Protein AF-A0A9W8JN19-F1 (afdb_monomer)

Radius of gyration: 36.43 Å; Cα contacts (8 Å, |Δi|>4): 575; chains: 1; bounding box: 64×86×138 Å

Sequence (437 aa):
MSPPTSQASGEDNAQVLQAIKDCHALEMQIQDMETKLQDLRNTHTAKIGYINKHSTLLSPMSRIPLEIQQYIFEHAVNSSGNSRTRTVLTISSVCGQWRHGALKTSSLWSHISITLPKYPLPHQFYWEREGIEPHQWLDAKINTFDVSEWTAKVQVLLEFAKTFASRSRNYPLTLTFDATKLFAFGGSDEPRVLISSMLDGFSMCVKPLLDVLCGLAPRLRDVDFSLPCATPCTNLLQILGVLNRDRSPQLRNVQVAIDLKDFSVPDYGKIRGAFEAMKRGQNLADSNLYHSYSLSLRSICPEYFSLPIIWSGLTSLTFTSRAADFQLLEEPLDATLIICSLLHNCPNLEHCDFSLPTVSYDDEEPLSLDDNTLDSVISLPRLKTLKIRQISSAPLGFAKILDLPELRELTLTSNPWEPSPRGSNYPLHRPDSESSA

Foldseek 3Di:
DDDPDPPPPVVVVVVVVVVVVVVVVVVVVVVVVVVVVVVVVVVVVVVVVVCVVCVCVVCPVVPDPLVVLLVVLVVQLVVPVPCLVVSLVVQLPPDPSSVVSSLQNLVSLQEQAEEQAAQPDDDPVVCVVVVDDVVNVLVVPCPDPRVVVSLVVLVVSQVSLVVSLVSNPLAAHAYHYHHVNHDPDDDDDDDLVNVPVNQVSVQVSCVSVLVSLLVCLQRYAHYAAADECSDLPRCSLVSVLSLACVRHVNHAYAHYEYEDSRDAPPCVVRRLVSLQVVLVVDQSDDLPRHNAHEYEYAAQDLSPVSRSDQLQNHQYYHYEYDLVRCVRDPDLVVSLVSVLVSLLSHLNHQYYAYERHDDPPVDPDAAADDPPNDVAQRENANHAEYHYEQCVNDGHCSVVSYHYNNYNYYHYYHPPPPPPPPDPPPPPPPPPPDDDD

Organism: NCBI:txid2828524

Mean predicted aligned error: 9.48 Å

Solvent-accessible surface area (backbone atoms only — not comparable to full-atom values): 24610 Å² total; per-residue (Å²): 136,82,82,84,76,91,66,69,72,62,59,56,54,52,52,52,56,49,50,52,52,52,50,54,53,50,52,54,50,52,53,53,51,51,51,52,54,50,51,50,51,51,51,49,51,52,51,51,52,51,49,62,66,46,45,71,70,76,38,68,73,77,73,51,55,69,68,60,50,49,52,51,49,50,50,55,30,67,73,41,63,94,42,28,64,59,45,46,50,52,50,40,63,73,42,74,68,43,26,52,53,49,65,71,38,26,76,69,32,18,58,46,77,46,69,50,69,60,56,81,67,80,62,70,72,57,39,73,74,68,72,46,58,69,70,61,49,47,71,67,44,66,78,33,73,59,49,54,54,50,46,52,53,50,49,51,52,36,55,49,51,53,52,32,52,60,49,10,63,88,50,62,23,34,40,36,41,37,35,62,51,31,74,71,74,94,68,98,81,70,84,54,82,59,50,69,72,57,43,54,64,52,38,62,65,46,42,67,42,49,55,52,56,50,69,44,16,60,36,27,26,33,39,38,38,32,39,54,46,78,53,62,82,41,61,70,63,57,56,56,62,32,68,23,43,97,44,15,79,52,41,32,38,42,36,42,33,42,36,48,86,65,68,61,81,88,51,52,70,59,37,45,52,41,23,52,52,45,44,76,75,48,75,63,62,74,53,88,65,50,81,37,27,34,42,35,32,44,46,84,62,83,62,57,83,38,48,75,63,60,48,55,34,26,28,29,43,36,31,54,47,56,68,72,59,47,71,77,46,95,44,68,63,57,56,52,51,48,49,52,53,52,54,57,45,22,46,48,22,31,34,39,37,36,46,50,48,69,69,69,83,84,57,90,66,80,56,63,59,53,88,77,80,55,92,61,71,35,59,23,65,49,22,31,35,43,33,39,31,32,52,85,44,59,39,47,56,62,72,77,38,53,42,54,85,45,55,76,42,80,46,80,35,60,67,77,79,71,72,71,84,83,68,79,79,63,80,79,74,71,78,78,82,78,86,76,135

pLDDT: mean 83.39, std 14.51, range [37.62, 98.44]

Secondary structure (DSSP, 8-state):
-PPPP--THHHHHHHHHHHHHHHHHHHHHHHHHHHHHHHHHHHHHHHHHHHHHHHHHH-GGGSS-HHHHHHHHHHHHHHTGGGHHHHHHHHHHS-HHHHHHHHH-GGGG-EEEEEPPPP-PPPTHHHHHHT--HHHHHHHHTTSHHHHHHHHHHHHHHHHHHHHHHHTTTSPEEEEEE-TTTT---STT--GGGHHHHHHHHHHHHHHHHHHHHHTGGGEEEEEEEEE-S-TTSGGGGGGGGG-TTT-TT--EEEEEEE-TT--GGGHHHHHHHHHHHHHH-----GGG-SEEEEEESS--GGGGGSS--GGG-SEEEE---GGGGGGSS-HHHHHHHHHHHHHT-TT-SEEEEEPPPPPTT--SPPB--TTT-SS-EE-TT--EEEEE-GGGPPBTTTTTEE-TT--EEEEEPPP-----TT--------------

Structure (mmCIF, N/CA/C/O backbone):
data_AF-A0A9W8JN19-F1
#
_entry.id   AF-A0A9W8JN19-F1
#
loop_
_atom_site.group_PDB
_atom_site.id
_atom_site.type_symbol
_atom_site.label_atom_id
_atom_site.label_alt_id
_atom_site.label_comp_id
_atom_site.label_asym_id
_atom_site.label_entity_id
_atom_site.label_seq_id
_atom_site.pdbx_PDB_ins_code
_atom_site.Cartn_x
_atom_site.Cartn_y
_atom_site.Cartn_z
_atom_site.occupancy
_atom_site.B_iso_or_equiv
_atom_site.auth_seq_id
_atom_site.auth_comp_id
_atom_site.auth_asym_id
_atom_site.auth_atom_id
_atom_site.pdbx_PDB_model_num
ATOM 1 N N . MET A 1 1 ? 1.021 57.834 98.267 1.00 47.34 1 MET A N 1
ATOM 2 C CA . MET A 1 1 ? 1.046 56.581 97.484 1.00 47.34 1 MET A CA 1
ATOM 3 C C . MET A 1 1 ? -0.375 56.341 97.019 1.00 47.34 1 MET A C 1
ATOM 5 O O . MET A 1 1 ? -1.224 56.020 97.839 1.00 47.34 1 MET A O 1
ATOM 9 N N . SER A 1 2 ? -0.658 56.692 95.768 1.00 37.62 2 SER A N 1
ATOM 10 C CA . SER A 1 2 ? -2.015 56.721 95.216 1.00 37.62 2 SER A CA 1
ATOM 11 C C . SER A 1 2 ? -2.522 55.300 94.929 1.00 37.62 2 SER A C 1
ATOM 13 O O . SER A 1 2 ? -1.725 54.468 94.494 1.00 37.62 2 SER A O 1
ATOM 15 N N . PRO A 1 3 ? -3.808 55.006 95.178 1.00 47.56 3 PRO A N 1
ATOM 16 C CA . PRO A 1 3 ? -4.384 53.688 94.934 1.00 47.56 3 PRO A CA 1
ATOM 17 C C . PRO A 1 3 ? -4.500 53.427 93.421 1.00 47.56 3 PRO A C 1
ATOM 19 O O . PRO A 1 3 ? -4.869 54.344 92.684 1.00 47.56 3 PRO A O 1
ATOM 22 N N . PRO A 1 4 ? -4.196 52.208 92.937 1.00 49.91 4 PRO A N 1
ATOM 23 C CA . PRO A 1 4 ? -4.347 51.873 91.533 1.00 49.91 4 PRO A CA 1
ATOM 24 C C . PRO A 1 4 ? -5.834 51.780 91.186 1.00 49.91 4 PRO A C 1
ATOM 26 O O . PRO A 1 4 ? -6.623 51.081 91.821 1.00 49.91 4 PRO A O 1
ATOM 29 N N . THR A 1 5 ? -6.191 52.558 90.178 1.00 50.75 5 THR A N 1
ATOM 30 C CA . THR A 1 5 ? -7.510 52.746 89.595 1.00 50.75 5 THR A CA 1
ATOM 31 C C . THR A 1 5 ? -8.133 51.414 89.165 1.00 50.75 5 THR A C 1
ATOM 33 O O . THR A 1 5 ? -7.649 50.747 88.255 1.00 50.75 5 THR A O 1
ATOM 36 N N . SER A 1 6 ? -9.251 51.052 89.797 1.00 54.66 6 SER A N 1
ATOM 37 C CA . SER A 1 6 ? -10.100 49.896 89.476 1.00 54.66 6 SER A CA 1
ATOM 38 C C . SER A 1 6 ? -10.969 50.168 88.230 1.00 54.66 6 SER A C 1
ATOM 40 O O . SER A 1 6 ? -12.195 50.136 88.290 1.00 54.66 6 SER A O 1
ATOM 42 N N . GLN A 1 7 ? -10.334 50.532 87.107 1.00 50.88 7 GLN A N 1
ATOM 43 C CA . GLN A 1 7 ? -10.997 50.832 85.824 1.00 50.88 7 GLN A CA 1
ATOM 44 C C . GLN A 1 7 ? -10.839 49.725 84.762 1.00 50.88 7 GLN A C 1
ATOM 46 O O . GLN A 1 7 ? -11.508 49.788 83.738 1.00 50.88 7 GLN A O 1
ATOM 51 N N . ALA A 1 8 ? -10.052 48.671 85.013 1.00 53.62 8 ALA A N 1
ATOM 52 C CA . ALA A 1 8 ? -9.788 47.606 84.030 1.00 53.62 8 ALA A CA 1
ATOM 53 C C . ALA A 1 8 ? -10.898 46.532 83.910 1.00 53.62 8 ALA A C 1
ATOM 55 O O . ALA A 1 8 ? -10.918 45.769 82.956 1.00 53.62 8 ALA A O 1
ATOM 56 N N . SER A 1 9 ? -11.855 46.462 84.845 1.00 56.31 9 SER A N 1
ATOM 57 C CA . SER A 1 9 ? -12.858 45.375 84.893 1.00 56.31 9 SER A CA 1
ATOM 58 C C . SER A 1 9 ? -14.053 45.563 83.934 1.00 56.31 9 SER A C 1
ATOM 60 O O . SER A 1 9 ? -14.767 44.606 83.633 1.00 56.31 9 SER A O 1
ATOM 62 N N . GLY A 1 10 ? -14.291 46.789 83.453 1.00 61.00 10 GLY A N 1
ATOM 63 C CA . GLY A 1 10 ? -15.409 47.098 82.551 1.00 61.00 10 GLY A CA 1
ATOM 64 C C . GLY A 1 10 ? -15.114 46.823 81.073 1.00 61.00 10 GLY A C 1
ATOM 65 O O . GLY A 1 10 ? -16.003 46.373 80.352 1.00 61.00 10 GLY A O 1
ATOM 66 N N . GLU A 1 11 ? -13.875 47.056 80.629 1.00 70.62 11 GLU A N 1
ATOM 67 C CA . GLU A 1 11 ? -13.460 46.833 79.235 1.00 70.62 11 GLU A CA 1
ATOM 68 C C . GLU A 1 11 ? -13.387 45.341 78.884 1.00 70.62 11 GLU A C 1
ATOM 70 O O . GLU A 1 11 ? -13.869 44.947 77.821 1.00 70.62 11 GLU A O 1
ATOM 75 N N . ASP A 1 12 ? -12.908 44.499 79.805 1.00 74.62 12 ASP A N 1
ATOM 76 C CA . ASP A 1 12 ? -12.833 43.047 79.599 1.00 74.62 12 ASP A CA 1
ATOM 77 C C . ASP A 1 12 ? -14.227 42.418 79.416 1.00 74.62 12 ASP A C 1
ATOM 79 O O . ASP A 1 12 ? -14.441 41.600 78.522 1.00 74.62 12 ASP A O 1
ATOM 83 N N . ASN A 1 13 ? -15.228 42.850 80.193 1.00 81.06 13 ASN A N 1
ATOM 84 C CA . ASN A 1 13 ? -16.602 42.351 80.050 1.00 81.06 13 ASN A CA 1
ATOM 85 C C . ASN A 1 13 ? -17.260 42.787 78.730 1.00 81.06 13 ASN A C 1
ATOM 87 O O . ASN A 1 13 ? -18.034 42.024 78.148 1.00 81.06 13 ASN A O 1
ATOM 91 N N . ALA A 1 14 ? -16.950 43.989 78.234 1.00 84.75 14 ALA A N 1
ATOM 92 C CA . ALA A 1 14 ? -17.436 44.456 76.937 1.00 84.75 14 ALA A CA 1
ATOM 93 C C . ALA A 1 14 ? -16.804 43.668 75.775 1.00 84.75 14 ALA A C 1
ATOM 95 O O . ALA A 1 14 ? -17.512 43.303 74.834 1.00 84.75 14 ALA A O 1
ATOM 96 N N . GLN A 1 15 ? -15.509 43.340 75.868 1.00 88.56 15 GLN A N 1
ATOM 97 C CA . GLN A 1 15 ? -14.832 42.476 74.895 1.00 88.56 15 GLN A CA 1
ATOM 98 C C . GLN A 1 15 ? -15.406 41.055 74.886 1.00 88.56 15 GLN A C 1
ATOM 100 O O . GLN A 1 15 ? -15.650 40.509 73.812 1.00 88.56 15 GLN A O 1
ATOM 105 N N . VAL A 1 16 ? -15.701 40.473 76.054 1.00 89.69 16 VAL A N 1
ATOM 106 C CA . VAL A 1 16 ? -16.318 39.137 76.147 1.00 89.69 16 VAL A CA 1
ATOM 107 C C . VAL A 1 16 ? -17.719 39.122 75.528 1.00 89.69 16 VAL A C 1
ATOM 109 O O . VAL A 1 16 ? -18.045 38.222 74.754 1.00 89.69 16 VAL A O 1
ATOM 112 N N . LEU A 1 17 ? -18.547 40.133 75.805 1.00 90.50 17 LEU A N 1
ATOM 113 C CA . LEU A 1 17 ? -19.879 40.261 75.201 1.00 90.50 17 LEU A CA 1
ATOM 114 C C . LEU A 1 17 ? -19.823 40.428 73.678 1.00 90.50 17 LEU A C 1
ATOM 116 O O . LEU A 1 17 ? -20.684 39.890 72.979 1.00 90.50 17 LEU A O 1
ATOM 120 N N . GLN A 1 18 ? -18.827 41.151 73.160 1.00 92.94 18 GLN A N 1
ATOM 121 C CA . GLN A 1 18 ? -18.620 41.278 71.720 1.00 92.94 18 GLN A CA 1
ATOM 122 C C . GLN A 1 18 ? -18.161 39.950 71.102 1.00 92.94 18 GLN A C 1
ATOM 124 O O . GLN A 1 18 ? -18.745 39.518 70.112 1.00 92.94 18 GLN A O 1
ATOM 129 N N . ALA A 1 19 ? -17.219 39.247 71.735 1.00 94.94 19 ALA A N 1
ATOM 130 C CA . ALA A 1 19 ? -16.760 37.936 71.280 1.00 94.94 19 ALA A CA 1
ATOM 131 C C . ALA A 1 19 ? -17.896 36.899 71.234 1.00 94.94 19 ALA A C 1
ATOM 133 O O . ALA A 1 19 ? -17.975 36.119 70.291 1.00 94.94 19 ALA A O 1
ATOM 134 N N . ILE A 1 20 ? -18.826 36.917 72.198 1.00 95.69 20 ILE A N 1
ATOM 135 C CA . ILE A 1 20 ? -20.012 36.040 72.183 1.00 95.69 20 ILE A CA 1
ATOM 136 C C . ILE A 1 20 ? -20.920 36.355 70.986 1.00 95.69 20 ILE A C 1
ATOM 138 O O . ILE A 1 20 ? -21.407 35.435 70.327 1.00 95.69 20 ILE A O 1
ATOM 142 N N . LYS A 1 21 ? -21.142 37.640 70.682 1.00 96.00 21 LYS A N 1
ATOM 143 C CA . LYS A 1 21 ? -21.938 38.047 69.512 1.00 96.00 21 LYS A CA 1
ATOM 144 C C . LYS A 1 21 ? -21.274 37.620 68.206 1.00 96.00 21 LYS A C 1
ATOM 146 O O . LYS A 1 21 ? -21.969 37.125 67.321 1.00 96.00 21 LYS A O 1
ATOM 151 N N . ASP A 1 22 ? -19.957 37.772 68.107 1.00 96.25 22 ASP A N 1
ATOM 152 C CA . ASP A 1 22 ? -19.192 37.383 66.923 1.00 96.25 22 ASP A CA 1
ATOM 153 C C . ASP A 1 22 ? -19.179 35.854 66.749 1.00 96.25 22 ASP A C 1
ATOM 155 O O . ASP A 1 22 ? -19.409 35.366 65.642 1.00 96.25 22 ASP A O 1
ATOM 159 N N . CYS A 1 23 ? -19.027 35.085 67.836 1.00 95.81 23 CYS A N 1
ATOM 160 C CA . CYS A 1 23 ? -19.170 33.625 67.819 1.00 95.81 23 CYS A CA 1
ATOM 161 C C . CYS A 1 23 ? -20.559 33.197 67.330 1.00 95.81 23 CYS A C 1
ATOM 163 O O . CYS A 1 23 ? -20.655 32.378 66.420 1.00 95.81 23 CYS A O 1
ATOM 165 N N . HIS A 1 24 ? -21.633 33.791 67.858 1.00 96.38 24 HIS A N 1
ATOM 166 C CA . HIS A 1 24 ? -22.995 33.470 67.424 1.00 96.38 24 HIS A CA 1
ATOM 167 C C . HIS A 1 24 ? -23.240 33.859 65.953 1.00 96.38 24 HIS A C 1
ATOM 169 O O . HIS A 1 24 ? -23.936 33.159 65.216 1.00 96.38 24 HIS A O 1
ATOM 175 N N . ALA A 1 25 ? -22.667 34.974 65.488 1.00 96.94 25 ALA A N 1
ATOM 176 C CA . ALA A 1 25 ? -22.742 35.367 64.082 1.00 96.94 25 ALA A CA 1
ATOM 177 C C . ALA A 1 25 ? -22.017 34.365 63.166 1.00 96.94 25 ALA A C 1
ATOM 179 O O . ALA A 1 25 ? -22.536 34.031 62.098 1.00 96.94 25 ALA A O 1
ATOM 180 N N . LEU A 1 26 ? -20.854 33.856 63.587 1.00 96.88 26 LEU A N 1
ATOM 181 C CA . LEU A 1 26 ? -20.118 32.812 62.870 1.00 96.88 26 LEU A CA 1
ATOM 182 C C . LEU A 1 26 ? -20.871 31.476 62.864 1.00 96.88 26 LEU A C 1
ATOM 184 O O . LEU A 1 26 ? -20.942 30.841 61.816 1.00 96.88 26 LEU A O 1
ATOM 188 N N . GLU A 1 27 ? -21.490 31.075 63.977 1.00 97.50 27 GLU A N 1
ATOM 189 C CA . GLU A 1 27 ? -22.330 29.869 64.046 1.00 97.50 27 GLU A CA 1
ATOM 190 C C . GLU A 1 27 ? -23.502 29.937 63.060 1.00 97.50 27 GLU A C 1
ATOM 192 O O . GLU A 1 27 ? -23.736 28.987 62.311 1.00 97.50 27 GLU A O 1
ATOM 197 N N . MET A 1 28 ? -24.185 31.086 62.965 1.00 97.44 28 MET A N 1
ATOM 198 C CA . MET A 1 28 ? -25.245 31.267 61.966 1.00 97.44 28 MET A CA 1
ATOM 199 C C . MET A 1 28 ? -24.721 31.184 60.528 1.00 97.44 28 MET A C 1
ATOM 201 O O . MET A 1 28 ? -25.393 30.617 59.666 1.00 97.44 28 MET A O 1
ATOM 205 N N . GLN A 1 29 ? -23.530 31.725 60.249 1.00 97.62 29 GLN A N 1
ATOM 206 C CA . GLN A 1 29 ? -22.917 31.603 58.922 1.00 97.62 29 GLN A CA 1
ATOM 207 C C . GLN A 1 29 ? -22.537 30.156 58.596 1.00 97.62 29 GLN A C 1
ATOM 209 O O . GLN A 1 29 ? -22.774 29.715 57.473 1.00 97.62 29 GLN A O 1
ATOM 214 N N . ILE A 1 30 ? -21.991 29.409 59.562 1.00 97.25 30 ILE A N 1
ATOM 215 C CA . ILE A 1 30 ? -21.691 27.979 59.402 1.00 97.25 30 ILE A CA 1
ATOM 216 C C . ILE A 1 30 ? -22.975 27.227 59.050 1.00 97.25 30 ILE A C 1
ATOM 218 O O . ILE A 1 30 ? -23.000 26.493 58.066 1.00 97.25 30 ILE A O 1
ATOM 222 N N . GLN A 1 31 ? -24.062 27.477 59.778 1.00 97.56 31 GLN A N 1
ATOM 223 C CA . GLN A 1 31 ? -25.323 26.776 59.562 1.00 97.56 31 GLN A CA 1
ATOM 224 C C . GLN A 1 31 ? -25.990 27.126 58.216 1.00 97.56 31 GLN A C 1
ATOM 226 O O . GLN A 1 31 ? -26.542 26.247 57.543 1.00 97.56 31 GLN A O 1
ATOM 231 N N . ASP A 1 32 ? -25.897 28.382 57.765 1.00 97.88 32 ASP A N 1
ATOM 232 C CA . ASP A 1 32 ? -26.322 28.787 56.415 1.00 97.88 32 ASP A CA 1
ATOM 233 C C . ASP A 1 32 ? -25.480 28.098 55.326 1.00 97.88 32 ASP A C 1
ATOM 235 O O . ASP A 1 32 ? -26.023 27.554 54.357 1.00 97.88 32 ASP A O 1
ATOM 239 N N . MET A 1 33 ? -24.154 28.051 55.497 1.00 97.94 33 MET A N 1
ATOM 240 C CA . MET A 1 33 ? -23.262 27.368 54.558 1.00 97.94 33 MET A CA 1
ATOM 241 C C . MET A 1 33 ? -23.524 25.860 54.502 1.00 97.94 33 MET A C 1
ATOM 243 O O . MET A 1 33 ? -23.568 25.296 53.408 1.00 97.94 33 MET A O 1
ATOM 247 N N . GLU A 1 34 ? -23.751 25.205 55.641 1.00 98.12 34 GLU A N 1
ATOM 248 C CA . GLU A 1 34 ? -24.104 23.783 55.707 1.00 98.12 34 GLU A CA 1
ATOM 249 C C . GLU A 1 34 ? -25.420 23.492 54.981 1.00 98.12 34 GLU A C 1
ATOM 251 O O . GLU A 1 34 ? -25.502 22.539 54.200 1.00 98.12 34 GLU A O 1
ATOM 256 N N . THR A 1 35 ? -26.423 24.355 55.158 1.00 97.94 35 THR A N 1
ATOM 257 C CA . THR A 1 35 ? -27.719 24.236 54.478 1.00 97.94 35 THR A CA 1
ATOM 258 C C . THR A 1 35 ? -27.559 24.351 52.962 1.00 97.94 35 THR A C 1
ATOM 260 O O . THR A 1 35 ? -28.069 23.513 52.213 1.00 97.94 35 THR A O 1
ATOM 263 N N . LYS A 1 36 ? -26.780 25.333 52.489 1.00 98.19 36 LYS A N 1
ATOM 264 C CA . LYS A 1 36 ? -26.467 25.499 51.059 1.00 98.19 36 LYS A CA 1
ATOM 265 C C . LYS A 1 36 ? -25.698 24.309 50.490 1.00 98.19 36 LYS A C 1
ATOM 267 O O . LYS A 1 36 ? -25.973 23.870 49.374 1.00 98.19 36 LYS A O 1
ATOM 272 N N . LEU A 1 37 ? -24.747 23.761 51.246 1.00 97.94 37 LEU A N 1
ATOM 273 C CA . LEU A 1 37 ? -23.965 22.595 50.831 1.00 97.94 37 LEU A CA 1
ATOM 274 C C . LEU A 1 37 ? -24.868 21.360 50.709 1.00 97.94 37 LEU A C 1
ATOM 276 O O . LEU A 1 37 ? -24.766 20.606 49.737 1.00 97.94 37 LEU A O 1
ATOM 280 N N . GLN A 1 38 ? -25.799 21.186 51.646 1.00 98.31 38 GLN A N 1
ATOM 281 C CA . GLN A 1 38 ? -26.771 20.102 51.593 1.00 98.31 38 GLN A CA 1
ATOM 282 C C . GLN A 1 38 ? -27.727 20.238 50.399 1.00 98.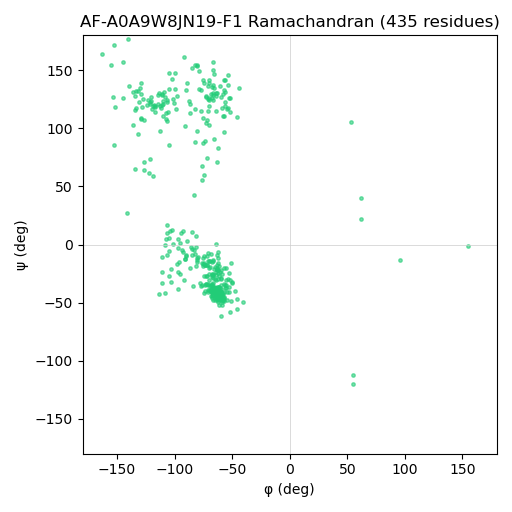31 38 GLN A C 1
ATOM 284 O O . GLN A 1 38 ? -27.975 19.250 49.705 1.00 98.31 38 GLN A O 1
ATOM 289 N N . ASP A 1 39 ? -28.202 21.445 50.094 1.00 98.12 39 ASP A N 1
ATOM 290 C CA . ASP A 1 39 ? -29.065 21.688 48.932 1.00 98.12 39 ASP A CA 1
ATOM 291 C C . ASP A 1 39 ? -28.336 21.450 47.595 1.00 98.12 39 ASP A C 1
ATOM 293 O O . ASP A 1 39 ? -28.856 20.790 46.687 1.00 98.12 39 ASP A O 1
ATOM 297 N N . LEU A 1 40 ? -27.069 21.868 47.495 1.00 98.06 40 LEU A N 1
ATOM 298 C CA . LEU A 1 40 ? -26.220 21.565 46.339 1.00 98.06 40 LEU A CA 1
ATOM 299 C C . LEU A 1 40 ? -25.989 20.057 46.174 1.00 98.06 40 LEU A C 1
ATOM 301 O O . LEU A 1 40 ? -26.045 19.552 45.049 1.00 98.06 40 LEU A O 1
ATOM 305 N N . ARG A 1 41 ? -25.779 19.315 47.269 1.00 98.12 41 ARG A N 1
ATOM 306 C CA . ARG A 1 41 ? -25.660 17.844 47.243 1.00 98.12 41 ARG A CA 1
ATOM 307 C C . ARG A 1 41 ? -26.952 17.174 46.779 1.00 98.12 41 ARG A C 1
ATOM 309 O O . ARG A 1 41 ? -26.896 16.254 45.957 1.00 98.12 41 ARG A O 1
ATOM 316 N N . ASN A 1 42 ? -28.103 17.648 47.251 1.00 97.94 42 ASN A N 1
ATOM 317 C CA . ASN A 1 42 ? -29.411 17.150 46.828 1.00 97.94 42 ASN A CA 1
ATOM 318 C C . ASN A 1 42 ? -29.640 17.421 45.334 1.00 97.94 42 ASN A C 1
ATOM 320 O O . ASN A 1 42 ? -29.988 16.509 44.584 1.00 97.94 42 ASN A O 1
ATOM 324 N N . THR A 1 43 ? -29.346 18.640 44.877 1.00 97.94 43 THR A N 1
ATOM 325 C CA . THR A 1 43 ? -29.450 19.037 43.466 1.00 97.94 43 THR A CA 1
ATOM 326 C C . THR A 1 43 ? -28.515 18.221 42.574 1.00 97.94 43 THR A C 1
ATOM 328 O O . THR A 1 43 ? -28.919 17.757 41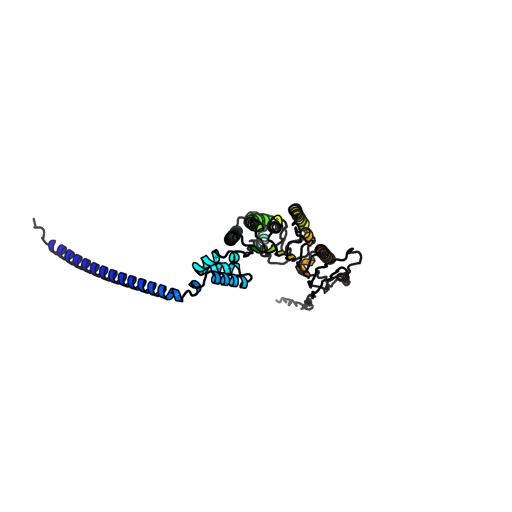.507 1.00 97.94 43 THR A O 1
ATOM 331 N N . HIS A 1 44 ? -27.271 18.003 43.004 1.00 97.50 44 HIS A N 1
ATOM 332 C CA . HIS A 1 44 ? -26.309 17.164 42.292 1.00 97.50 44 HIS A CA 1
ATOM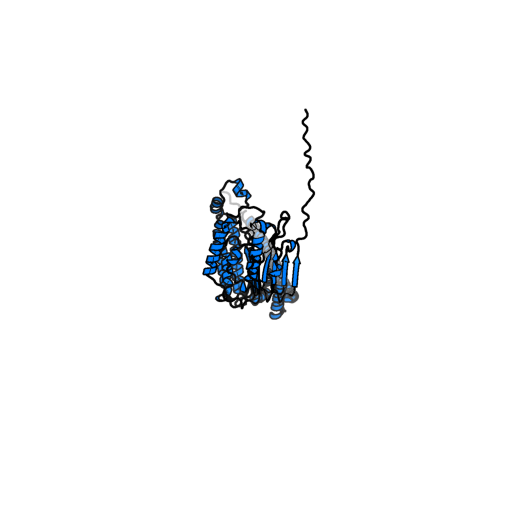 333 C C . HIS A 1 44 ? -26.815 15.720 42.160 1.00 97.50 44 HIS A C 1
ATOM 335 O O . HIS A 1 44 ? -26.817 15.160 41.064 1.00 97.50 44 HIS A O 1
ATOM 341 N N . THR A 1 45 ? -27.326 15.146 43.251 1.00 97.81 45 THR A N 1
ATOM 342 C CA . THR A 1 45 ? -27.884 13.785 43.267 1.00 97.81 45 THR A CA 1
ATOM 343 C C . THR A 1 45 ? -29.116 13.671 42.363 1.00 97.81 45 THR A C 1
ATOM 345 O O . THR A 1 45 ? -29.217 12.727 41.578 1.00 97.81 45 THR A O 1
ATOM 348 N N . ALA A 1 46 ? -30.014 14.661 42.391 1.00 97.38 46 ALA A N 1
ATOM 349 C CA . ALA A 1 46 ? -31.182 14.716 41.515 1.00 97.38 46 ALA A CA 1
ATOM 350 C C . ALA A 1 46 ? -30.788 14.808 40.029 1.00 97.38 46 ALA A C 1
ATOM 352 O O . ALA A 1 46 ? -31.346 14.092 39.195 1.00 97.38 46 ALA A O 1
ATOM 353 N N . LYS A 1 47 ? -29.778 15.625 39.691 1.00 97.06 47 LYS A N 1
ATOM 354 C CA . LYS A 1 47 ? -29.243 15.731 38.323 1.00 97.06 47 LYS A CA 1
ATOM 355 C C . LYS A 1 47 ? -28.589 14.429 37.855 1.00 97.06 47 LYS A C 1
ATOM 357 O O . LYS A 1 47 ? -28.842 14.015 36.727 1.00 97.06 47 LYS A O 1
ATOM 362 N N . ILE A 1 48 ? -27.819 13.746 38.707 1.00 94.06 48 ILE A N 1
ATOM 363 C CA . ILE A 1 48 ? -27.269 12.413 38.397 1.00 94.06 48 ILE A CA 1
ATOM 364 C C . ILE A 1 48 ? -28.395 11.404 38.153 1.00 94.06 48 ILE A C 1
ATOM 366 O O . ILE A 1 48 ? -28.347 10.659 37.175 1.00 94.06 48 ILE A O 1
ATOM 370 N N . GLY A 1 49 ? -29.433 11.399 38.995 1.00 92.62 49 GLY A N 1
ATOM 371 C CA . GLY A 1 49 ? -30.602 10.537 38.819 1.00 92.62 49 GLY A CA 1
ATOM 372 C C . GLY A 1 49 ? -31.311 10.776 37.483 1.00 92.62 49 GLY A C 1
ATOM 373 O O . GLY A 1 49 ? -31.626 9.822 36.771 1.00 92.62 49 GLY A O 1
ATOM 374 N N . TYR A 1 50 ? -31.493 12.043 37.099 1.00 93.88 50 TYR A N 1
ATOM 375 C CA . TYR A 1 50 ? -32.049 12.422 35.800 1.00 93.88 50 TYR A CA 1
ATOM 376 C C . TYR A 1 50 ? -31.165 11.940 34.641 1.00 93.88 50 TYR A C 1
ATOM 378 O O . TYR A 1 50 ? -31.654 11.264 33.736 1.00 93.88 50 TYR A O 1
ATOM 386 N N . ILE A 1 51 ? -29.854 12.204 34.691 1.00 88.31 51 ILE A N 1
ATOM 387 C CA . ILE A 1 51 ? -28.903 11.737 33.671 1.00 88.31 51 ILE A CA 1
ATOM 388 C C . ILE A 1 51 ? -28.958 10.217 33.544 1.00 88.31 51 ILE A C 1
ATOM 390 O O . ILE A 1 51 ? -29.049 9.720 32.431 1.00 88.31 51 ILE A O 1
ATOM 394 N N . ASN A 1 52 ? -28.976 9.469 34.646 1.00 84.00 52 ASN A N 1
ATOM 395 C CA . ASN A 1 52 ? -29.030 8.006 34.612 1.00 84.00 52 ASN A CA 1
ATOM 396 C C . ASN A 1 52 ? -30.355 7.473 34.055 1.00 84.00 52 ASN A C 1
ATOM 398 O O . ASN A 1 52 ? -30.365 6.485 33.324 1.00 84.00 52 ASN A O 1
ATOM 402 N N . LYS A 1 53 ? -31.477 8.139 34.347 1.00 86.88 53 LYS A N 1
ATOM 403 C CA . LYS A 1 53 ? -32.780 7.775 33.777 1.00 86.88 53 LYS A CA 1
ATOM 404 C C . LYS A 1 53 ? -32.799 7.989 32.261 1.00 86.88 53 LYS A C 1
ATOM 406 O O . LYS A 1 53 ? -33.295 7.138 31.522 1.00 86.88 53 LYS A O 1
ATOM 411 N N . HIS A 1 54 ? -32.213 9.091 31.798 1.00 83.12 54 HIS A N 1
ATOM 412 C CA . HIS A 1 54 ? -32.191 9.471 30.385 1.00 83.12 54 HIS A CA 1
ATOM 413 C C . HIS A 1 54 ? -30.976 8.939 29.605 1.00 83.12 54 HIS A C 1
ATOM 415 O O . HIS A 1 54 ? -31.012 8.918 28.377 1.00 83.12 54 HIS A O 1
ATOM 421 N N . SER A 1 55 ? -29.936 8.419 30.263 1.00 76.75 55 SER A N 1
ATOM 422 C CA . SER A 1 55 ? -28.765 7.814 29.607 1.00 76.75 55 SER A CA 1
ATOM 423 C C . SER A 1 55 ? -29.163 6.595 28.775 1.00 76.75 55 SER A C 1
ATOM 425 O O . SER A 1 55 ? -28.595 6.342 27.713 1.00 76.75 55 SER A O 1
ATOM 427 N N . THR A 1 56 ? -30.223 5.903 29.203 1.00 67.81 56 THR A N 1
ATOM 428 C CA . THR A 1 56 ? -30.841 4.791 28.476 1.00 67.81 56 THR A CA 1
ATOM 429 C C . THR A 1 56 ? -31.455 5.203 27.135 1.00 67.81 56 THR A C 1
ATOM 431 O O . THR A 1 56 ? -31.604 4.340 26.270 1.00 67.81 56 THR A O 1
ATOM 434 N N . LEU A 1 57 ? -31.811 6.482 26.952 1.00 75.81 57 LEU A N 1
ATOM 435 C CA . LEU A 1 57 ? -32.304 7.059 25.693 1.00 75.81 57 LEU A CA 1
ATOM 436 C C . LEU A 1 57 ? -31.167 7.651 24.853 1.00 75.81 57 LEU A C 1
ATOM 438 O O . LEU A 1 57 ? -31.235 7.641 23.629 1.00 75.81 57 LEU A O 1
ATOM 442 N N . LEU A 1 58 ? -30.112 8.143 25.507 1.00 69.75 58 LEU A N 1
ATOM 443 C CA . LEU A 1 58 ? -28.977 8.795 24.851 1.00 69.75 58 LEU A CA 1
ATOM 444 C C . LEU A 1 58 ? -27.957 7.815 24.261 1.00 69.75 58 LEU A C 1
ATOM 446 O O . LEU A 1 58 ? -27.099 8.227 23.485 1.00 69.75 58 LEU A O 1
ATOM 450 N N . SER A 1 59 ? -28.044 6.523 24.585 1.00 71.50 59 SER A N 1
ATOM 451 C CA . SER A 1 59 ? -27.158 5.515 24.002 1.00 71.50 59 SER A CA 1
ATOM 452 C C . SER A 1 59 ? -27.934 4.350 23.380 1.00 71.50 59 SER A C 1
ATOM 454 O O . SER A 1 59 ? -27.887 3.237 23.895 1.00 71.50 59 SER A O 1
ATOM 456 N N . PRO A 1 60 ? -28.625 4.552 22.239 1.00 71.19 60 PRO A N 1
ATOM 457 C CA . PRO A 1 60 ? -29.225 3.452 21.472 1.00 71.19 60 PRO A CA 1
ATOM 458 C C . PRO A 1 60 ? -28.225 2.317 21.211 1.00 71.19 60 PRO A C 1
ATOM 460 O O . PRO A 1 60 ? -28.572 1.140 21.241 1.00 71.19 60 PRO A O 1
ATOM 463 N N . MET A 1 61 ? -26.955 2.689 21.045 1.00 73.81 61 MET A N 1
ATOM 464 C CA . MET A 1 61 ? -25.831 1.788 20.819 1.00 73.81 61 MET A CA 1
ATOM 465 C C . MET A 1 61 ? -25.504 0.868 22.002 1.00 73.81 61 MET A C 1
ATOM 467 O O . MET A 1 61 ? -24.890 -0.168 21.776 1.00 73.81 61 MET A O 1
ATOM 471 N N . SER A 1 62 ? -25.908 1.187 23.239 1.00 77.94 62 SER A N 1
ATOM 472 C CA . SER A 1 62 ? -25.671 0.289 24.379 1.00 77.94 62 SER A CA 1
ATOM 473 C C . SER A 1 62 ? -26.611 -0.917 24.404 1.00 77.94 62 SER A C 1
ATOM 475 O O . SER A 1 62 ? -26.298 -1.919 25.043 1.00 77.94 62 SER A O 1
ATOM 477 N N . ARG A 1 63 ? -27.733 -0.841 23.674 1.00 83.62 63 ARG A N 1
ATOM 478 C CA . ARG A 1 63 ? -28.737 -1.911 23.559 1.00 83.62 63 ARG A CA 1
ATOM 479 C C . ARG A 1 63 ? -28.481 -2.861 22.394 1.00 83.62 63 ARG A C 1
ATOM 481 O O . ARG A 1 63 ? -29.142 -3.890 22.299 1.00 83.62 63 ARG A O 1
ATOM 488 N N . ILE A 1 64 ? -27.576 -2.498 21.490 1.00 89.50 64 ILE A N 1
ATOM 489 C CA . ILE A 1 64 ? -27.271 -3.308 20.316 1.00 89.50 64 ILE A CA 1
ATOM 490 C C . ILE A 1 64 ? -26.472 -4.535 20.782 1.00 89.50 64 ILE A C 1
ATOM 492 O O . ILE A 1 64 ? -25.463 -4.357 21.474 1.00 89.50 64 ILE A O 1
ATOM 496 N N . PRO A 1 65 ? -26.895 -5.765 20.429 1.00 92.69 65 PRO A N 1
ATOM 497 C CA . PRO A 1 65 ? -26.112 -6.966 20.696 1.00 92.69 65 PRO A CA 1
ATOM 498 C C . PRO A 1 65 ? -24.694 -6.829 20.143 1.00 92.69 65 PRO A C 1
ATOM 500 O O . PRO A 1 65 ? -24.484 -6.204 19.098 1.00 92.69 65 PRO A O 1
ATOM 503 N N . LEU A 1 66 ? -23.718 -7.413 20.839 1.00 91.94 66 LEU A N 1
ATOM 504 C CA . LEU A 1 66 ? -22.308 -7.258 20.487 1.00 91.94 66 LEU A CA 1
ATOM 505 C C . LEU A 1 66 ? -22.049 -7.693 19.039 1.00 91.94 66 LEU A C 1
ATOM 507 O O . LEU A 1 66 ? -21.301 -7.035 18.333 1.00 91.94 66 LEU A O 1
ATOM 511 N N . GLU A 1 67 ? -22.720 -8.737 18.575 1.00 94.62 67 GLU A N 1
ATOM 512 C CA . GLU A 1 67 ? -22.595 -9.304 17.233 1.00 94.62 67 GLU A CA 1
ATOM 513 C C . GLU A 1 67 ? -23.018 -8.297 16.154 1.00 94.62 67 GLU A C 1
ATOM 515 O O . GLU A 1 67 ? -22.325 -8.102 15.157 1.00 94.62 67 GLU A O 1
ATOM 520 N N . ILE A 1 68 ? -24.129 -7.590 16.380 1.00 95.31 68 ILE A N 1
ATOM 521 C CA . ILE A 1 68 ? -24.613 -6.550 15.463 1.00 95.31 68 ILE A CA 1
ATOM 522 C C . ILE A 1 68 ? -23.660 -5.354 15.477 1.00 95.31 68 ILE A C 1
ATOM 524 O O . ILE A 1 68 ? -23.371 -4.775 14.432 1.00 95.31 68 ILE A O 1
ATOM 528 N N . GLN A 1 69 ? -23.117 -5.009 16.644 1.00 94.31 69 GLN A N 1
ATOM 529 C CA . GLN A 1 69 ? -22.113 -3.958 16.760 1.00 94.31 69 GLN A CA 1
ATOM 530 C C . GLN A 1 69 ? -20.825 -4.315 15.999 1.00 94.31 69 GLN A C 1
ATOM 532 O O . GLN A 1 69 ? -20.289 -3.472 15.282 1.00 94.31 69 GLN A O 1
ATOM 537 N N . GLN A 1 70 ? -20.354 -5.560 16.109 1.00 95.75 70 GLN A N 1
ATOM 538 C CA . GLN A 1 70 ? -19.200 -6.065 15.362 1.00 95.75 70 GLN A CA 1
ATOM 539 C C . GLN A 1 70 ? -19.436 -5.987 13.856 1.00 95.75 70 GLN A C 1
ATOM 541 O O . GLN A 1 70 ? -18.589 -5.461 13.139 1.00 95.75 70 GLN A O 1
ATOM 546 N N . TYR A 1 71 ? -20.613 -6.415 13.394 1.00 96.88 71 TYR A N 1
ATOM 547 C CA . TYR A 1 71 ? -20.995 -6.318 11.989 1.00 96.88 71 TYR A CA 1
ATOM 548 C C . TYR A 1 71 ? -21.000 -4.867 11.486 1.00 96.88 71 TYR A C 1
ATOM 550 O O . TYR A 1 71 ? -20.444 -4.568 10.429 1.00 96.88 71 TYR A O 1
ATOM 558 N N . ILE A 1 72 ? -21.565 -3.936 12.266 1.00 96.19 72 ILE A N 1
ATOM 559 C CA . ILE A 1 72 ? -21.542 -2.501 11.945 1.00 96.19 72 ILE A CA 1
ATOM 560 C C . ILE A 1 72 ? -20.098 -1.992 11.856 1.00 96.19 72 ILE A C 1
ATOM 562 O O . ILE A 1 72 ? -19.772 -1.242 10.936 1.00 96.19 72 ILE A O 1
ATOM 566 N N . PHE A 1 73 ? -19.224 -2.395 12.783 1.00 97.38 73 PHE A N 1
ATOM 567 C CA . PHE A 1 73 ? -17.821 -1.980 12.780 1.00 97.38 73 PHE A CA 1
ATOM 568 C C . PHE A 1 73 ? -17.075 -2.503 11.556 1.00 97.38 73 PHE A C 1
ATOM 570 O O . PHE A 1 73 ? -16.379 -1.734 10.897 1.00 97.38 73 PHE A O 1
ATOM 577 N N . GLU A 1 74 ? -17.239 -3.782 11.225 1.00 97.00 74 GLU A N 1
ATOM 578 C CA . GLU A 1 74 ? -16.617 -4.381 10.046 1.00 97.00 74 GLU A CA 1
ATOM 579 C C . GLU A 1 74 ? -17.103 -3.706 8.768 1.00 97.00 74 GLU A C 1
ATOM 581 O O . GLU A 1 74 ? -16.286 -3.341 7.923 1.00 97.00 74 GLU A O 1
ATOM 586 N N . HIS A 1 75 ? -18.409 -3.462 8.651 1.00 97.25 75 HIS A N 1
ATOM 587 C CA . HIS A 1 75 ? -18.973 -2.748 7.514 1.00 97.25 75 HIS A CA 1
ATOM 588 C C . HIS A 1 75 ? -18.421 -1.319 7.408 1.00 97.25 75 HIS A C 1
ATOM 590 O O . HIS A 1 75 ? -17.954 -0.921 6.343 1.00 97.25 75 HIS A O 1
ATOM 596 N N . ALA A 1 76 ? -18.392 -0.562 8.509 1.00 97.19 76 ALA A N 1
ATOM 597 C CA . ALA A 1 76 ? -17.860 0.801 8.528 1.00 97.19 76 ALA A CA 1
ATOM 598 C C . ALA A 1 76 ? -16.375 0.851 8.131 1.00 97.19 76 ALA A C 1
ATOM 600 O O . ALA A 1 76 ? -15.963 1.712 7.353 1.00 97.19 76 ALA A O 1
ATOM 601 N N . VAL A 1 77 ? -15.569 -0.091 8.630 1.00 96.44 77 VAL A N 1
ATOM 602 C CA . VAL A 1 77 ? -14.149 -0.191 8.277 1.00 96.44 77 VAL A CA 1
ATOM 603 C C . VAL A 1 77 ? -13.995 -0.586 6.806 1.00 96.44 77 VAL A C 1
ATOM 605 O O . VAL A 1 77 ? -13.230 0.057 6.088 1.00 96.44 77 VAL A O 1
ATOM 608 N N . ASN A 1 78 ? -14.763 -1.561 6.316 1.00 94.19 78 ASN A N 1
ATOM 609 C CA . ASN A 1 78 ? -14.732 -2.000 4.918 1.00 94.19 78 ASN A CA 1
ATOM 610 C C . ASN A 1 78 ? -15.126 -0.907 3.923 1.00 94.19 78 ASN A C 1
ATOM 612 O O . ASN A 1 78 ? -14.455 -0.757 2.904 1.00 94.19 78 ASN A O 1
A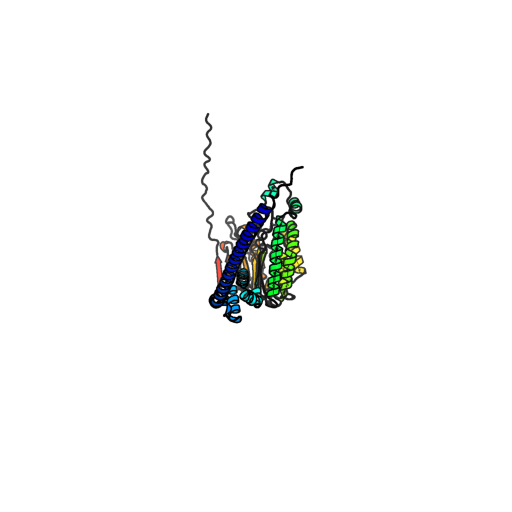TOM 616 N N . SER A 1 79 ? -16.108 -0.078 4.261 1.00 96.06 79 SER A N 1
ATOM 617 C CA . SER A 1 79 ? -16.548 1.035 3.416 1.00 96.06 79 SER A CA 1
ATOM 618 C C . SER A 1 79 ? -15.593 2.238 3.424 1.00 96.06 79 SER A C 1
ATOM 620 O O . SER A 1 79 ? -15.728 3.132 2.596 1.00 96.06 79 SER A O 1
ATOM 622 N N . SER A 1 80 ? -14.614 2.288 4.336 1.00 93.94 80 SER A N 1
ATOM 623 C CA . SER A 1 80 ? -13.734 3.459 4.504 1.00 93.94 80 SER A CA 1
ATOM 624 C C . SER A 1 80 ? -12.500 3.504 3.587 1.00 93.94 80 SER A C 1
ATOM 626 O O . SER A 1 80 ? -11.738 4.473 3.640 1.00 93.94 80 SER A O 1
ATOM 628 N N . GLY A 1 81 ? -12.286 2.486 2.743 1.00 91.75 81 GLY A N 1
ATOM 629 C CA . GLY A 1 81 ? -11.179 2.445 1.777 1.00 91.75 81 GLY A CA 1
ATOM 630 C C . GLY A 1 81 ? -9.809 2.644 2.437 1.00 91.75 81 GLY A C 1
ATOM 631 O O . GLY A 1 81 ? -9.439 1.913 3.350 1.00 91.75 81 GLY A O 1
ATOM 632 N N . ASN A 1 82 ? -9.069 3.680 2.039 1.00 86.56 82 ASN A N 1
ATOM 633 C CA . ASN A 1 82 ? -7.736 3.976 2.592 1.00 86.56 82 ASN A CA 1
ATOM 634 C C . ASN A 1 82 ? -7.770 4.514 4.038 1.00 86.56 82 ASN A C 1
ATOM 636 O O . ASN A 1 82 ? -6.735 4.621 4.690 1.00 86.56 82 ASN A O 1
ATOM 640 N N . SER A 1 83 ? -8.951 4.852 4.571 1.00 91.12 83 SER A N 1
ATOM 641 C CA . SER A 1 83 ? -9.112 5.376 5.936 1.00 91.12 83 SER A CA 1
ATOM 642 C C . SER A 1 83 ? -9.407 4.297 6.985 1.00 91.12 83 SER A C 1
ATOM 644 O O . SER A 1 83 ? -9.728 4.641 8.122 1.00 91.12 83 SER A O 1
ATOM 646 N N . ARG A 1 84 ? -9.262 3.005 6.655 1.00 94.38 84 ARG A N 1
ATOM 647 C CA . ARG A 1 84 ? -9.538 1.863 7.556 1.00 94.38 84 ARG A CA 1
ATOM 648 C C . ARG A 1 84 ? -8.959 2.028 8.950 1.00 94.38 84 ARG A C 1
ATOM 650 O O . ARG A 1 84 ? -9.697 1.982 9.930 1.00 94.38 84 ARG A O 1
ATOM 657 N N . THR A 1 85 ? -7.654 2.267 9.036 1.00 93.69 85 THR A N 1
ATOM 658 C CA . THR A 1 85 ? -6.947 2.463 10.306 1.00 93.69 85 THR A CA 1
ATOM 659 C C . THR A 1 85 ? -7.582 3.572 11.136 1.00 93.69 85 THR A C 1
ATOM 661 O O . THR A 1 85 ? -7.851 3.391 12.323 1.00 93.69 85 THR A O 1
ATOM 664 N N . ARG A 1 86 ? -7.862 4.719 10.506 1.00 95.12 86 ARG A N 1
ATOM 665 C CA . ARG A 1 86 ? -8.486 5.863 11.171 1.00 95.12 86 ARG A CA 1
ATOM 666 C C . ARG A 1 86 ? -9.878 5.496 11.674 1.00 95.12 86 ARG A C 1
ATOM 668 O O . ARG A 1 86 ? -10.179 5.776 12.827 1.00 95.12 86 ARG A O 1
ATOM 675 N N . THR A 1 87 ? -10.680 4.814 10.860 1.00 96.81 87 THR A N 1
ATOM 676 C CA . THR A 1 87 ? -12.021 4.349 11.231 1.00 96.81 87 THR A CA 1
ATOM 677 C C . THR A 1 87 ? -11.983 3.408 12.436 1.00 96.81 87 THR A C 1
ATOM 679 O O . THR A 1 87 ? -12.738 3.612 13.383 1.00 96.81 87 THR A O 1
ATOM 682 N N . VAL A 1 88 ? -11.068 2.431 12.463 1.00 97.25 88 VAL A N 1
ATOM 683 C CA . VAL A 1 88 ? -10.892 1.507 13.602 1.00 97.25 88 VAL A CA 1
ATOM 684 C C . VAL A 1 88 ? -10.545 2.273 14.879 1.00 97.25 88 VAL A C 1
ATOM 686 O O . VAL A 1 88 ? -11.140 2.037 15.934 1.00 97.25 88 VAL A O 1
ATOM 689 N N . LEU A 1 89 ? -9.614 3.229 14.788 1.00 96.56 89 LEU A N 1
ATOM 690 C CA . LEU A 1 89 ? -9.228 4.065 15.922 1.00 96.56 89 LEU A CA 1
ATOM 691 C C . LEU A 1 89 ? -10.400 4.928 16.407 1.00 96.56 89 LEU A C 1
ATOM 693 O O . LEU A 1 89 ? -10.673 4.932 17.607 1.00 96.56 89 LEU A O 1
ATOM 697 N N . THR A 1 90 ? -11.136 5.573 15.495 1.00 97.12 90 THR A N 1
ATOM 698 C CA . THR A 1 90 ? -12.332 6.370 15.809 1.00 97.12 90 THR A CA 1
ATOM 699 C C . THR A 1 90 ? -13.410 5.529 16.487 1.00 97.12 90 THR A C 1
ATOM 701 O O . THR A 1 90 ? -13.929 5.932 17.524 1.00 97.12 90 THR A O 1
ATOM 704 N N . ILE A 1 91 ? -13.703 4.330 15.974 1.00 96.50 91 ILE A N 1
ATOM 705 C CA . ILE A 1 91 ? -14.641 3.388 16.603 1.00 96.50 91 ILE A CA 1
ATOM 706 C C . ILE A 1 91 ? -14.181 3.062 18.031 1.00 96.50 91 ILE A C 1
ATOM 708 O O . ILE A 1 91 ? -14.968 3.124 18.976 1.00 96.50 91 ILE A O 1
ATOM 712 N N . SER A 1 92 ? -12.890 2.779 18.220 1.00 96.62 92 SER A N 1
ATOM 713 C CA . SER A 1 92 ? -12.331 2.441 19.534 1.00 96.62 92 SER A CA 1
ATOM 714 C C . SER A 1 92 ? -12.261 3.621 20.521 1.00 96.62 92 SER A C 1
ATOM 716 O O . SER A 1 92 ? -12.058 3.411 21.725 1.00 96.62 92 SER A O 1
ATOM 718 N N . SER A 1 93 ? -12.427 4.861 20.046 1.00 96.31 93 SER A N 1
ATOM 719 C CA . SER A 1 93 ? -12.380 6.067 20.877 1.00 96.31 93 SER A CA 1
ATOM 720 C C . SER A 1 93 ? -13.751 6.565 21.339 1.00 96.31 93 SER A C 1
ATOM 722 O O . SER A 1 93 ? -13.779 7.359 22.273 1.00 96.31 93 SER A O 1
ATOM 724 N N . VAL A 1 94 ? -14.866 6.102 20.752 1.00 93.88 94 VAL A N 1
ATOM 725 C CA . VAL A 1 94 ? -16.223 6.621 21.040 1.00 93.88 94 VAL A CA 1
ATOM 726 C C . VAL A 1 94 ? -16.621 6.461 22.512 1.00 93.88 94 VAL A C 1
ATOM 728 O O . VAL A 1 94 ? -16.883 7.442 23.201 1.00 93.88 94 VAL A O 1
ATOM 731 N N . CYS A 1 95 ? -16.690 5.226 23.012 1.00 91.44 95 CYS A N 1
ATOM 732 C CA . CYS A 1 95 ? -17.020 4.933 24.409 1.00 91.44 95 CYS A CA 1
ATOM 733 C C . CYS A 1 95 ? -16.393 3.602 24.855 1.00 91.44 95 CYS A C 1
ATOM 735 O O . CYS A 1 95 ? -15.860 2.847 24.039 1.00 91.44 95 CYS A O 1
ATOM 737 N N . GLY A 1 96 ? -16.463 3.288 26.154 1.00 91.88 96 GLY A N 1
ATOM 738 C CA . GLY A 1 96 ? -15.875 2.062 26.712 1.00 91.88 96 GLY A CA 1
ATOM 739 C C . GLY A 1 96 ? -16.418 0.769 26.087 1.00 91.88 96 GLY A C 1
ATOM 740 O O . GLY A 1 96 ? -15.641 -0.132 25.780 1.00 91.88 96 GLY A O 1
ATOM 741 N N . GLN A 1 97 ? -17.728 0.697 25.824 1.00 92.06 97 GLN A N 1
ATOM 742 C CA . GLN A 1 97 ? -18.358 -0.476 25.203 1.00 92.06 97 GLN A CA 1
ATOM 743 C C . GLN A 1 97 ? -17.892 -0.680 23.758 1.00 92.06 97 GLN A C 1
ATOM 745 O O . GLN A 1 97 ? -17.545 -1.795 23.379 1.00 92.06 97 GLN A O 1
ATOM 750 N N . TRP A 1 98 ? -17.814 0.395 22.968 1.00 95.00 98 TRP A N 1
ATOM 751 C CA . TRP A 1 98 ? -17.307 0.334 21.595 1.00 95.00 98 TRP A CA 1
ATOM 752 C C . TRP A 1 98 ? -15.842 -0.065 21.552 1.00 95.00 98 TRP A C 1
ATOM 754 O O . TRP A 1 98 ? -15.456 -0.909 20.750 1.00 95.00 98 TRP A O 1
ATOM 764 N N . ARG A 1 99 ? -15.032 0.488 22.460 1.00 96.50 99 ARG A N 1
ATOM 765 C CA . ARG A 1 99 ? -13.632 0.098 22.615 1.00 96.50 99 ARG A CA 1
ATOM 766 C C . ARG A 1 99 ? -13.502 -1.390 22.911 1.00 96.50 99 ARG A C 1
ATOM 768 O O . ARG A 1 99 ? -12.713 -2.065 22.261 1.00 96.50 99 ARG A O 1
ATOM 775 N N . HIS A 1 100 ? -14.287 -1.905 23.855 1.00 95.69 100 HIS A N 1
ATOM 776 C CA . HIS A 1 100 ? -14.298 -3.327 24.198 1.00 95.69 100 HIS A CA 1
ATOM 777 C C . HIS A 1 100 ? -14.720 -4.205 23.018 1.00 95.69 100 HIS A C 1
ATOM 779 O O . HIS A 1 100 ? -14.046 -5.188 22.716 1.00 95.69 100 HIS A O 1
ATOM 785 N N . GLY A 1 101 ? -15.789 -3.825 22.312 1.00 95.94 101 GLY A N 1
ATOM 786 C CA . GLY A 1 101 ? -16.246 -4.533 21.117 1.00 95.94 101 GLY A CA 1
ATOM 787 C C . GLY A 1 101 ? -15.203 -4.523 20.002 1.00 95.94 101 GLY A C 1
ATOM 788 O O . GLY A 1 101 ? -14.883 -5.573 19.448 1.00 95.94 101 GLY A O 1
ATOM 789 N N . ALA A 1 102 ? -14.580 -3.375 19.738 1.00 97.06 102 ALA A N 1
ATOM 790 C CA . ALA A 1 102 ? -13.518 -3.258 18.749 1.00 97.06 102 ALA A CA 1
ATOM 791 C C . ALA A 1 102 ? -12.299 -4.120 19.115 1.00 97.06 102 ALA A C 1
ATOM 793 O O . ALA A 1 102 ? -11.797 -4.860 18.275 1.00 97.06 102 ALA A O 1
ATOM 794 N N . LEU A 1 103 ? -11.849 -4.095 20.376 1.00 96.94 103 LEU A N 1
ATOM 795 C CA . LEU A 1 103 ? -10.713 -4.901 20.852 1.00 96.94 103 LEU A CA 1
ATOM 796 C C . LEU A 1 103 ? -10.980 -6.413 20.811 1.00 96.94 103 LEU A C 1
ATOM 798 O O . LEU A 1 103 ? -10.045 -7.191 20.632 1.00 96.94 103 LEU A O 1
ATOM 802 N N . LYS A 1 104 ? -12.238 -6.843 20.960 1.00 96.44 104 LYS A N 1
ATOM 803 C CA . LYS A 1 104 ? -12.632 -8.253 20.813 1.00 96.44 104 LYS A CA 1
ATOM 804 C C . LYS A 1 104 ? -12.682 -8.729 19.360 1.00 96.44 104 LYS A C 1
ATOM 806 O O . LYS A 1 104 ? -12.688 -9.935 19.130 1.00 96.44 104 LYS A O 1
ATOM 811 N N . THR A 1 105 ? -12.707 -7.812 18.400 1.00 97.44 105 THR A N 1
ATOM 812 C CA . THR A 1 105 ? -12.959 -8.112 16.987 1.00 97.44 105 THR A CA 1
ATOM 813 C C . THR A 1 105 ? -11.655 -8.044 16.207 1.00 97.44 105 THR A C 1
ATOM 815 O O . THR A 1 105 ? -11.285 -7.005 15.664 1.00 97.44 105 THR A O 1
ATOM 818 N N . SER A 1 106 ? -10.912 -9.154 16.193 1.00 97.69 106 SER A N 1
ATOM 819 C CA . SER A 1 106 ? -9.556 -9.212 15.625 1.00 97.69 106 SER A CA 1
ATOM 820 C C . SER A 1 106 ? -9.476 -8.848 14.136 1.00 97.69 106 SER A C 1
ATOM 822 O O . SER A 1 106 ? -8.460 -8.297 13.716 1.00 97.69 106 SER A O 1
ATOM 824 N N . SER A 1 107 ? -10.539 -9.084 13.361 1.00 97.50 107 SER A N 1
ATOM 825 C CA . SER A 1 107 ? -10.655 -8.696 11.945 1.00 97.50 107 SER A CA 1
ATOM 826 C C . SER A 1 107 ? -10.541 -7.180 11.725 1.00 97.50 107 SER A C 1
ATOM 828 O O . SER A 1 107 ? -10.011 -6.750 10.704 1.00 97.50 107 SER A O 1
ATOM 830 N N . LEU A 1 108 ? -10.952 -6.345 12.688 1.00 97.81 108 LEU A N 1
ATOM 831 C CA . LEU A 1 108 ? -10.818 -4.884 12.579 1.00 97.81 108 LEU A CA 1
ATOM 832 C C . LEU A 1 108 ? -9.354 -4.431 12.600 1.00 97.81 108 LEU A C 1
ATOM 834 O O . LEU A 1 108 ? -9.014 -3.404 12.023 1.00 97.81 108 LEU A O 1
ATOM 838 N N . TRP A 1 109 ? -8.479 -5.202 13.243 1.00 98.00 109 TRP A N 1
ATOM 839 C CA . TRP A 1 109 ? -7.058 -4.884 13.411 1.00 98.00 109 TRP A CA 1
ATOM 840 C C . TRP A 1 109 ? -6.174 -5.573 12.370 1.00 98.00 109 TRP A C 1
ATOM 842 O O . TRP A 1 109 ? -4.951 -5.503 12.466 1.00 98.00 109 TRP A O 1
ATOM 852 N N . SER A 1 110 ? -6.770 -6.279 11.402 1.00 97.38 110 SER A N 1
ATOM 853 C CA . SER A 1 110 ? -6.029 -7.110 10.453 1.00 97.38 110 SER A CA 1
ATOM 854 C C . SER A 1 110 ? -5.380 -6.336 9.312 1.00 97.38 110 SER A C 1
ATOM 856 O O . SER A 1 110 ? -4.611 -6.914 8.553 1.00 97.38 110 SER A O 1
ATOM 858 N N . HIS A 1 111 ? -5.710 -5.056 9.154 1.00 97.69 111 HIS A N 1
ATOM 859 C CA . HIS A 1 111 ? -5.150 -4.205 8.116 1.00 97.69 111 HIS A CA 1
ATOM 860 C C . HIS A 1 111 ? -4.152 -3.229 8.736 1.00 97.69 111 HIS A C 1
ATOM 862 O O . HIS A 1 111 ? -4.533 -2.364 9.526 1.00 97.69 111 HIS A O 1
ATOM 868 N N . ILE A 1 112 ? -2.879 -3.384 8.384 1.00 97.00 112 ILE A N 1
ATOM 869 C CA . ILE A 1 112 ? -1.785 -2.525 8.832 1.00 97.00 112 ILE A CA 1
ATOM 870 C C . ILE A 1 112 ? -1.368 -1.680 7.635 1.00 97.00 112 ILE A C 1
ATOM 872 O O . ILE A 1 112 ? -0.847 -2.210 6.663 1.00 97.00 112 ILE A O 1
ATOM 876 N N . SER A 1 113 ? -1.596 -0.372 7.715 1.00 96.56 113 SER A N 1
ATOM 877 C CA . SER A 1 113 ? -1.155 0.584 6.699 1.00 96.56 113 SER A CA 1
ATOM 878 C C . SER A 1 113 ? -0.089 1.490 7.292 1.00 96.56 113 SER A C 1
ATOM 880 O O . SER A 1 113 ? -0.353 2.204 8.260 1.00 96.56 113 SER A O 1
ATOM 882 N N . ILE A 1 114 ? 1.102 1.465 6.708 1.00 95.62 114 ILE A N 1
ATOM 883 C CA . ILE A 1 114 ? 2.255 2.262 7.115 1.00 95.62 114 ILE A CA 1
ATOM 884 C C . ILE A 1 114 ? 2.660 3.139 5.940 1.00 95.62 114 ILE A C 1
ATOM 886 O O . ILE A 1 114 ? 2.913 2.640 4.849 1.00 95.62 114 ILE A O 1
ATOM 890 N N . THR A 1 115 ? 2.763 4.442 6.180 1.00 95.25 115 THR A N 1
ATOM 891 C CA . THR A 1 115 ? 3.372 5.381 5.237 1.00 95.25 115 THR A CA 1
ATOM 892 C C . THR A 1 115 ? 4.572 6.011 5.918 1.00 95.25 115 THR A C 1
ATOM 894 O O . THR A 1 115 ? 4.412 6.648 6.963 1.00 95.25 115 THR A O 1
ATOM 897 N N . LEU A 1 116 ? 5.768 5.819 5.363 1.00 93.56 116 LEU A N 1
ATOM 898 C CA . LEU A 1 116 ? 6.969 6.409 5.942 1.00 93.56 116 LEU A CA 1
ATOM 899 C C . LEU A 1 116 ? 6.932 7.939 5.800 1.00 93.56 116 LEU A C 1
ATOM 901 O O . LEU A 1 116 ? 6.585 8.452 4.729 1.00 93.56 116 LEU A O 1
ATOM 905 N N . PRO A 1 117 ? 7.287 8.689 6.861 1.00 93.94 117 PRO A N 1
ATOM 906 C CA . PRO A 1 117 ? 7.420 10.132 6.763 1.00 93.94 117 PRO A CA 1
ATOM 907 C C . PRO A 1 117 ? 8.600 10.489 5.855 1.00 93.94 117 PRO A C 1
ATOM 909 O O . PRO A 1 117 ? 9.593 9.758 5.803 1.00 93.94 117 PRO A O 1
ATOM 912 N N . LYS A 1 118 ? 8.501 11.640 5.177 1.00 90.38 118 LYS A N 1
ATOM 913 C CA . LYS A 1 118 ? 9.598 12.200 4.378 1.00 90.38 118 LYS A CA 1
ATOM 914 C C . LYS A 1 118 ? 10.855 12.275 5.242 1.00 90.38 118 LYS A C 1
ATOM 916 O O . LYS A 1 118 ? 10.799 12.836 6.338 1.00 90.38 118 LYS A O 1
ATOM 921 N N . TYR A 1 119 ? 11.948 11.689 4.765 1.00 87.12 119 TYR A N 1
ATOM 922 C CA . TYR A 1 119 ? 13.221 11.774 5.466 1.00 87.12 119 TYR A CA 1
ATOM 923 C C . TYR A 1 119 ? 13.703 13.232 5.432 1.00 87.12 119 TYR A C 1
ATOM 925 O O . TYR A 1 119 ? 13.553 13.876 4.386 1.00 87.12 119 TYR A O 1
ATOM 933 N N . PRO A 1 120 ? 14.226 13.786 6.541 1.00 86.62 120 PRO A N 1
ATOM 934 C CA . PRO A 1 120 ? 14.712 15.159 6.597 1.00 86.62 120 PRO A CA 1
ATOM 935 C C . PRO A 1 120 ? 16.023 15.281 5.813 1.00 86.62 120 PRO A C 1
ATOM 937 O O . PRO A 1 120 ? 17.113 15.354 6.374 1.00 86.62 120 PRO A O 1
ATOM 940 N N . LEU A 1 121 ? 15.913 15.262 4.487 1.00 77.69 121 LEU A N 1
ATOM 941 C CA . LEU A 1 121 ? 17.012 15.606 3.606 1.00 77.69 121 LEU A CA 1
ATOM 942 C C . LEU A 1 121 ? 17.207 17.128 3.629 1.00 77.69 121 LEU A C 1
ATOM 944 O O . LEU A 1 121 ? 16.212 17.865 3.605 1.00 77.69 121 LEU A O 1
ATOM 948 N N . PRO A 1 122 ? 18.460 17.610 3.658 1.00 70.25 122 PRO A N 1
ATOM 949 C CA . PRO A 1 122 ? 18.732 19.024 3.471 1.00 70.25 122 PRO A CA 1
ATOM 950 C C . PRO A 1 122 ? 18.160 19.490 2.144 1.00 70.25 122 PRO A C 1
ATOM 952 O O . PRO A 1 122 ? 18.248 18.797 1.131 1.00 70.25 122 PRO A O 1
ATOM 955 N N . HIS A 1 123 ? 17.613 20.701 2.141 1.00 71.81 123 HIS A N 1
ATOM 956 C CA . HIS A 1 123 ? 17.350 21.369 0.880 1.00 71.81 123 HIS A CA 1
ATOM 957 C C . HIS A 1 123 ? 18.690 21.676 0.196 1.00 71.81 123 HIS A C 1
ATOM 959 O O . HIS A 1 123 ? 19.591 22.212 0.842 1.00 71.81 123 HIS A O 1
ATOM 965 N N . GLN A 1 124 ? 18.797 21.401 -1.106 1.00 64.25 124 GLN A N 1
ATOM 966 C CA . GLN A 1 124 ? 20.011 21.624 -1.902 1.00 64.25 124 GLN A CA 1
ATOM 967 C C . GLN A 1 124 ? 20.662 23.000 -1.712 1.00 64.25 124 GLN A C 1
ATOM 969 O O . GLN A 1 124 ? 21.879 23.094 -1.563 1.00 64.25 124 GLN A O 1
ATOM 974 N N . PHE A 1 125 ? 19.857 24.063 -1.617 1.00 64.25 125 PHE A N 1
ATOM 975 C CA . PHE A 1 125 ? 20.352 25.428 -1.431 1.00 64.25 125 PHE A CA 1
ATOM 976 C C . PHE A 1 125 ? 21.263 25.619 -0.209 1.00 64.25 125 PHE A C 1
ATOM 978 O O . PHE A 1 125 ? 22.008 26.597 -0.167 1.00 64.25 125 PHE A O 1
ATOM 985 N N . TYR A 1 126 ? 21.219 24.734 0.792 1.00 68.62 126 TYR A N 1
ATOM 986 C CA . TYR A 1 126 ? 22.064 24.876 1.976 1.00 68.62 126 TYR A CA 1
ATOM 987 C C . TYR A 1 126 ? 23.531 24.510 1.717 1.00 68.62 126 TYR A C 1
ATOM 989 O O . TYR A 1 126 ? 24.403 25.244 2.173 1.00 68.62 126 TYR A O 1
ATOM 997 N N . TRP A 1 127 ? 23.833 23.437 0.975 1.00 67.38 127 TRP A N 1
ATOM 998 C CA . TRP A 1 127 ? 25.234 23.032 0.774 1.00 67.38 127 TRP A CA 1
ATOM 999 C C . TRP A 1 127 ? 25.957 23.916 -0.250 1.00 67.38 127 TRP A C 1
ATOM 1001 O O . TRP A 1 127 ? 27.115 24.268 -0.038 1.00 67.38 127 TRP A O 1
ATOM 1011 N N . GLU A 1 128 ? 25.263 24.364 -1.304 1.00 71.88 128 GLU A N 1
ATOM 1012 C CA . GLU A 1 128 ? 25.833 25.288 -2.299 1.00 71.88 128 GLU A CA 1
ATOM 1013 C C . GLU A 1 128 ? 26.199 26.637 -1.676 1.00 71.88 128 GLU A C 1
ATOM 1015 O O . GLU A 1 128 ? 27.223 27.230 -2.008 1.00 71.88 128 GLU A O 1
ATOM 1020 N N . ARG A 1 129 ? 25.375 27.116 -0.739 1.00 77.00 129 ARG A N 1
ATOM 1021 C CA . ARG A 1 129 ? 25.590 28.406 -0.085 1.00 77.00 129 ARG A CA 1
ATOM 1022 C C . ARG A 1 129 ? 26.734 28.379 0.925 1.00 77.00 129 ARG A C 1
ATOM 1024 O O . ARG A 1 129 ? 27.410 29.392 1.085 1.00 77.00 129 ARG A O 1
ATOM 1031 N N . GLU A 1 130 ? 26.920 27.265 1.627 1.00 76.81 130 GLU A N 1
ATOM 1032 C CA . GLU A 1 130 ? 27.935 27.153 2.681 1.00 76.81 130 GLU A CA 1
ATOM 1033 C C . GLU A 1 130 ? 29.274 26.596 2.180 1.00 76.81 130 GLU A C 1
ATOM 1035 O O . GLU A 1 130 ? 30.246 26.595 2.932 1.00 76.81 130 GLU A O 1
ATOM 1040 N N . GLY A 1 131 ? 29.356 26.151 0.918 1.00 80.94 131 GLY A N 1
ATOM 1041 C CA . GLY A 1 131 ? 30.574 25.554 0.361 1.00 80.94 131 GLY A CA 1
ATOM 1042 C C . GLY A 1 131 ? 31.000 24.279 1.095 1.00 80.94 131 GLY A C 1
ATOM 1043 O O . GLY A 1 131 ? 32.175 23.920 1.080 1.00 80.94 131 GLY A O 1
ATOM 1044 N N . ILE A 1 132 ? 30.057 23.628 1.783 1.00 76.69 132 ILE A N 1
ATOM 1045 C CA . ILE A 1 132 ? 30.303 22.406 2.542 1.00 76.69 132 ILE A CA 1
ATOM 1046 C C . ILE A 1 132 ? 30.126 21.236 1.591 1.00 76.69 132 ILE A C 1
ATOM 1048 O O . ILE A 1 132 ? 29.059 21.054 1.001 1.00 76.69 132 ILE A O 1
ATOM 1052 N N . GLU A 1 133 ? 31.168 20.418 1.487 1.00 74.81 133 GLU A N 1
ATOM 1053 C CA . GLU A 1 133 ? 31.083 19.166 0.759 1.00 74.81 133 GLU A CA 1
ATOM 1054 C C . GLU A 1 133 ? 29.963 18.302 1.365 1.00 74.81 133 GLU A C 1
ATOM 1056 O O . GLU A 1 133 ? 29.934 18.088 2.582 1.00 74.81 133 GLU A O 1
ATOM 1061 N N . PRO A 1 134 ? 29.031 17.770 0.567 1.00 68.00 134 PRO A N 1
ATOM 1062 C CA . PRO A 1 134 ? 27.811 17.182 1.114 1.00 68.00 134 PRO A CA 1
ATOM 1063 C C . PRO A 1 134 ? 28.007 15.988 2.069 1.00 68.00 134 PRO A C 1
ATOM 1065 O O . PRO A 1 134 ? 27.158 15.728 2.921 1.00 68.00 134 PRO A O 1
ATOM 1068 N N . HIS A 1 135 ? 29.136 15.276 1.974 1.00 70.00 135 HIS A N 1
ATOM 1069 C CA . HIS A 1 135 ? 29.498 14.226 2.933 1.00 70.00 135 HIS A CA 1
ATOM 1070 C C . HIS A 1 135 ? 29.838 14.793 4.324 1.00 70.00 135 HIS A C 1
ATOM 1072 O O . HIS A 1 135 ? 29.477 14.193 5.329 1.00 70.00 135 HIS A O 1
ATOM 1078 N N . GLN A 1 136 ? 30.455 15.976 4.401 1.00 72.94 136 GLN A N 1
ATOM 1079 C CA . GLN A 1 136 ? 30.773 16.647 5.668 1.00 72.94 136 GLN A CA 1
ATOM 1080 C C . GLN A 1 136 ? 29.512 17.169 6.358 1.00 72.94 136 GLN A C 1
ATOM 1082 O O . GLN A 1 136 ? 29.402 17.136 7.584 1.00 72.94 136 GLN A O 1
ATOM 1087 N N . TRP A 1 137 ? 28.529 17.617 5.570 1.00 70.19 137 TRP A N 1
ATOM 1088 C CA . TRP A 1 137 ? 27.219 17.988 6.100 1.00 70.19 137 TRP A CA 1
ATOM 1089 C C . TRP A 1 137 ? 26.535 16.791 6.764 1.00 70.19 137 TRP A C 1
ATOM 1091 O O . TRP A 1 137 ? 25.930 16.939 7.827 1.00 70.19 137 TRP A O 1
ATOM 1101 N N . LEU A 1 138 ? 26.652 15.602 6.161 1.00 65.38 138 LEU A N 1
ATOM 1102 C CA . LEU A 1 138 ? 26.011 14.392 6.658 1.00 65.38 138 LEU A CA 1
ATOM 1103 C C . LEU A 1 138 ? 26.471 14.048 8.080 1.00 65.38 138 LEU A C 1
ATOM 1105 O O . LEU A 1 138 ? 25.635 13.863 8.964 1.00 65.38 138 LEU A O 1
ATOM 1109 N N . ASP A 1 139 ? 27.777 14.067 8.325 1.00 68.12 139 ASP A N 1
ATOM 1110 C CA . ASP A 1 139 ? 28.338 13.790 9.650 1.00 68.12 139 ASP A CA 1
ATOM 1111 C C . ASP A 1 139 ? 27.949 14.864 10.680 1.00 68.12 139 ASP A C 1
ATOM 1113 O O . ASP A 1 139 ? 27.640 14.558 11.835 1.00 68.12 139 ASP A O 1
ATOM 1117 N N . ALA A 1 140 ? 27.896 16.132 10.259 1.00 67.75 140 ALA A N 1
ATOM 1118 C CA . ALA A 1 140 ? 27.524 17.245 11.130 1.00 67.75 140 ALA A CA 1
ATOM 1119 C C . ALA A 1 140 ? 26.028 17.248 11.494 1.00 67.75 140 ALA A C 1
ATOM 1121 O O . ALA A 1 140 ? 25.660 17.647 12.604 1.00 67.75 140 ALA A O 1
ATOM 1122 N N . LYS A 1 141 ? 25.154 16.809 10.575 1.00 65.69 141 LYS A N 1
ATOM 1123 C CA . LYS A 1 141 ? 23.695 16.936 10.708 1.00 65.69 141 LYS A CA 1
ATOM 1124 C C . LYS A 1 141 ? 22.916 15.643 10.927 1.00 65.69 141 LYS A C 1
ATOM 1126 O O . LYS A 1 141 ? 21.775 15.748 11.374 1.00 65.69 141 LYS A O 1
ATOM 1131 N N . ILE A 1 142 ? 23.496 14.449 10.785 1.00 63.06 142 ILE A N 1
ATOM 1132 C CA . ILE A 1 142 ? 22.877 13.219 11.331 1.00 63.06 142 ILE A CA 1
ATOM 1133 C C . ILE A 1 142 ? 22.569 13.385 12.832 1.00 63.06 142 ILE A C 1
ATOM 1135 O O . ILE A 1 142 ? 21.562 12.879 13.320 1.00 63.06 142 ILE A O 1
ATOM 1139 N N . ASN A 1 143 ? 23.363 14.192 13.542 1.00 61.00 143 ASN A N 1
ATOM 1140 C CA . ASN A 1 143 ? 23.149 14.533 14.950 1.00 61.00 143 ASN A CA 1
ATOM 1141 C C . ASN A 1 143 ? 22.182 15.709 15.190 1.00 61.00 143 ASN A C 1
ATOM 1143 O O . ASN A 1 143 ? 22.103 16.217 16.310 1.00 61.00 143 ASN A O 1
ATOM 1147 N N . THR A 1 144 ? 21.456 16.184 14.175 1.00 69.88 144 THR A N 1
ATOM 1148 C CA . THR A 1 144 ? 20.539 17.320 14.345 1.00 69.88 144 THR A CA 1
ATOM 1149 C C . THR A 1 144 ? 19.121 16.919 14.706 1.00 69.88 144 THR A C 1
ATOM 1151 O O . THR A 1 144 ? 18.684 15.782 14.533 1.00 69.88 144 THR A O 1
ATOM 1154 N N . PHE A 1 145 ? 18.401 17.907 15.234 1.00 66.12 145 PHE A N 1
ATOM 1155 C CA . PHE A 1 145 ? 17.027 17.811 15.713 1.00 66.12 145 PHE A CA 1
ATOM 1156 C C . PHE A 1 145 ? 16.050 17.188 14.694 1.00 66.12 145 PHE A C 1
ATOM 1158 O O . PHE A 1 145 ? 15.121 16.490 15.088 1.00 66.12 145 PHE A O 1
ATOM 1165 N N . ASP A 1 146 ? 16.285 17.354 13.391 1.00 81.44 146 ASP A N 1
ATOM 1166 C CA . ASP A 1 146 ? 15.356 16.876 12.361 1.00 81.44 146 ASP A CA 1
ATOM 1167 C C . ASP A 1 146 ? 15.334 15.337 12.253 1.00 81.44 146 ASP A C 1
ATOM 1169 O O . ASP A 1 146 ? 14.267 14.726 12.122 1.00 81.44 146 ASP A O 1
ATOM 1173 N N . VAL A 1 147 ? 16.498 14.680 12.366 1.00 84.44 147 VAL A N 1
ATOM 1174 C CA . VAL A 1 147 ? 16.605 13.207 12.317 1.00 84.44 147 VAL A CA 1
ATOM 1175 C C . VAL A 1 147 ? 15.992 12.576 13.564 1.00 84.44 147 VAL A C 1
ATOM 1177 O O . VAL A 1 147 ? 15.351 11.525 13.469 1.00 84.44 147 VAL A O 1
ATOM 1180 N N . SER A 1 148 ? 16.126 13.211 14.733 1.00 87.94 148 SER A N 1
ATOM 1181 C CA . SER A 1 148 ? 15.523 12.706 15.970 1.00 87.94 148 SER A CA 1
ATOM 1182 C C . SER A 1 148 ? 13.995 12.822 15.949 1.00 87.94 148 SER A C 1
ATOM 1184 O O . SER A 1 148 ? 13.314 11.866 16.327 1.00 87.94 148 SER A O 1
ATOM 1186 N N . GLU A 1 149 ? 13.439 13.918 15.417 1.00 90.62 149 GLU A N 1
ATOM 1187 C CA . GLU A 1 149 ? 11.993 14.059 15.212 1.00 90.62 149 GLU A CA 1
ATOM 1188 C C . GLU A 1 149 ? 11.464 13.004 14.229 1.00 90.62 149 GLU A C 1
ATOM 1190 O O . GLU A 1 149 ? 10.448 12.348 14.485 1.00 90.62 149 GLU A O 1
ATOM 1195 N N . TRP A 1 150 ? 12.161 12.793 13.109 1.00 92.12 150 TRP A N 1
ATOM 1196 C CA . TRP A 1 150 ? 11.795 11.754 12.148 1.00 92.12 150 TRP A CA 1
ATOM 1197 C C . TRP A 1 150 ? 11.883 10.348 12.762 1.00 92.12 150 TRP A C 1
ATOM 1199 O O . TRP A 1 150 ? 10.955 9.552 12.609 1.00 92.12 150 TRP A O 1
ATOM 1209 N N . THR A 1 151 ? 12.930 10.064 13.539 1.00 92.06 151 THR A N 1
ATOM 1210 C CA . THR A 1 151 ? 13.097 8.791 14.258 1.00 92.06 151 THR A CA 1
ATOM 1211 C C . THR A 1 151 ? 11.959 8.565 15.250 1.00 92.06 151 THR A C 1
ATOM 1213 O O . THR A 1 151 ? 11.395 7.473 15.302 1.00 92.06 151 THR A O 1
ATOM 1216 N N . ALA A 1 152 ? 11.545 9.601 15.987 1.00 94.50 152 ALA A N 1
ATOM 1217 C CA . ALA A 1 152 ? 10.391 9.527 16.876 1.00 94.50 152 ALA A CA 1
ATOM 1218 C C . ALA A 1 152 ? 9.098 9.199 16.106 1.00 94.50 152 ALA A C 1
ATOM 1220 O O . ALA A 1 152 ? 8.308 8.367 16.556 1.00 94.50 152 ALA A O 1
ATOM 1221 N N . LYS A 1 153 ? 8.897 9.774 14.911 1.00 95.38 153 LYS A N 1
ATOM 1222 C CA . LYS A 1 153 ? 7.756 9.432 14.040 1.00 95.38 153 LYS A CA 1
ATOM 1223 C C . LYS A 1 153 ? 7.808 7.971 13.577 1.00 95.38 153 LYS A C 1
ATOM 1225 O O . LYS A 1 153 ? 6.787 7.287 13.636 1.00 95.38 153 LYS A O 1
ATOM 1230 N N . VAL A 1 154 ? 8.974 7.468 13.167 1.00 95.12 154 VAL A N 1
ATOM 1231 C CA . VAL A 1 154 ? 9.157 6.048 12.804 1.00 95.12 154 VAL A CA 1
ATOM 1232 C C . VAL A 1 154 ? 8.894 5.133 14.003 1.00 95.12 154 VAL A C 1
ATOM 1234 O O . VAL A 1 154 ? 8.226 4.111 13.859 1.00 95.12 154 VAL A O 1
ATOM 1237 N N . GLN A 1 155 ? 9.321 5.526 15.203 1.00 96.56 155 GLN A N 1
ATOM 1238 C CA . GLN A 1 155 ? 9.049 4.782 16.430 1.00 96.56 155 GLN A CA 1
ATOM 1239 C C . GLN A 1 155 ? 7.545 4.714 16.745 1.00 96.56 155 GLN A C 1
ATOM 1241 O O . GLN A 1 155 ? 7.046 3.665 17.153 1.00 96.56 155 GLN A O 1
ATOM 1246 N N . VAL A 1 156 ? 6.789 5.791 16.506 1.00 96.75 156 VAL A N 1
ATOM 1247 C CA . VAL A 1 156 ? 5.319 5.763 16.622 1.00 96.75 156 VAL A CA 1
ATOM 1248 C C . VAL A 1 156 ? 4.710 4.768 15.627 1.00 96.75 156 VAL A C 1
ATOM 1250 O O . VAL A 1 156 ? 3.815 4.011 16.004 1.00 96.75 156 VAL A O 1
ATOM 1253 N N . LEU A 1 157 ? 5.210 4.711 14.386 1.00 96.62 157 LEU A N 1
ATOM 1254 C CA . LEU A 1 157 ? 4.769 3.724 13.387 1.00 96.62 157 LEU A CA 1
ATOM 1255 C C . LEU A 1 157 ? 5.107 2.282 13.799 1.00 96.62 157 LEU A C 1
ATOM 1257 O O . LEU A 1 157 ? 4.296 1.380 13.585 1.00 96.62 157 LEU A O 1
ATOM 1261 N N . LEU A 1 158 ? 6.263 2.061 14.431 1.00 96.88 158 LEU A N 1
ATOM 1262 C CA . LEU A 1 158 ? 6.657 0.765 14.989 1.00 96.88 158 LEU A CA 1
ATOM 1263 C C . LEU A 1 158 ? 5.688 0.295 16.078 1.00 96.88 158 LEU A C 1
ATOM 1265 O O . LEU A 1 158 ? 5.173 -0.823 16.013 1.00 96.88 158 LEU A O 1
ATOM 1269 N N . GLU A 1 159 ? 5.411 1.142 17.067 1.00 97.88 159 GLU A N 1
ATOM 1270 C CA . GLU A 1 159 ? 4.491 0.801 18.158 1.00 97.88 159 GLU A CA 1
ATOM 1271 C C . GLU A 1 159 ? 3.051 0.639 17.661 1.00 97.88 159 GLU A C 1
ATOM 1273 O O . GLU A 1 159 ? 2.314 -0.240 18.124 1.00 97.88 159 GLU A O 1
ATOM 1278 N N . PHE A 1 160 ? 2.667 1.418 16.649 1.00 97.00 160 PHE A N 1
ATOM 1279 C CA . PHE A 1 160 ? 1.416 1.238 15.926 1.00 97.00 160 PHE A CA 1
ATOM 1280 C C . PHE A 1 160 ? 1.332 -0.159 15.284 1.00 97.00 160 PHE A C 1
ATOM 1282 O O . PHE A 1 160 ? 0.367 -0.888 15.538 1.00 97.00 160 PHE A O 1
ATOM 1289 N N . ALA A 1 161 ? 2.352 -0.572 14.522 1.00 97.38 161 ALA A N 1
ATOM 1290 C CA . ALA A 1 161 ? 2.390 -1.874 13.856 1.00 97.38 161 ALA A CA 1
ATOM 1291 C C . ALA A 1 161 ? 2.319 -3.032 14.864 1.00 97.38 161 ALA A C 1
ATOM 1293 O O . ALA A 1 161 ? 1.501 -3.941 14.704 1.00 97.38 161 ALA A O 1
ATOM 1294 N N . LYS A 1 162 ? 3.096 -2.963 15.955 1.00 97.75 162 LYS A N 1
ATOM 1295 C CA . LYS A 1 162 ? 3.055 -3.947 17.053 1.00 97.75 162 LYS A CA 1
ATOM 1296 C C . LYS A 1 162 ? 1.673 -4.030 17.701 1.00 97.75 162 LYS A C 1
ATOM 1298 O O . LYS A 1 162 ? 1.168 -5.123 17.955 1.00 97.75 162 LYS A O 1
ATOM 1303 N N . THR A 1 163 ? 1.043 -2.883 17.952 1.00 97.56 163 THR A N 1
ATOM 1304 C CA . THR A 1 163 ? -0.286 -2.818 18.573 1.00 97.56 163 THR A CA 1
ATOM 1305 C C . THR A 1 163 ? -1.351 -3.458 17.683 1.00 97.56 163 THR A C 1
ATOM 1307 O O . THR A 1 163 ? -2.177 -4.230 18.169 1.00 97.56 163 THR A O 1
ATOM 1310 N N . PHE A 1 164 ? -1.338 -3.179 16.378 1.00 97.75 164 PHE A N 1
ATOM 1311 C CA . PHE A 1 164 ? -2.276 -3.797 15.436 1.00 97.75 164 PHE A CA 1
ATOM 1312 C C . PHE A 1 164 ? -2.011 -5.298 15.272 1.00 97.75 164 PHE A C 1
ATOM 1314 O O . PHE A 1 164 ? -2.946 -6.104 15.302 1.00 97.75 164 PHE A O 1
ATOM 1321 N N . ALA A 1 165 ? -0.741 -5.698 15.188 1.00 97.38 165 ALA A N 1
ATOM 1322 C CA . ALA A 1 165 ? -0.345 -7.099 15.117 1.00 97.38 165 ALA A CA 1
ATOM 1323 C C . ALA A 1 165 ? -0.793 -7.910 16.345 1.00 97.38 165 ALA A C 1
ATOM 1325 O O . ALA A 1 165 ? -1.270 -9.037 16.186 1.00 97.38 165 ALA A O 1
ATOM 1326 N N . SER A 1 166 ? -0.696 -7.345 17.556 1.00 97.94 166 SER A N 1
ATOM 1327 C CA . SER A 1 166 ? -1.130 -8.030 18.783 1.00 97.94 166 SER A CA 1
ATOM 1328 C C . SER A 1 166 ? -2.656 -8.139 18.874 1.00 97.94 166 SER A C 1
ATOM 1330 O O . SER A 1 166 ? -3.190 -9.197 19.212 1.00 97.94 166 SER A O 1
ATOM 1332 N N . ARG A 1 167 ? -3.386 -7.080 18.498 1.00 97.50 167 ARG A N 1
ATOM 1333 C CA . ARG A 1 167 ? -4.861 -7.046 18.544 1.00 97.50 167 ARG A CA 1
ATOM 1334 C C . ARG A 1 167 ? -5.518 -7.943 17.494 1.00 97.50 167 ARG A C 1
ATOM 1336 O O . ARG A 1 167 ? -6.581 -8.518 17.742 1.00 97.50 167 ARG A O 1
ATOM 1343 N N . SER A 1 168 ? -4.869 -8.121 16.348 1.00 97.62 168 SER A N 1
ATOM 1344 C CA . SER A 1 168 ? -5.317 -9.046 15.300 1.00 97.62 168 SER A CA 1
ATOM 1345 C C . SER A 1 168 ? -5.078 -10.527 15.636 1.00 97.62 168 SER A C 1
ATOM 1347 O O . SER A 1 168 ? -5.628 -11.391 14.957 1.00 97.62 168 SER A O 1
ATOM 1349 N N . ARG A 1 169 ? -4.338 -10.851 16.708 1.00 96.56 169 ARG A N 1
ATOM 1350 C CA . ARG A 1 169 ? -4.113 -12.224 17.208 1.00 96.56 169 ARG A CA 1
ATOM 1351 C C . ARG A 1 169 ? -3.545 -13.172 16.145 1.00 96.56 169 ARG A C 1
ATOM 1353 O O . ARG A 1 169 ? -2.410 -12.990 15.747 1.00 96.56 169 ARG A O 1
ATOM 1360 N N . ASN A 1 170 ? -4.311 -14.168 15.697 1.00 96.75 170 ASN A N 1
ATOM 1361 C CA . ASN A 1 170 ? -3.924 -15.119 14.645 1.00 96.75 170 ASN A CA 1
ATOM 1362 C C . ASN A 1 170 ? -4.661 -14.850 13.326 1.00 96.75 170 ASN A C 1
ATOM 1364 O O . ASN A 1 170 ? -4.633 -15.675 12.418 1.00 96.75 170 ASN A O 1
ATOM 1368 N N . TYR A 1 171 ? -5.362 -13.720 13.224 1.00 97.56 171 TYR A N 1
ATOM 1369 C CA . TYR A 1 171 ? -6.129 -13.391 12.032 1.00 97.56 171 TYR A CA 1
ATOM 1370 C C . TYR A 1 171 ? -5.181 -13.072 10.857 1.00 97.56 171 TYR A C 1
ATOM 1372 O O . TYR A 1 171 ? -4.147 -12.427 11.102 1.00 97.56 171 TYR A O 1
ATOM 1380 N N . PRO A 1 172 ? -5.509 -13.491 9.617 1.00 97.56 172 PRO A N 1
ATOM 1381 C CA . PRO A 1 172 ? -4.714 -13.176 8.433 1.00 97.56 172 PRO A CA 1
ATOM 1382 C C . PRO A 1 172 ? -4.613 -11.668 8.200 1.00 97.56 172 PRO A C 1
ATOM 1384 O O . PRO A 1 172 ? -5.600 -10.943 8.322 1.00 97.56 172 PRO A O 1
ATOM 1387 N N . LEU A 1 173 ? -3.422 -11.192 7.869 1.00 97.38 173 LEU A N 1
ATOM 1388 C CA . LEU A 1 173 ? -3.083 -9.781 7.801 1.00 97.38 173 LEU A CA 1
ATOM 1389 C C . LEU A 1 173 ? -3.052 -9.268 6.363 1.00 97.38 173 LEU A C 1
ATOM 1391 O O . LEU A 1 173 ? -2.567 -9.937 5.453 1.00 97.38 173 LEU A O 1
ATOM 1395 N N . THR A 1 174 ? -3.516 -8.037 6.195 1.00 96.88 174 THR A N 1
ATOM 1396 C CA . THR A 1 174 ? -3.262 -7.221 5.012 1.00 96.88 174 THR A CA 1
ATOM 1397 C C . THR A 1 174 ? -2.263 -6.139 5.400 1.00 96.88 174 THR A C 1
ATOM 1399 O O . THR A 1 174 ? -2.527 -5.379 6.335 1.00 96.88 174 THR A O 1
ATOM 1402 N N . LEU A 1 175 ? -1.130 -6.066 4.707 1.00 96.75 175 LEU A N 1
ATOM 1403 C CA . LEU A 1 175 ? -0.082 -5.081 4.961 1.00 96.75 175 LEU A CA 1
ATOM 1404 C C . LEU A 1 175 ? 0.054 -4.142 3.765 1.00 96.75 175 LEU A C 1
ATOM 1406 O O . LEU A 1 175 ? 0.384 -4.586 2.673 1.00 96.75 175 LEU A O 1
ATOM 1410 N N . THR A 1 176 ? -0.138 -2.849 3.998 1.00 96.19 176 THR A N 1
ATOM 1411 C CA . THR A 1 176 ? 0.200 -1.789 3.049 1.00 96.19 176 THR A CA 1
ATOM 1412 C C . THR A 1 176 ? 1.394 -1.018 3.600 1.00 96.19 176 THR A C 1
ATOM 1414 O O . THR A 1 176 ? 1.346 -0.519 4.725 1.00 96.19 176 THR A O 1
ATOM 1417 N N . PHE A 1 177 ? 2.473 -0.927 2.832 1.00 94.75 177 PHE A N 1
ATOM 1418 C CA . PHE A 1 177 ? 3.685 -0.205 3.206 1.00 94.75 177 PHE A CA 1
ATOM 1419 C C . PHE A 1 177 ? 4.084 0.737 2.072 1.00 94.75 177 PHE A C 1
ATOM 1421 O O . PHE A 1 177 ? 4.539 0.296 1.021 1.00 94.75 177 PHE A O 1
ATOM 1428 N N . ASP A 1 178 ? 3.912 2.037 2.287 1.00 93.94 178 ASP A N 1
ATOM 1429 C CA . ASP A 1 178 ? 4.242 3.085 1.328 1.00 93.94 178 ASP A CA 1
ATOM 1430 C C . ASP A 1 178 ? 5.445 3.895 1.816 1.00 93.94 178 ASP A C 1
ATOM 1432 O O . ASP A 1 178 ? 5.378 4.651 2.785 1.00 93.94 178 ASP A O 1
ATOM 1436 N N . ALA A 1 179 ? 6.561 3.741 1.123 1.00 92.06 179 ALA A N 1
ATOM 1437 C CA . ALA A 1 179 ? 7.777 4.504 1.317 1.00 92.06 179 ALA A CA 1
ATOM 1438 C C . ALA A 1 179 ? 8.030 5.504 0.174 1.00 92.06 179 ALA A C 1
ATOM 1440 O O . ALA A 1 179 ? 9.059 6.166 0.173 1.00 92.06 179 ALA A O 1
ATOM 1441 N N . THR A 1 180 ? 7.131 5.661 -0.803 1.00 87.12 180 THR A N 1
ATOM 1442 C CA . THR A 1 180 ? 7.385 6.501 -1.997 1.00 87.12 180 THR A CA 1
ATOM 1443 C C . THR A 1 180 ? 7.585 7.980 -1.673 1.00 87.12 180 THR A C 1
ATOM 1445 O O . THR A 1 180 ? 8.215 8.704 -2.435 1.00 87.12 180 THR A O 1
ATOM 1448 N N . LYS A 1 181 ? 7.097 8.440 -0.516 1.00 86.62 181 LYS A N 1
ATOM 1449 C CA . LYS A 1 181 ? 7.282 9.818 -0.034 1.00 86.62 181 LYS A CA 1
ATOM 1450 C C . LYS A 1 181 ? 8.593 10.042 0.718 1.00 86.62 181 LYS A C 1
ATOM 1452 O O . LYS A 1 181 ? 8.858 11.168 1.138 1.00 86.62 181 LYS A O 1
ATOM 1457 N N . LEU A 1 182 ? 9.381 8.989 0.926 1.00 85.88 182 LEU A N 1
ATOM 1458 C CA . LEU A 1 182 ? 10.598 9.042 1.727 1.00 85.88 182 LEU A CA 1
ATOM 1459 C C . LEU A 1 182 ? 11.608 10.042 1.146 1.00 85.88 182 LEU A C 1
ATOM 1461 O O . LEU A 1 182 ? 12.162 10.838 1.902 1.00 85.88 182 LEU A O 1
ATOM 1465 N N . PHE A 1 183 ? 11.749 10.056 -0.183 1.00 80.62 183 PHE A N 1
ATOM 1466 C CA . PHE A 1 183 ? 12.666 10.915 -0.934 1.00 80.62 183 PHE A CA 1
ATOM 1467 C C . PHE A 1 183 ? 11.902 11.771 -1.949 1.00 80.62 183 PHE A C 1
ATOM 1469 O O . PHE A 1 183 ? 12.056 11.644 -3.154 1.00 80.62 183 PHE A O 1
ATOM 1476 N N . ALA A 1 184 ? 11.001 12.630 -1.475 1.00 73.38 184 ALA A N 1
ATOM 1477 C CA . ALA A 1 184 ? 10.369 13.603 -2.363 1.00 73.38 184 ALA A CA 1
ATOM 1478 C C . ALA A 1 184 ? 11.362 14.739 -2.681 1.00 73.38 184 ALA A C 1
ATOM 1480 O O . ALA A 1 184 ? 11.386 15.742 -1.953 1.00 73.38 184 ALA A O 1
ATOM 1481 N N . PHE A 1 185 ? 12.182 14.560 -3.723 1.00 70.38 185 PHE A N 1
ATOM 1482 C CA . PHE A 1 185 ? 12.999 15.622 -4.318 1.00 70.38 185 PHE A CA 1
ATOM 1483 C C . PHE A 1 185 ? 12.097 16.610 -5.065 1.00 70.38 185 PHE A C 1
ATOM 1485 O O . PHE A 1 185 ? 11.115 16.229 -5.704 1.00 70.38 185 PHE A O 1
ATOM 1492 N N . GLY A 1 186 ? 12.366 17.901 -4.887 1.00 60.38 186 GLY A N 1
ATOM 1493 C CA . GLY A 1 186 ? 11.479 18.983 -5.314 1.00 60.38 186 GLY A CA 1
ATOM 1494 C C . GLY A 1 186 ? 11.703 19.499 -6.738 1.00 60.38 186 GLY A C 1
ATOM 1495 O O . GLY A 1 186 ? 11.026 20.452 -7.110 1.00 60.38 186 GLY A O 1
ATOM 1496 N N . GLY A 1 187 ? 12.612 18.922 -7.531 1.00 60.22 187 GLY A N 1
ATOM 1497 C CA . GLY A 1 187 ? 13.039 19.491 -8.817 1.00 60.22 187 GLY A CA 1
ATOM 1498 C C . GLY A 1 187 ? 13.749 18.483 -9.726 1.00 60.22 187 GLY A C 1
ATOM 1499 O O . GLY A 1 187 ? 14.122 17.403 -9.276 1.00 60.22 187 GLY A O 1
ATOM 1500 N N . SER A 1 188 ? 13.865 18.813 -11.017 1.00 57.44 188 SER A N 1
ATOM 1501 C CA . SER A 1 188 ? 14.162 17.872 -12.108 1.00 57.44 188 SER A CA 1
ATOM 1502 C C . SER A 1 188 ? 15.613 17.402 -12.243 1.00 57.44 188 SER A C 1
ATOM 1504 O O . SER A 1 188 ? 15.805 16.382 -12.890 1.00 57.44 188 SER A O 1
ATOM 1506 N N . ASP A 1 189 ? 16.620 18.033 -11.630 1.00 57.59 189 ASP A N 1
ATOM 1507 C CA . ASP A 1 189 ? 18.027 17.790 -12.024 1.00 57.59 189 ASP A CA 1
ATOM 1508 C C . ASP A 1 189 ? 19.033 17.749 -10.851 1.00 57.59 189 ASP A C 1
ATOM 1510 O O . ASP A 1 189 ? 20.211 18.066 -11.004 1.00 57.59 189 ASP A O 1
ATOM 1514 N N . GLU A 1 190 ? 18.589 17.378 -9.646 1.00 58.94 190 GLU A N 1
ATOM 1515 C CA . GLU A 1 190 ? 19.405 17.497 -8.423 1.00 58.94 190 GLU A CA 1
ATOM 1516 C C . GLU A 1 190 ? 20.401 16.322 -8.202 1.00 58.94 190 GLU A C 1
ATOM 1518 O O . GLU A 1 190 ? 20.165 15.208 -8.684 1.00 58.94 190 GLU A O 1
ATOM 1523 N N . PRO A 1 191 ? 21.531 16.515 -7.474 1.00 53.78 191 PRO A N 1
ATOM 1524 C CA . PRO A 1 191 ? 22.654 15.569 -7.456 1.00 53.78 191 PRO A CA 1
ATOM 1525 C C . PRO A 1 191 ? 22.358 14.273 -6.675 1.00 53.78 191 PRO A C 1
ATOM 1527 O O . PRO A 1 191 ? 22.409 14.215 -5.446 1.00 53.78 191 PRO A O 1
ATOM 1530 N N . ARG A 1 192 ? 22.125 13.190 -7.426 1.00 61.91 192 ARG A N 1
ATOM 1531 C CA . ARG A 1 192 ? 21.712 11.842 -6.972 1.00 61.91 192 ARG A CA 1
ATOM 1532 C C . ARG A 1 192 ? 22.789 11.044 -6.203 1.00 61.91 192 ARG A C 1
ATOM 1534 O O . ARG A 1 192 ? 22.474 10.074 -5.520 1.00 61.91 192 ARG A O 1
ATOM 1541 N N . VAL A 1 193 ? 24.056 11.468 -6.253 1.00 59.53 193 VAL A N 1
ATOM 1542 C CA . VAL A 1 193 ? 25.236 10.715 -5.755 1.00 59.53 193 VAL A CA 1
ATOM 1543 C C . VAL A 1 193 ? 25.320 10.633 -4.217 1.00 59.53 193 VAL A C 1
ATOM 1545 O O . VAL A 1 193 ? 26.001 9.773 -3.667 1.00 59.53 193 VAL A O 1
ATOM 1548 N N . LEU A 1 194 ? 24.603 11.489 -3.487 1.00 61.94 194 LEU A N 1
ATOM 1549 C CA . LEU A 1 194 ? 24.721 11.604 -2.021 1.00 61.94 194 LEU A CA 1
ATOM 1550 C C . LEU A 1 194 ? 23.791 10.694 -1.233 1.00 61.94 194 LEU A C 1
ATOM 1552 O O . LEU A 1 194 ? 23.906 10.565 -0.013 1.00 61.94 194 LEU A O 1
ATOM 1556 N N . ILE A 1 195 ? 22.869 10.048 -1.936 1.00 65.50 195 ILE A N 1
ATOM 1557 C CA . ILE A 1 195 ? 21.831 9.239 -1.321 1.00 65.50 195 ILE A CA 1
ATOM 1558 C C . ILE A 1 195 ? 22.451 8.002 -0.656 1.00 65.50 195 ILE A C 1
ATOM 1560 O O . ILE A 1 195 ? 22.005 7.601 0.413 1.00 65.50 195 ILE A O 1
ATOM 1564 N N . SER A 1 196 ? 23.518 7.415 -1.211 1.00 63.72 196 SER A N 1
ATOM 1565 C CA . SER A 1 196 ? 24.034 6.136 -0.710 1.00 63.72 196 SER A CA 1
ATOM 1566 C C . SER A 1 196 ? 24.549 6.184 0.732 1.00 63.72 196 SER A C 1
ATOM 1568 O O . SER A 1 196 ? 24.267 5.258 1.482 1.00 63.72 196 SER A O 1
ATOM 1570 N N . SER A 1 197 ? 25.265 7.238 1.143 1.00 63.88 197 SER A N 1
ATOM 1571 C CA . SER A 1 197 ? 25.774 7.369 2.522 1.00 63.88 197 SER A CA 1
ATOM 1572 C C . SER A 1 197 ? 24.684 7.806 3.506 1.00 63.88 197 SER A C 1
ATOM 1574 O O . SER A 1 197 ? 24.650 7.350 4.646 1.00 63.88 197 SER A O 1
ATOM 1576 N N . MET A 1 198 ? 23.730 8.632 3.057 1.00 67.69 198 MET A N 1
ATOM 1577 C CA . MET A 1 198 ? 22.553 9.032 3.846 1.00 67.69 198 MET A CA 1
ATOM 1578 C C . MET A 1 198 ? 21.667 7.845 4.234 1.00 67.69 198 MET A C 1
ATOM 1580 O O . MET A 1 198 ? 20.965 7.877 5.250 1.00 67.69 198 MET A O 1
ATOM 1584 N N . LEU A 1 199 ? 21.698 6.789 3.427 1.00 70.50 199 LEU A N 1
ATOM 1585 C CA . LEU A 1 199 ? 20.859 5.623 3.623 1.00 70.50 199 LEU A CA 1
ATOM 1586 C C . LEU A 1 199 ? 21.288 4.728 4.783 1.00 70.50 199 LEU A C 1
ATOM 1588 O O . LEU A 1 199 ? 20.440 3.981 5.264 1.00 70.50 199 LEU A O 1
ATOM 1592 N N . ASP A 1 200 ? 22.518 4.828 5.290 1.00 70.25 200 ASP A N 1
ATOM 1593 C CA . ASP A 1 200 ? 22.950 4.034 6.448 1.00 70.25 200 ASP A CA 1
ATOM 1594 C C . ASP A 1 200 ? 22.206 4.454 7.726 1.00 70.25 200 ASP A C 1
ATOM 1596 O O . ASP A 1 200 ? 21.643 3.610 8.430 1.00 70.25 200 ASP A O 1
ATOM 1600 N N . GLY A 1 201 ? 22.089 5.763 7.980 1.00 73.06 201 GLY A N 1
ATOM 1601 C CA . GLY A 1 201 ? 21.306 6.289 9.107 1.00 73.06 201 GLY A CA 1
ATOM 1602 C C . GLY A 1 201 ? 19.819 5.933 8.995 1.00 73.06 201 GLY A C 1
ATOM 1603 O O . GLY A 1 201 ? 19.207 5.441 9.946 1.00 73.06 201 GLY A O 1
ATOM 1604 N N . PHE A 1 202 ? 19.251 6.079 7.795 1.00 83.12 202 PHE A N 1
ATOM 1605 C CA . PHE A 1 202 ? 17.889 5.634 7.490 1.00 83.12 202 PHE A CA 1
ATOM 1606 C C . PHE A 1 202 ? 17.698 4.133 7.769 1.00 83.12 202 PHE A C 1
ATOM 1608 O O . PHE A 1 202 ? 16.738 3.722 8.429 1.00 83.12 202 PHE A O 1
ATOM 1615 N N . SER A 1 203 ? 18.630 3.318 7.277 1.00 82.00 203 SER A N 1
ATOM 1616 C CA . SER A 1 203 ? 18.632 1.862 7.380 1.00 82.00 203 SER A CA 1
ATOM 1617 C C . SER A 1 203 ? 18.586 1.416 8.840 1.00 82.00 203 SER A C 1
ATOM 1619 O O . SER A 1 203 ? 17.786 0.542 9.184 1.00 82.00 203 SER A O 1
ATOM 1621 N N . MET A 1 204 ? 19.353 2.071 9.718 1.00 83.56 204 MET A N 1
ATOM 1622 C CA . MET A 1 204 ? 19.351 1.798 11.157 1.00 83.56 204 MET A CA 1
ATOM 1623 C C . MET A 1 204 ? 18.010 2.116 11.827 1.00 83.56 204 MET A C 1
ATOM 1625 O O . MET A 1 204 ? 17.508 1.303 12.602 1.00 83.56 204 MET A O 1
ATOM 1629 N N . CYS A 1 205 ? 17.400 3.263 11.524 1.00 86.25 205 CYS A N 1
ATOM 1630 C CA . CYS A 1 205 ? 16.152 3.687 12.165 1.00 86.25 205 CYS A CA 1
ATOM 1631 C C . CYS A 1 205 ? 14.925 2.888 11.703 1.00 86.25 205 CYS A C 1
ATOM 1633 O O . CYS A 1 205 ? 14.009 2.651 12.489 1.00 86.25 205 CYS A O 1
ATOM 1635 N N . VAL A 1 206 ? 14.887 2.467 10.434 1.00 90.06 206 VAL A N 1
ATOM 1636 C CA . VAL A 1 206 ? 13.750 1.710 9.876 1.00 90.06 206 VAL A CA 1
ATOM 1637 C C . VAL A 1 206 ? 13.892 0.208 10.106 1.00 90.06 206 VAL A C 1
ATOM 1639 O O . VAL A 1 206 ? 12.888 -0.504 10.109 1.00 90.06 206 VAL A O 1
ATOM 1642 N N . LYS A 1 207 ? 15.104 -0.293 10.374 1.00 90.69 207 LYS A N 1
ATOM 1643 C CA . LYS A 1 207 ? 15.347 -1.720 10.608 1.00 90.69 207 LYS A CA 1
ATOM 1644 C C . LYS A 1 207 ? 14.423 -2.350 11.663 1.00 90.69 207 LYS A C 1
ATOM 1646 O O . LYS A 1 207 ? 13.815 -3.363 11.331 1.00 90.69 207 LYS A O 1
ATOM 1651 N N . PRO A 1 208 ? 14.216 -1.778 12.866 1.00 94.69 208 PRO A N 1
ATOM 1652 C CA . PRO A 1 208 ? 13.307 -2.370 13.851 1.00 94.69 208 PRO A CA 1
ATOM 1653 C C . PRO A 1 208 ? 11.865 -2.506 13.345 1.00 94.69 208 PRO A C 1
ATOM 1655 O O . PRO A 1 208 ? 11.174 -3.468 13.679 1.00 94.69 208 PRO A O 1
ATOM 1658 N N . LEU A 1 209 ? 11.407 -1.554 12.525 1.00 94.62 209 LEU A N 1
ATOM 1659 C CA . LEU A 1 209 ? 10.099 -1.618 11.874 1.00 94.62 209 LEU A CA 1
ATOM 1660 C C . LEU A 1 209 ? 10.047 -2.758 10.865 1.00 94.62 209 LEU A C 1
ATOM 1662 O O . LEU A 1 209 ? 9.117 -3.558 10.912 1.00 94.62 209 LEU A O 1
ATOM 1666 N N . LEU A 1 210 ? 11.058 -2.876 10.007 1.00 91.94 210 LEU A N 1
ATOM 1667 C CA . LEU A 1 210 ? 11.143 -3.966 9.038 1.00 91.94 210 LEU A CA 1
ATOM 1668 C C . LEU A 1 210 ? 11.229 -5.325 9.725 1.00 91.94 210 LEU A C 1
ATOM 1670 O O . LEU A 1 210 ? 10.526 -6.236 9.314 1.00 91.94 210 LEU A O 1
ATOM 1674 N N . ASP A 1 211 ? 12.004 -5.456 10.799 1.00 93.38 211 ASP A N 1
ATOM 1675 C CA . ASP A 1 211 ? 12.115 -6.700 11.562 1.00 93.38 211 ASP A CA 1
ATOM 1676 C C . ASP A 1 211 ? 10.745 -7.110 12.146 1.00 93.38 211 ASP A C 1
ATOM 1678 O O . ASP A 1 211 ? 10.367 -8.282 12.070 1.00 93.38 211 ASP A O 1
ATOM 1682 N N . VAL A 1 212 ? 9.946 -6.152 12.647 1.00 95.62 212 VAL A N 1
ATOM 1683 C CA . VAL A 1 212 ? 8.561 -6.419 13.076 1.00 95.62 212 VAL A CA 1
ATOM 1684 C C . VAL A 1 212 ? 7.693 -6.865 11.905 1.00 95.62 212 VAL A C 1
ATOM 1686 O O . VAL A 1 212 ? 7.005 -7.872 12.037 1.00 95.62 212 VAL A O 1
ATOM 1689 N N . LEU A 1 213 ? 7.726 -6.165 10.767 1.00 94.06 213 LEU A N 1
ATOM 1690 C CA . LEU A 1 213 ? 6.932 -6.526 9.584 1.00 94.06 213 LEU A CA 1
ATOM 1691 C C . LEU A 1 213 ? 7.321 -7.902 9.028 1.00 94.06 213 LEU A C 1
ATOM 1693 O O . LEU A 1 213 ? 6.446 -8.702 8.703 1.00 94.06 213 LEU A O 1
ATOM 1697 N N . CYS A 1 214 ? 8.615 -8.220 9.011 1.00 92.44 214 CYS A N 1
ATOM 1698 C CA . CYS A 1 214 ? 9.140 -9.540 8.687 1.00 92.44 214 CYS A CA 1
ATOM 1699 C C . CYS A 1 214 ? 8.648 -10.610 9.668 1.00 92.44 214 CYS A C 1
ATOM 1701 O O . CYS A 1 214 ? 8.345 -11.725 9.257 1.00 92.44 214 CYS A O 1
ATOM 1703 N N . GLY A 1 215 ? 8.506 -10.282 10.954 1.00 94.69 215 GLY A N 1
ATOM 1704 C CA . GLY A 1 215 ? 7.902 -11.173 11.947 1.00 94.69 215 GLY A CA 1
ATOM 1705 C C . GLY A 1 215 ? 6.419 -11.476 11.694 1.00 94.69 215 GLY A C 1
ATOM 1706 O O . GLY A 1 215 ? 5.904 -12.474 12.197 1.00 94.69 215 GLY A O 1
ATOM 1707 N N . LEU A 1 216 ? 5.726 -10.654 10.896 1.00 95.88 216 LEU A N 1
ATOM 1708 C CA . LEU A 1 216 ? 4.321 -10.862 10.531 1.00 95.88 216 LEU A CA 1
ATOM 1709 C C . LEU A 1 216 ? 4.131 -11.794 9.330 1.00 95.88 216 LEU A C 1
ATOM 1711 O O . LEU A 1 216 ? 2.991 -12.201 9.094 1.00 95.88 216 LEU A O 1
ATOM 1715 N N . ALA A 1 217 ? 5.211 -12.162 8.625 1.00 94.50 217 ALA A N 1
ATOM 1716 C CA . ALA A 1 217 ? 5.193 -12.988 7.412 1.00 94.50 217 ALA A CA 1
ATOM 1717 C C . ALA A 1 217 ? 4.204 -14.171 7.473 1.00 94.50 217 ALA A C 1
ATOM 1719 O O . ALA A 1 217 ? 3.331 -14.253 6.607 1.00 94.50 217 ALA A O 1
ATOM 1720 N N . PRO A 1 218 ? 4.190 -15.007 8.540 1.00 96.00 218 PRO A N 1
ATOM 1721 C CA . PRO A 1 218 ? 3.370 -16.226 8.561 1.00 96.00 218 PRO A CA 1
ATOM 1722 C C . PRO A 1 218 ? 1.864 -15.982 8.491 1.00 96.00 218 PRO A C 1
ATOM 1724 O O . PRO A 1 218 ? 1.091 -16.894 8.197 1.00 96.00 218 PRO A O 1
ATOM 1727 N N . ARG A 1 219 ? 1.444 -14.751 8.791 1.00 96.50 219 ARG A N 1
ATOM 1728 C CA . ARG A 1 219 ? 0.048 -14.326 8.830 1.00 96.50 219 ARG A CA 1
ATOM 1729 C C . ARG A 1 219 ? -0.327 -13.447 7.644 1.00 96.50 219 ARG A C 1
ATOM 1731 O O . ARG A 1 219 ? -1.503 -13.125 7.517 1.00 96.50 219 ARG A O 1
ATOM 1738 N N . LEU A 1 220 ? 0.621 -13.004 6.818 1.00 96.12 220 LEU A N 1
ATOM 1739 C CA . LEU A 1 220 ? 0.321 -12.121 5.693 1.00 96.12 220 LEU A CA 1
ATOM 1740 C C . LEU A 1 220 ? -0.496 -12.872 4.643 1.00 96.12 220 LEU A C 1
ATOM 1742 O O . LEU A 1 220 ? -0.104 -13.936 4.172 1.00 96.12 220 LEU A O 1
ATOM 1746 N N . ARG A 1 221 ? -1.639 -12.293 4.283 1.00 95.88 221 ARG A N 1
ATOM 1747 C CA . ARG A 1 221 ? -2.527 -12.760 3.217 1.00 95.88 221 ARG A CA 1
ATOM 1748 C C . ARG A 1 221 ? -2.475 -11.849 2.006 1.00 95.88 221 ARG A C 1
ATOM 1750 O O . ARG A 1 221 ? -2.460 -12.333 0.880 1.00 95.88 221 ARG A O 1
ATOM 1757 N N . ASP A 1 222 ? -2.445 -10.547 2.245 1.00 96.06 222 ASP A N 1
ATOM 1758 C CA . ASP A 1 222 ? -2.440 -9.535 1.198 1.00 96.06 222 ASP A CA 1
ATOM 1759 C C . ASP A 1 222 ? -1.333 -8.531 1.510 1.00 96.06 222 ASP A C 1
ATOM 1761 O O . ASP A 1 222 ? -1.214 -8.073 2.650 1.00 96.06 222 ASP A O 1
ATOM 1765 N N . VAL A 1 223 ? -0.516 -8.199 0.522 1.00 95.56 223 VAL A N 1
ATOM 1766 C CA . VAL A 1 223 ? 0.598 -7.273 0.693 1.00 95.56 223 VAL A CA 1
ATOM 1767 C C . VAL A 1 223 ? 0.603 -6.269 -0.445 1.00 95.56 223 VAL A C 1
ATOM 1769 O O . VAL A 1 223 ? 0.509 -6.657 -1.603 1.00 95.56 223 VAL A O 1
ATOM 1772 N N . ASP A 1 224 ? 0.734 -4.995 -0.098 1.00 95.44 224 ASP A N 1
ATOM 1773 C CA . ASP A 1 224 ? 0.917 -3.885 -1.024 1.00 95.44 224 ASP A CA 1
ATOM 1774 C C . ASP A 1 224 ? 2.125 -3.056 -0.579 1.00 95.44 224 ASP A C 1
ATOM 1776 O O . ASP A 1 224 ? 2.098 -2.375 0.449 1.00 95.44 224 ASP A O 1
ATOM 1780 N N . PHE A 1 225 ? 3.215 -3.159 -1.326 1.00 94.06 225 PHE A N 1
ATOM 1781 C CA . PHE A 1 225 ? 4.456 -2.450 -1.068 1.00 94.06 225 PHE A CA 1
ATOM 1782 C C . PHE A 1 225 ? 4.672 -1.393 -2.132 1.00 94.06 225 PHE A C 1
ATOM 1784 O O . PHE A 1 225 ? 4.805 -1.718 -3.299 1.00 94.06 225 PHE A O 1
ATOM 1791 N N . SER A 1 226 ? 4.784 -0.133 -1.735 1.00 92.69 226 SER A N 1
ATOM 1792 C CA . SER A 1 226 ? 5.185 0.964 -2.609 1.00 92.69 226 SER A CA 1
ATOM 1793 C C . SER A 1 226 ? 6.545 1.476 -2.146 1.00 92.69 226 SER A C 1
ATOM 1795 O O . SER A 1 226 ? 6.640 2.220 -1.175 1.00 92.69 226 SER A O 1
ATOM 1797 N N . LEU A 1 227 ? 7.616 1.028 -2.795 1.00 88.88 227 LEU A N 1
ATOM 1798 C CA . LEU A 1 227 ? 8.995 1.249 -2.367 1.00 88.88 227 LEU A CA 1
ATOM 1799 C C . LEU A 1 227 ? 9.700 2.234 -3.310 1.00 88.88 227 LEU A C 1
ATOM 1801 O O . LEU A 1 227 ? 9.663 2.041 -4.528 1.00 88.88 227 LEU A O 1
ATOM 1805 N N . PRO A 1 228 ? 10.384 3.265 -2.785 1.00 84.62 228 PRO A N 1
ATOM 1806 C CA . PRO A 1 228 ? 11.385 3.963 -3.557 1.00 84.62 228 PRO A CA 1
ATOM 1807 C C . PRO A 1 228 ? 12.575 3.017 -3.660 1.00 84.62 228 PRO A C 1
ATOM 1809 O O . PRO A 1 228 ? 13.076 2.493 -2.662 1.00 84.62 228 PRO A O 1
ATOM 1812 N N . CYS A 1 229 ? 13.048 2.784 -4.864 1.00 69.12 229 CYS A N 1
ATOM 1813 C CA . CYS A 1 229 ? 14.375 2.253 -5.038 1.00 69.12 229 CYS A CA 1
ATOM 1814 C C . CYS A 1 229 ? 15.250 3.498 -5.151 1.00 69.12 229 CYS A C 1
ATOM 1816 O O . CYS A 1 229 ? 15.191 4.212 -6.141 1.00 69.12 229 CYS A O 1
ATOM 1818 N N . ALA A 1 230 ? 15.940 3.829 -4.061 1.00 59.75 230 ALA A N 1
ATOM 1819 C CA . ALA A 1 230 ? 16.886 4.947 -4.004 1.00 59.75 230 ALA A CA 1
ATOM 1820 C C . ALA A 1 230 ? 18.332 4.449 -3.864 1.00 59.75 230 ALA A C 1
ATOM 1822 O O . ALA A 1 230 ? 19.255 5.120 -4.291 1.00 59.75 230 ALA A O 1
ATOM 1823 N N . THR A 1 231 ? 18.526 3.231 -3.337 1.00 59.22 231 THR A N 1
ATOM 1824 C CA . THR A 1 231 ? 19.654 2.325 -3.623 1.00 59.22 231 THR A CA 1
ATOM 1825 C C . THR A 1 231 ? 19.205 0.881 -3.340 1.00 59.22 231 THR A C 1
ATOM 1827 O O . THR A 1 231 ? 18.330 0.656 -2.490 1.00 59.22 231 THR A O 1
ATOM 1830 N N . PRO A 1 232 ? 19.814 -0.127 -3.985 1.00 55.22 232 PRO A N 1
ATOM 1831 C CA . PRO A 1 232 ? 19.624 -1.542 -3.645 1.00 55.22 232 PRO A CA 1
ATOM 1832 C C . PRO A 1 232 ? 20.086 -1.887 -2.210 1.00 55.22 232 PRO A C 1
ATOM 1834 O O . PRO A 1 232 ? 19.806 -2.972 -1.712 1.00 55.22 232 PRO A O 1
ATOM 1837 N N . CYS A 1 233 ? 20.806 -0.971 -1.548 1.00 51.00 233 CYS A N 1
ATOM 1838 C CA . CYS A 1 233 ? 21.327 -1.115 -0.191 1.00 51.00 233 CYS A CA 1
ATOM 1839 C C . CYS A 1 233 ? 20.285 -0.765 0.876 1.00 51.00 233 CYS A C 1
ATOM 1841 O O . CYS A 1 233 ? 20.545 -0.910 2.069 1.00 51.00 233 CYS A O 1
ATOM 1843 N N . THR A 1 234 ? 19.099 -0.292 0.485 1.00 64.81 234 THR A N 1
ATOM 1844 C CA . THR A 1 234 ? 18.050 -0.042 1.466 1.00 64.81 234 THR A CA 1
ATOM 1845 C C . THR A 1 234 ? 17.533 -1.370 2.008 1.00 64.81 234 THR A C 1
ATOM 1847 O O . THR A 1 234 ? 17.030 -2.214 1.266 1.00 64.81 234 THR A O 1
ATOM 1850 N N . ASN A 1 235 ? 17.571 -1.535 3.334 1.00 71.38 235 ASN A N 1
ATOM 1851 C CA . ASN A 1 235 ? 16.887 -2.635 4.024 1.00 71.38 235 ASN A CA 1
ATOM 1852 C C . ASN A 1 235 ? 15.404 -2.754 3.610 1.00 71.38 235 ASN A C 1
ATOM 1854 O O . ASN A 1 235 ? 14.796 -3.795 3.826 1.00 71.38 235 ASN A O 1
ATOM 1858 N N . LEU A 1 236 ? 14.819 -1.726 2.982 1.00 78.44 236 LEU A N 1
ATOM 1859 C CA . LEU A 1 236 ? 13.482 -1.774 2.396 1.00 78.44 236 LEU A CA 1
ATOM 1860 C C . LEU A 1 236 ? 13.296 -2.949 1.439 1.00 78.44 236 LEU A C 1
ATOM 1862 O O . LEU A 1 236 ? 12.266 -3.602 1.519 1.00 78.44 236 LEU A O 1
ATOM 1866 N N . LEU A 1 237 ? 14.272 -3.283 0.590 1.00 77.81 237 LEU A N 1
ATOM 1867 C CA . LEU A 1 237 ? 14.128 -4.429 -0.314 1.00 77.81 237 LEU A CA 1
ATOM 1868 C C . LEU A 1 237 ? 14.171 -5.774 0.424 1.00 77.81 237 LEU A C 1
ATOM 1870 O O . LEU A 1 237 ? 13.611 -6.748 -0.070 1.00 77.81 237 LEU A O 1
ATOM 1874 N N . GLN A 1 238 ? 14.716 -5.830 1.648 1.00 77.19 238 GLN A N 1
ATOM 1875 C CA . GLN A 1 238 ? 14.612 -7.028 2.495 1.00 77.19 238 GLN A CA 1
ATOM 1876 C C . GLN A 1 238 ? 13.156 -7.344 2.850 1.00 77.19 238 GLN A C 1
ATOM 1878 O O . GLN A 1 238 ? 12.845 -8.502 3.131 1.00 77.19 238 GLN A O 1
ATOM 1883 N N . ILE A 1 239 ? 12.248 -6.358 2.784 1.00 83.06 239 ILE A N 1
ATOM 1884 C CA . ILE A 1 239 ? 10.814 -6.603 2.962 1.00 83.06 239 ILE A CA 1
ATOM 1885 C C . ILE A 1 239 ? 10.252 -7.499 1.854 1.00 83.06 239 ILE A C 1
ATOM 1887 O O . ILE A 1 239 ? 9.303 -8.239 2.088 1.00 83.06 239 ILE A O 1
ATOM 1891 N N . LEU A 1 240 ? 10.863 -7.513 0.665 1.00 83.19 240 LEU A N 1
ATOM 1892 C CA . LEU A 1 240 ? 10.486 -8.448 -0.396 1.00 83.19 240 LEU A CA 1
ATOM 1893 C C . LEU A 1 240 ? 10.844 -9.889 -0.015 1.00 83.19 240 LEU A C 1
ATOM 1895 O O . LEU A 1 240 ? 10.145 -10.817 -0.405 1.00 83.19 240 LEU A O 1
ATOM 1899 N N . GLY A 1 241 ? 11.843 -10.084 0.849 1.00 75.69 241 GLY A N 1
ATOM 1900 C CA . GLY A 1 241 ? 12.156 -11.384 1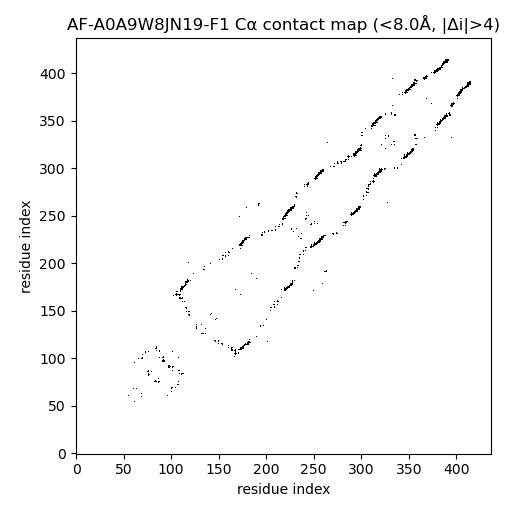.441 1.00 75.69 241 GLY A CA 1
ATOM 1901 C C . GLY A 1 241 ? 11.046 -11.958 2.325 1.00 75.69 241 GLY A C 1
ATOM 1902 O O . GLY A 1 241 ? 10.976 -13.170 2.533 1.00 75.69 241 GLY A O 1
ATOM 1903 N N . VAL A 1 242 ? 10.137 -11.110 2.817 1.00 76.12 242 VAL A N 1
ATOM 1904 C CA . VAL A 1 242 ? 8.918 -11.523 3.534 1.00 76.12 242 VAL A CA 1
ATOM 1905 C C . VAL A 1 242 ? 7.959 -12.258 2.604 1.00 76.12 242 VAL A C 1
ATOM 1907 O O . VAL A 1 242 ? 7.202 -13.115 3.051 1.00 76.12 242 VAL A O 1
ATOM 1910 N N . LEU A 1 243 ? 8.016 -11.980 1.301 1.00 79.44 243 LEU A N 1
ATOM 1911 C CA . LEU A 1 243 ? 7.158 -12.619 0.308 1.00 79.44 243 LEU A CA 1
ATOM 1912 C C . LEU A 1 243 ? 7.530 -14.092 0.082 1.00 79.44 243 LEU A C 1
ATOM 1914 O O . LEU A 1 243 ? 6.787 -14.799 -0.591 1.00 79.44 243 LEU A O 1
ATOM 1918 N N . ASN A 1 244 ? 8.635 -14.582 0.662 1.00 80.56 244 ASN A N 1
ATOM 1919 C CA . ASN A 1 244 ? 9.040 -15.978 0.546 1.00 80.56 244 ASN A CA 1
ATOM 1920 C C . ASN A 1 244 ? 7.964 -16.917 1.116 1.00 80.56 244 ASN A C 1
ATOM 1922 O O . ASN A 1 244 ? 7.542 -16.781 2.267 1.00 80.56 244 ASN A O 1
ATOM 1926 N N . ARG A 1 245 ? 7.560 -17.896 0.298 1.00 73.69 245 ARG A N 1
ATOM 1927 C CA . ARG A 1 245 ? 6.575 -18.936 0.610 1.00 73.69 245 ARG A CA 1
ATOM 1928 C C . ARG A 1 245 ? 6.790 -19.571 1.978 1.00 73.69 245 ARG A C 1
ATOM 1930 O O . ARG A 1 245 ? 5.832 -19.688 2.739 1.00 73.69 245 ARG A O 1
ATOM 1937 N N . ASP A 1 246 ? 8.026 -19.947 2.299 1.00 82.38 246 ASP A N 1
ATOM 1938 C CA . ASP A 1 246 ? 8.336 -20.659 3.547 1.00 82.38 246 ASP A CA 1
ATOM 1939 C C . ASP A 1 246 ? 7.997 -19.822 4.783 1.00 82.38 246 ASP A C 1
ATOM 1941 O O . ASP A 1 246 ? 7.736 -20.350 5.864 1.00 82.38 246 ASP A O 1
ATOM 1945 N N . ARG A 1 247 ? 7.975 -18.497 4.616 1.00 85.81 247 ARG A N 1
ATOM 1946 C CA . ARG A 1 247 ? 7.654 -17.543 5.671 1.00 85.81 247 ARG A CA 1
ATOM 1947 C C . ARG A 1 247 ? 6.206 -17.085 5.636 1.00 85.81 247 ARG A C 1
ATOM 1949 O O . ARG A 1 247 ? 5.723 -16.684 6.684 1.00 85.81 247 ARG A O 1
ATOM 1956 N N . SER A 1 248 ? 5.527 -17.165 4.491 1.00 89.50 248 SER A N 1
ATOM 1957 C CA . SER A 1 248 ? 4.206 -16.563 4.268 1.00 89.50 248 SER A CA 1
ATOM 1958 C C . SER A 1 248 ? 3.226 -17.520 3.568 1.00 89.50 248 SER A C 1
ATOM 1960 O O . SER A 1 248 ? 2.775 -17.243 2.456 1.00 89.50 248 SER A O 1
ATOM 1962 N N . PRO A 1 249 ? 2.828 -18.642 4.201 1.00 90.75 249 PRO A N 1
ATOM 1963 C CA . PRO A 1 249 ? 1.978 -19.660 3.573 1.00 90.75 249 PRO A CA 1
ATOM 1964 C C . PRO A 1 249 ? 0.542 -19.192 3.286 1.00 90.75 249 PRO A C 1
ATOM 1966 O O . PRO A 1 249 ? -0.191 -19.859 2.560 1.00 90.75 249 PRO A O 1
ATOM 1969 N N . GLN A 1 250 ? 0.109 -18.074 3.878 1.00 92.94 250 GLN A N 1
ATOM 1970 C CA . GLN A 1 250 ? -1.234 -17.517 3.689 1.00 92.94 250 GLN A CA 1
ATOM 1971 C C . GLN A 1 250 ? -1.303 -16.460 2.581 1.00 92.94 250 GLN A C 1
ATOM 1973 O O . GLN A 1 250 ? -2.403 -15.990 2.283 1.00 92.94 250 GLN A O 1
ATOM 1978 N N . LEU A 1 251 ? -0.165 -16.091 1.986 1.00 92.44 2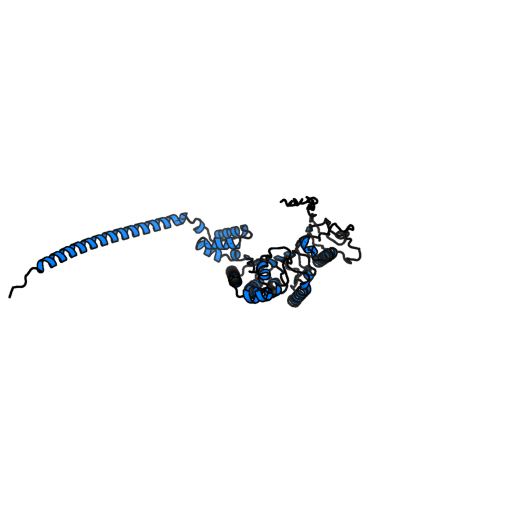51 LEU A N 1
ATOM 1979 C CA . LEU A 1 251 ? -0.049 -14.984 1.046 1.00 92.44 251 LEU A CA 1
ATOM 1980 C C . LEU A 1 251 ? -0.748 -15.325 -0.276 1.00 92.44 251 LEU A C 1
ATOM 1982 O O . LEU A 1 251 ? -0.412 -16.300 -0.941 1.00 92.44 251 LEU A O 1
ATOM 1986 N N . ARG A 1 252 ? -1.753 -14.530 -0.643 1.00 92.81 252 ARG A N 1
ATOM 1987 C CA . ARG A 1 252 ? -2.588 -14.713 -1.840 1.00 92.81 252 ARG A CA 1
ATOM 1988 C C . ARG A 1 252 ? -2.395 -13.604 -2.852 1.00 92.81 252 ARG A C 1
ATOM 1990 O O . ARG A 1 252 ? -2.349 -13.893 -4.044 1.00 92.81 252 ARG A O 1
ATOM 1997 N N . ASN A 1 253 ? -2.322 -12.370 -2.364 1.00 93.62 253 ASN A N 1
ATOM 1998 C CA . ASN A 1 253 ? -2.234 -11.180 -3.192 1.00 93.62 253 ASN A CA 1
ATOM 1999 C C . ASN A 1 253 ? -0.960 -10.424 -2.845 1.00 93.62 253 ASN A C 1
ATOM 2001 O O . ASN A 1 253 ? -0.748 -10.048 -1.690 1.00 93.62 253 ASN A O 1
ATOM 2005 N N . VAL A 1 254 ? -0.126 -10.209 -3.851 1.00 93.12 254 VAL A N 1
ATOM 2006 C CA . VAL A 1 254 ? 1.116 -9.458 -3.723 1.00 93.12 254 VAL A CA 1
ATOM 2007 C C . VAL A 1 254 ? 1.084 -8.335 -4.739 1.00 93.12 254 VAL A C 1
ATOM 2009 O O . VAL A 1 254 ? 0.995 -8.582 -5.936 1.00 93.12 254 VAL A O 1
ATOM 2012 N N . GLN A 1 255 ? 1.170 -7.105 -4.263 1.00 94.44 255 GLN A N 1
ATOM 2013 C CA . GLN A 1 255 ? 1.330 -5.918 -5.078 1.00 94.44 255 GLN A CA 1
ATOM 2014 C C . GLN A 1 255 ? 2.624 -5.232 -4.661 1.00 94.44 255 GLN A C 1
ATOM 2016 O O . GLN A 1 255 ? 2.839 -4.938 -3.489 1.00 94.44 255 GLN A O 1
ATOM 2021 N N . VAL A 1 256 ? 3.518 -5.022 -5.617 1.00 92.38 256 VAL A N 1
ATOM 2022 C CA . VAL A 1 256 ? 4.791 -4.345 -5.382 1.00 92.38 256 VAL A CA 1
ATOM 2023 C C . VAL A 1 256 ? 4.924 -3.242 -6.416 1.00 92.38 256 VAL A C 1
ATOM 2025 O O . VAL A 1 256 ? 4.945 -3.511 -7.608 1.00 92.38 256 VAL A O 1
ATOM 2028 N N . ALA A 1 257 ? 5.005 -1.997 -5.977 1.00 91.81 257 ALA A N 1
ATOM 2029 C CA . ALA A 1 257 ? 5.337 -0.843 -6.785 1.00 91.81 257 ALA A CA 1
ATOM 2030 C C . ALA A 1 257 ? 6.757 -0.381 -6.448 1.00 91.81 257 ALA A C 1
ATOM 2032 O O . ALA A 1 257 ? 7.061 -0.102 -5.290 1.00 91.81 257 ALA A O 1
ATOM 2033 N N . ILE A 1 258 ? 7.620 -0.293 -7.455 1.00 88.69 258 ILE A N 1
ATOM 2034 C CA . ILE A 1 258 ? 9.013 0.136 -7.327 1.00 88.69 258 ILE A CA 1
ATOM 2035 C C . ILE A 1 258 ? 9.194 1.417 -8.138 1.00 88.69 258 ILE A C 1
ATOM 2037 O O . ILE A 1 258 ? 8.997 1.437 -9.357 1.00 88.69 258 ILE A O 1
ATOM 2041 N N . ASP A 1 259 ? 9.559 2.497 -7.451 1.00 84.75 259 ASP A N 1
ATOM 2042 C CA . ASP A 1 259 ? 9.862 3.789 -8.068 1.00 84.75 259 ASP A CA 1
ATOM 2043 C C . ASP A 1 259 ? 11.384 3.959 -8.215 1.00 84.75 259 ASP A C 1
ATOM 2045 O O . ASP A 1 259 ? 12.079 3.961 -7.205 1.00 84.75 259 ASP A O 1
ATOM 2049 N N . LEU A 1 260 ? 11.902 4.064 -9.448 1.00 77.00 260 LEU A N 1
ATOM 2050 C CA . LEU A 1 260 ? 13.338 4.265 -9.741 1.00 77.00 260 LEU A CA 1
ATOM 2051 C C . LEU A 1 260 ? 13.683 5.707 -10.170 1.00 77.00 260 LEU A C 1
ATOM 2053 O O . LEU A 1 260 ? 14.775 5.935 -10.685 1.00 77.00 260 LEU A O 1
ATOM 2057 N N . LYS A 1 261 ? 12.769 6.676 -10.027 1.00 68.56 261 LYS A N 1
ATOM 2058 C CA . LYS A 1 261 ? 12.903 8.022 -10.630 1.00 68.56 261 LYS A CA 1
ATOM 2059 C C . LYS A 1 261 ? 14.208 8.770 -10.335 1.00 68.56 261 LYS A C 1
ATOM 2061 O O . LYS A 1 261 ? 14.610 9.610 -11.137 1.00 68.56 261 LYS A O 1
ATOM 2066 N N . ASP A 1 262 ? 14.880 8.443 -9.237 1.00 62.53 262 ASP A N 1
ATOM 2067 C CA . ASP A 1 262 ? 15.968 9.254 -8.692 1.00 62.53 262 ASP A CA 1
ATOM 2068 C C . ASP A 1 262 ? 17.375 8.660 -8.907 1.00 62.53 262 ASP A C 1
ATOM 2070 O O . ASP A 1 262 ? 18.317 9.091 -8.248 1.00 62.53 262 ASP A O 1
ATOM 2074 N N . PHE A 1 263 ? 17.571 7.698 -9.823 1.00 60.94 263 PHE A N 1
ATOM 2075 C CA . PHE A 1 263 ? 18.912 7.151 -10.113 1.00 60.94 263 PHE A CA 1
ATOM 2076 C C . PHE A 1 263 ? 19.580 7.768 -11.334 1.00 60.94 263 PHE A C 1
ATOM 2078 O O . PHE A 1 263 ? 18.993 7.815 -12.411 1.00 60.94 263 PHE A O 1
ATOM 2085 N N . SER A 1 264 ? 20.816 8.241 -11.178 1.00 58.78 264 SER A N 1
ATOM 2086 C CA . SER A 1 264 ? 21.687 8.555 -12.310 1.00 58.78 264 SER A CA 1
ATOM 2087 C C . SER A 1 264 ? 22.423 7.295 -12.772 1.00 58.78 264 SER A C 1
ATOM 2089 O O . SER A 1 264 ? 22.715 6.392 -11.987 1.00 58.78 264 SER A O 1
ATOM 2091 N N . VAL A 1 265 ? 22.763 7.285 -14.060 1.00 55.66 265 VAL A N 1
ATOM 2092 C CA . VAL A 1 265 ? 23.443 6.201 -14.784 1.00 55.66 265 VAL A CA 1
ATOM 2093 C C . VAL A 1 265 ? 24.728 5.633 -14.127 1.00 55.66 265 VAL A C 1
ATOM 2095 O O . VAL A 1 265 ? 24.965 4.432 -14.244 1.00 55.66 265 VAL A O 1
ATOM 2098 N N . PRO A 1 266 ? 25.569 6.388 -13.383 1.00 53.25 266 PRO A N 1
ATOM 2099 C CA . PRO A 1 266 ? 26.844 5.847 -12.894 1.00 53.25 266 PRO A CA 1
ATOM 2100 C C . PRO A 1 266 ? 26.749 4.757 -11.812 1.00 53.25 266 PRO A C 1
ATOM 2102 O O . PRO A 1 266 ? 27.722 4.034 -11.599 1.00 53.25 266 PRO A O 1
ATOM 2105 N N . ASP A 1 267 ? 25.623 4.619 -11.103 1.00 62.12 267 ASP A N 1
ATOM 2106 C CA . ASP A 1 267 ? 25.528 3.710 -9.947 1.00 62.12 267 ASP A CA 1
ATOM 2107 C C . ASP A 1 267 ? 24.952 2.315 -10.272 1.00 62.12 267 ASP A C 1
ATOM 2109 O O . ASP A 1 267 ? 24.897 1.456 -9.385 1.00 62.12 267 ASP A O 1
ATOM 2113 N N . TYR A 1 268 ? 24.607 2.023 -11.535 1.00 66.12 268 TYR A N 1
ATOM 2114 C CA . TYR A 1 268 ? 24.007 0.741 -11.947 1.00 66.12 268 TYR A CA 1
ATOM 2115 C C . TYR A 1 268 ? 24.826 -0.497 -11.551 1.00 66.12 268 TYR A C 1
ATOM 2117 O O . TYR A 1 268 ? 24.266 -1.515 -11.141 1.00 66.12 268 TYR A O 1
ATOM 2125 N N . GLY A 1 269 ? 26.161 -0.415 -11.566 1.00 69.81 269 GLY A N 1
ATOM 2126 C CA . GLY A 1 269 ? 27.023 -1.521 -11.132 1.00 69.81 269 GLY A CA 1
ATOM 2127 C C . GLY A 1 269 ? 26.807 -1.921 -9.665 1.00 69.81 269 GLY A C 1
ATOM 2128 O O . GLY A 1 269 ? 26.797 -3.111 -9.336 1.00 69.81 269 GLY A O 1
ATOM 2129 N N . LYS A 1 270 ? 26.562 -0.945 -8.779 1.00 68.56 270 LYS A N 1
ATOM 2130 C CA . LYS A 1 270 ? 26.243 -1.202 -7.364 1.00 68.56 270 LYS A CA 1
ATOM 2131 C C . LYS A 1 270 ? 24.827 -1.755 -7.213 1.00 68.56 270 LYS A C 1
ATOM 2133 O O . LYS A 1 270 ? 24.627 -2.682 -6.428 1.00 68.56 270 LYS A O 1
ATOM 2138 N N . ILE A 1 271 ? 23.881 -1.222 -7.998 1.00 66.50 271 ILE A N 1
ATOM 2139 C CA . ILE A 1 271 ? 22.498 -1.716 -8.131 1.00 66.50 271 ILE A CA 1
ATOM 2140 C C . ILE A 1 271 ? 22.497 -3.210 -8.434 1.00 66.50 271 ILE A C 1
ATOM 2142 O O . ILE A 1 271 ? 22.014 -4.010 -7.629 1.00 66.50 271 ILE A O 1
ATOM 2146 N N . ARG A 1 272 ? 23.159 -3.589 -9.525 1.00 71.69 272 ARG A N 1
ATOM 2147 C CA . ARG A 1 272 ? 23.323 -4.978 -9.940 1.00 71.69 272 ARG A CA 1
ATOM 2148 C C . ARG A 1 272 ? 23.998 -5.828 -8.866 1.00 71.69 272 ARG A C 1
ATOM 2150 O O . ARG A 1 272 ? 23.505 -6.904 -8.549 1.00 71.69 272 ARG A O 1
ATOM 2157 N N . GLY A 1 273 ? 25.096 -5.360 -8.269 1.00 72.75 273 GLY A N 1
ATOM 2158 C CA . GLY A 1 273 ? 25.830 -6.120 -7.251 1.00 72.75 273 GLY A CA 1
ATOM 2159 C C . GLY A 1 273 ? 24.989 -6.476 -6.019 1.00 72.75 273 GLY A C 1
ATOM 2160 O O . GLY A 1 273 ? 25.035 -7.612 -5.539 1.00 72.75 273 GLY A O 1
ATOM 2161 N N . ALA A 1 274 ? 24.190 -5.532 -5.523 1.00 66.62 274 ALA A N 1
ATOM 2162 C CA . ALA A 1 274 ? 23.325 -5.755 -4.368 1.00 66.62 274 ALA A CA 1
ATOM 2163 C C . ALA A 1 274 ? 22.077 -6.584 -4.719 1.00 66.62 274 ALA A C 1
ATOM 2165 O O . ALA A 1 274 ? 21.676 -7.450 -3.938 1.00 66.62 274 ALA A O 1
ATOM 2166 N N . PHE A 1 275 ? 21.526 -6.424 -5.921 1.00 71.25 275 PHE A N 1
ATOM 2167 C CA . PHE A 1 275 ? 20.488 -7.311 -6.436 1.00 71.25 275 PHE A CA 1
ATOM 2168 C C . PHE A 1 275 ? 20.967 -8.766 -6.592 1.00 71.25 275 PHE A C 1
ATOM 2170 O O . PHE A 1 275 ? 20.312 -9.692 -6.111 1.00 71.25 275 PHE A O 1
ATOM 2177 N N . GLU A 1 276 ? 22.164 -8.982 -7.137 1.00 74.44 276 GLU A N 1
ATOM 2178 C CA . GLU A 1 276 ? 22.801 -10.304 -7.218 1.00 74.44 276 GLU A CA 1
ATOM 2179 C C . GLU A 1 276 ? 23.124 -10.893 -5.833 1.00 74.44 276 GLU A C 1
ATOM 2181 O O . GLU A 1 276 ? 23.118 -12.111 -5.638 1.00 74.44 276 GLU A O 1
ATOM 2186 N N . ALA A 1 277 ? 23.411 -10.052 -4.835 1.00 67.75 277 ALA A N 1
ATOM 2187 C CA . ALA A 1 277 ? 23.555 -10.501 -3.451 1.00 67.75 277 ALA A CA 1
ATOM 2188 C C . ALA A 1 277 ? 22.215 -10.986 -2.867 1.00 67.75 277 ALA A C 1
ATOM 2190 O O . ALA A 1 277 ? 22.183 -12.031 -2.216 1.00 67.75 277 ALA A O 1
ATOM 2191 N N . MET A 1 278 ? 21.106 -10.291 -3.148 1.00 65.62 278 MET A N 1
ATOM 2192 C CA . MET A 1 278 ? 19.767 -10.730 -2.730 1.00 65.62 278 MET A CA 1
ATOM 2193 C C . MET A 1 278 ? 19.333 -12.018 -3.436 1.00 65.62 278 MET A C 1
ATOM 2195 O O . MET A 1 278 ? 18.849 -12.939 -2.776 1.00 65.62 278 MET A O 1
ATOM 2199 N N . LYS A 1 279 ? 19.579 -12.125 -4.748 1.00 69.56 279 LYS A N 1
ATOM 2200 C CA . LYS A 1 279 ? 19.277 -13.319 -5.552 1.00 69.56 279 LYS A CA 1
ATOM 2201 C C . LYS A 1 279 ? 19.959 -14.572 -4.998 1.00 69.56 279 LYS A C 1
ATOM 2203 O O . LYS A 1 279 ? 19.342 -15.628 -4.907 1.00 69.56 279 LYS A O 1
ATOM 2208 N N . ARG A 1 280 ? 21.214 -14.448 -4.550 1.00 69.31 280 ARG A N 1
ATOM 2209 C CA . ARG A 1 280 ? 21.968 -15.548 -3.920 1.00 69.31 280 ARG A CA 1
ATOM 2210 C C . ARG A 1 280 ? 21.411 -15.984 -2.563 1.00 69.31 280 ARG A C 1
ATOM 2212 O O . ARG A 1 280 ? 21.643 -17.121 -2.164 1.00 69.31 280 ARG A O 1
ATOM 2219 N N . GLY A 1 281 ? 20.712 -15.104 -1.848 1.00 57.81 281 GLY A N 1
ATOM 2220 C CA . GLY A 1 281 ? 20.213 -15.380 -0.500 1.00 57.81 281 GLY A CA 1
ATOM 2221 C C . GLY A 1 281 ? 18.773 -15.888 -0.438 1.00 57.81 281 GLY A C 1
ATOM 2222 O O . GLY A 1 281 ? 18.409 -16.530 0.546 1.00 57.81 281 GLY A O 1
ATOM 2223 N N . GLN A 1 282 ? 17.934 -15.568 -1.428 1.00 58.56 282 GLN A N 1
ATOM 2224 C CA . GLN A 1 282 ? 16.487 -15.778 -1.346 1.00 58.56 282 GLN A CA 1
ATOM 2225 C C . GLN A 1 282 ? 15.882 -15.987 -2.740 1.00 58.56 282 GLN A C 1
ATOM 2227 O O . GLN A 1 282 ? 15.361 -15.058 -3.351 1.00 58.56 282 GLN A O 1
ATOM 2232 N N . ASN A 1 283 ? 15.894 -17.225 -3.234 1.00 55.03 283 ASN A N 1
ATOM 2233 C CA . ASN A 1 283 ? 14.974 -17.591 -4.306 1.00 55.03 283 ASN A CA 1
ATOM 2234 C C . ASN A 1 283 ? 13.574 -17.662 -3.691 1.00 55.03 283 ASN A C 1
ATOM 2236 O O . ASN A 1 283 ? 13.277 -18.564 -2.908 1.00 55.03 283 ASN A O 1
ATOM 2240 N N . LEU A 1 284 ? 12.727 -16.682 -4.002 1.00 56.66 284 LEU A N 1
ATOM 2241 C CA . LEU A 1 284 ? 11.287 -16.811 -3.809 1.00 56.66 284 LEU A CA 1
ATOM 2242 C C . LEU A 1 284 ? 10.856 -18.056 -4.606 1.00 56.66 284 LEU A C 1
ATOM 2244 O O . LEU A 1 284 ? 10.997 -18.090 -5.824 1.00 56.66 284 LEU A O 1
ATOM 2248 N N . ALA A 1 285 ? 10.470 -19.126 -3.913 1.00 44.66 285 ALA A N 1
ATOM 2249 C CA . ALA A 1 285 ? 10.193 -20.424 -4.520 1.00 44.66 285 ALA A CA 1
ATOM 2250 C C . ALA A 1 285 ? 8.722 -20.555 -4.961 1.00 44.66 285 ALA A C 1
ATOM 2252 O O . ALA A 1 285 ? 7.818 -20.178 -4.217 1.00 44.66 285 ALA A O 1
ATOM 2253 N N . ASP A 1 286 ? 8.536 -21.152 -6.145 1.00 56.09 286 ASP A N 1
ATOM 2254 C CA . ASP A 1 286 ? 7.304 -21.595 -6.822 1.00 56.09 286 ASP A CA 1
ATOM 2255 C C . ASP A 1 286 ? 6.164 -20.574 -7.009 1.00 56.09 286 ASP A C 1
ATOM 2257 O O . ASP A 1 286 ? 5.357 -20.302 -6.121 1.00 56.09 286 ASP A O 1
ATOM 2261 N N . SER A 1 287 ? 6.030 -20.110 -8.256 1.00 50.44 287 SER A N 1
ATOM 2262 C CA . SER A 1 287 ? 5.063 -19.122 -8.757 1.00 50.44 287 SER A CA 1
ATOM 2263 C C . SER A 1 287 ? 3.579 -19.490 -8.637 1.00 50.44 287 SER A C 1
ATOM 2265 O O . SER A 1 287 ? 2.730 -18.607 -8.714 1.00 50.44 287 SER A O 1
ATOM 2267 N N . ASN A 1 288 ? 3.228 -20.763 -8.458 1.00 63.34 288 ASN A N 1
ATOM 2268 C CA . ASN A 1 288 ? 1.847 -21.231 -8.654 1.00 63.34 288 ASN A CA 1
ATOM 2269 C C . ASN A 1 288 ? 0.898 -20.988 -7.465 1.00 63.34 288 ASN A C 1
ATOM 2271 O O . ASN A 1 288 ? -0.215 -21.510 -7.454 1.00 63.34 288 ASN A O 1
ATOM 2275 N N . LEU A 1 289 ? 1.326 -20.257 -6.436 1.00 68.25 289 LEU A N 1
ATOM 2276 C CA . LEU A 1 289 ? 0.586 -20.158 -5.170 1.00 68.25 289 LEU A CA 1
ATOM 2277 C C . LEU A 1 289 ? -0.149 -18.833 -4.987 1.00 68.25 289 LEU A C 1
ATOM 2279 O O . LEU A 1 289 ? -1.164 -18.784 -4.284 1.00 68.25 289 LEU A O 1
ATOM 2283 N N . TYR A 1 290 ? 0.344 -17.764 -5.609 1.00 78.62 290 TYR A N 1
ATOM 2284 C CA . TYR A 1 290 ? -0.318 -16.472 -5.535 1.00 78.62 290 TYR A CA 1
ATOM 2285 C C . TYR A 1 290 ? -1.529 -16.475 -6.463 1.00 78.62 290 TYR A C 1
ATOM 2287 O O . TYR A 1 290 ? -1.452 -16.890 -7.616 1.00 78.62 290 TYR A O 1
ATOM 2295 N N . HIS A 1 291 ? -2.662 -16.003 -5.946 1.00 82.50 291 HIS A N 1
ATOM 2296 C CA . HIS A 1 291 ? -3.847 -15.783 -6.772 1.00 82.50 291 HIS A CA 1
ATOM 2297 C C . HIS A 1 291 ? -3.641 -14.558 -7.665 1.00 82.50 291 HIS A C 1
ATOM 2299 O O . HIS A 1 291 ? -4.127 -14.523 -8.791 1.00 82.50 291 HIS A O 1
ATOM 2305 N N . SER A 1 292 ? -2.920 -13.558 -7.150 1.00 88.94 292 SER A N 1
ATOM 2306 C CA . SER A 1 292 ? -2.551 -12.357 -7.882 1.00 88.94 292 SER A CA 1
ATOM 2307 C C . SER A 1 292 ? -1.161 -11.891 -7.463 1.00 88.94 292 SER A C 1
ATOM 2309 O O . SER A 1 292 ? -0.902 -11.692 -6.272 1.00 88.94 292 SER A O 1
ATOM 2311 N N . TYR A 1 293 ? -0.277 -11.705 -8.441 1.00 89.94 293 TYR A N 1
ATOM 2312 C CA . TYR A 1 293 ? 1.027 -11.089 -8.244 1.00 89.94 293 TYR A CA 1
ATOM 2313 C C . TYR A 1 293 ? 1.191 -9.936 -9.235 1.00 89.94 293 TYR A C 1
ATOM 2315 O O . TYR A 1 293 ? 1.346 -10.149 -10.439 1.00 89.94 293 TYR A O 1
ATOM 2323 N N . SER A 1 294 ? 1.111 -8.712 -8.710 1.00 91.81 294 SER A N 1
ATOM 2324 C CA . SER A 1 294 ? 1.201 -7.468 -9.461 1.00 91.81 294 SER A CA 1
ATOM 2325 C C . SER A 1 294 ? 2.512 -6.742 -9.186 1.00 91.81 294 SER A C 1
ATOM 2327 O O . SER A 1 294 ? 2.822 -6.425 -8.037 1.00 91.81 294 SER A O 1
ATOM 2329 N N . LEU A 1 295 ? 3.238 -6.393 -10.244 1.00 90.62 295 LEU A N 1
ATOM 2330 C CA . LEU A 1 295 ? 4.418 -5.533 -10.180 1.00 90.62 295 LEU A CA 1
ATOM 2331 C C . LEU A 1 295 ? 4.138 -4.217 -10.912 1.00 90.62 295 LEU A C 1
ATOM 2333 O O . LEU A 1 295 ? 3.654 -4.233 -12.038 1.00 90.62 295 LEU A O 1
ATOM 2337 N N . SER A 1 296 ? 4.430 -3.082 -10.278 1.00 90.56 296 SER A N 1
ATOM 2338 C CA . SER A 1 296 ? 4.358 -1.750 -10.876 1.00 90.56 296 SER A CA 1
ATOM 2339 C C . SER A 1 296 ? 5.747 -1.119 -10.907 1.00 90.56 296 SER A C 1
ATOM 2341 O O . SER A 1 296 ? 6.296 -0.783 -9.864 1.00 90.56 296 SER A O 1
ATOM 2343 N N . LEU A 1 297 ? 6.306 -0.902 -12.089 1.00 87.50 297 LEU A N 1
ATOM 2344 C CA . LEU A 1 297 ? 7.587 -0.219 -12.273 1.00 87.50 297 LEU A CA 1
ATOM 2345 C C . LEU A 1 297 ? 7.322 1.197 -12.790 1.00 87.50 297 LEU A C 1
ATOM 2347 O O . LEU A 1 297 ? 6.478 1.400 -13.657 1.00 87.50 297 LEU A O 1
ATOM 2351 N N . ARG A 1 298 ? 7.975 2.212 -12.228 1.00 82.88 298 ARG A N 1
ATOM 2352 C CA . ARG A 1 298 ? 7.727 3.612 -12.637 1.00 82.88 298 ARG A CA 1
ATOM 2353 C C . ARG A 1 298 ? 8.775 4.196 -13.584 1.00 82.88 298 ARG A C 1
ATOM 2355 O O . ARG A 1 298 ? 8.646 5.352 -13.958 1.00 82.88 298 ARG A O 1
ATOM 2362 N N . SER A 1 299 ? 9.782 3.413 -13.952 1.00 81.94 299 SER A N 1
ATOM 2363 C CA . SER A 1 299 ? 10.815 3.762 -14.933 1.00 81.94 299 SER A CA 1
ATOM 2364 C C . SER A 1 299 ? 11.131 2.523 -15.781 1.00 81.94 299 SER A C 1
ATOM 2366 O O . SER A 1 299 ? 10.547 1.466 -15.540 1.00 81.94 299 SER A O 1
ATOM 2368 N N . ILE A 1 300 ? 12.010 2.637 -16.776 1.00 80.06 300 ILE A N 1
ATOM 2369 C CA . ILE A 1 300 ? 12.583 1.504 -17.516 1.00 80.06 300 ILE A CA 1
ATOM 2370 C C . ILE A 1 300 ? 14.079 1.447 -17.227 1.00 80.06 300 ILE A C 1
ATOM 2372 O O . ILE A 1 300 ? 14.770 2.456 -17.286 1.00 80.06 300 ILE A O 1
ATOM 2376 N N . CYS A 1 301 ? 14.553 0.268 -16.826 1.00 81.31 301 CYS A N 1
ATOM 2377 C CA . CYS A 1 301 ? 15.901 0.073 -16.314 1.00 81.31 301 CYS A CA 1
ATOM 2378 C C . CYS A 1 301 ? 16.343 -1.382 -16.571 1.00 81.31 301 CYS A C 1
ATOM 2380 O O . CYS A 1 301 ? 15.609 -2.299 -16.178 1.00 81.31 301 CYS A O 1
ATOM 2382 N N . PRO A 1 302 ? 17.500 -1.631 -17.212 1.00 79.00 302 PRO A N 1
ATOM 2383 C CA . PRO A 1 302 ? 18.002 -2.987 -17.468 1.00 79.00 302 PRO A CA 1
ATOM 2384 C C . PRO A 1 302 ? 18.133 -3.834 -16.194 1.00 79.00 302 PRO A C 1
ATOM 2386 O O . PRO A 1 302 ? 17.946 -5.050 -16.200 1.00 79.00 302 PRO A O 1
ATOM 2389 N N . GLU A 1 303 ? 18.408 -3.192 -15.062 1.00 79.69 303 GLU A N 1
ATOM 2390 C CA . GLU A 1 303 ? 18.637 -3.834 -13.771 1.00 79.69 303 GLU A CA 1
ATOM 2391 C C . GLU A 1 303 ? 17.374 -4.479 -13.195 1.00 79.69 303 GLU A C 1
ATOM 2393 O O . GLU A 1 303 ? 17.468 -5.222 -12.216 1.00 79.69 303 GLU A O 1
ATOM 2398 N N . TYR A 1 304 ? 16.193 -4.272 -13.787 1.00 81.81 304 TYR A N 1
ATOM 2399 C CA . TYR A 1 304 ? 14.978 -4.928 -13.315 1.00 81.81 304 TYR A CA 1
ATOM 2400 C C . TYR A 1 304 ? 15.103 -6.443 -13.260 1.00 81.81 304 TYR A C 1
ATOM 2402 O O . TYR A 1 304 ? 14.682 -7.033 -12.271 1.00 81.81 304 TYR A O 1
ATOM 2410 N N . PHE A 1 305 ? 15.788 -7.079 -14.209 1.00 81.69 305 PHE A N 1
ATOM 2411 C CA . PHE A 1 305 ? 15.989 -8.534 -14.184 1.00 81.69 305 PHE A CA 1
ATOM 2412 C C . PHE A 1 305 ? 16.773 -9.040 -12.969 1.00 81.69 305 PHE A C 1
ATOM 2414 O O . PHE A 1 305 ? 16.755 -10.235 -12.670 1.00 81.69 305 PHE A O 1
ATOM 2421 N N . SER A 1 306 ? 17.454 -8.145 -12.257 1.00 80.88 306 SER A N 1
ATOM 2422 C CA . SER A 1 306 ? 18.174 -8.476 -11.033 1.00 80.88 306 SER A CA 1
ATOM 2423 C C . SER A 1 306 ? 17.315 -8.320 -9.768 1.00 80.88 306 SER A C 1
ATOM 2425 O O . SER A 1 306 ? 17.687 -8.831 -8.710 1.00 80.88 306 SER A O 1
ATOM 2427 N N . LEU A 1 307 ? 16.119 -7.721 -9.867 1.00 81.06 307 LEU A N 1
ATOM 2428 C CA . LEU A 1 307 ? 15.159 -7.707 -8.765 1.00 81.06 307 LEU A CA 1
ATOM 2429 C C . LEU A 1 307 ? 14.895 -9.140 -8.269 1.00 81.06 307 LEU A C 1
ATOM 2431 O O . LEU A 1 307 ? 14.707 -10.045 -9.088 1.00 81.06 307 LEU A O 1
ATOM 2435 N N . PRO A 1 308 ? 14.830 -9.361 -6.942 1.00 78.81 308 PRO A N 1
ATOM 2436 C CA . PRO A 1 308 ? 14.517 -10.661 -6.363 1.00 78.81 308 PRO A CA 1
ATOM 2437 C C . PRO A 1 308 ? 13.008 -10.908 -6.496 1.00 78.81 308 PRO A C 1
ATOM 2439 O O . PRO A 1 308 ? 12.268 -10.862 -5.521 1.00 78.81 308 PRO A O 1
ATOM 2442 N N . ILE A 1 309 ? 12.535 -11.076 -7.728 1.00 82.69 309 ILE A N 1
ATOM 2443 C CA . ILE A 1 309 ? 11.132 -11.249 -8.101 1.00 82.69 309 ILE A CA 1
ATOM 2444 C C . ILE A 1 309 ? 11.025 -12.487 -8.988 1.00 82.69 309 ILE A C 1
ATOM 2446 O O . ILE A 1 309 ? 11.855 -12.715 -9.868 1.00 82.69 309 ILE A O 1
ATOM 2450 N N . ILE A 1 310 ? 9.976 -13.282 -8.774 1.00 85.31 310 ILE A N 1
ATOM 2451 C CA . ILE A 1 310 ? 9.642 -14.394 -9.666 1.00 85.31 310 ILE A CA 1
ATOM 2452 C C . ILE A 1 310 ? 8.867 -13.842 -10.865 1.00 85.31 310 ILE A C 1
ATOM 2454 O O . ILE A 1 310 ? 7.637 -13.799 -10.847 1.00 85.31 310 ILE A O 1
ATOM 2458 N N . TRP A 1 311 ? 9.579 -13.433 -11.914 1.00 90.19 311 TRP A N 1
ATOM 2459 C CA . TRP A 1 311 ? 8.974 -12.896 -13.140 1.00 90.19 311 TRP A CA 1
ATOM 2460 C C . TRP A 1 311 ? 7.932 -13.841 -13.749 1.00 90.19 311 TRP A C 1
ATOM 2462 O O . TRP A 1 311 ? 6.828 -13.425 -14.093 1.00 90.19 311 TRP A O 1
ATOM 2472 N N . SER A 1 312 ? 8.217 -15.145 -13.746 1.00 91.12 312 SER A N 1
ATOM 2473 C CA . SER A 1 312 ? 7.308 -16.154 -14.289 1.00 91.12 312 SER A CA 1
ATOM 2474 C C . SER A 1 312 ? 6.025 -16.356 -13.484 1.00 91.12 312 SER A C 1
ATOM 2476 O O . SER A 1 312 ? 5.096 -16.983 -13.989 1.00 91.12 312 SER A O 1
ATOM 2478 N N . GLY A 1 313 ? 5.946 -15.847 -12.252 1.00 89.31 313 GLY A N 1
ATOM 2479 C CA . GLY A 1 313 ? 4.743 -15.893 -11.421 1.00 89.31 313 GLY A CA 1
ATOM 2480 C C . GLY A 1 313 ? 3.889 -14.636 -11.457 1.00 89.31 313 GLY A C 1
ATOM 2481 O O . GLY A 1 313 ? 2.844 -14.615 -10.811 1.00 89.31 313 GLY A O 1
ATOM 2482 N N . LEU A 1 314 ? 4.314 -13.596 -12.176 1.00 93.00 314 LEU A N 1
ATOM 2483 C CA . LEU A 1 314 ? 3.543 -12.365 -12.294 1.00 93.00 314 LEU A CA 1
ATOM 2484 C C . LEU A 1 314 ? 2.267 -12.610 -13.102 1.00 93.00 314 LEU A C 1
ATOM 2486 O O . LEU A 1 314 ? 2.307 -13.138 -14.212 1.00 93.00 314 LEU A O 1
ATOM 2490 N N . THR A 1 315 ? 1.137 -12.185 -12.542 1.00 95.88 315 THR A N 1
ATOM 2491 C CA . THR A 1 315 ? -0.170 -12.184 -13.216 1.00 95.88 315 THR A CA 1
ATOM 2492 C C . THR A 1 315 ? -0.557 -10.786 -13.684 1.00 95.88 315 THR A C 1
ATOM 2494 O O . THR A 1 315 ? -1.379 -10.643 -14.585 1.00 95.88 315 THR A O 1
ATOM 2497 N N . SER A 1 316 ? 0.039 -9.747 -13.100 1.00 96.12 316 SER A N 1
ATOM 2498 C CA . SER A 1 316 ? -0.163 -8.357 -13.486 1.00 96.12 316 SER A CA 1
ATOM 2499 C C . SER A 1 316 ? 1.173 -7.618 -13.528 1.00 96.12 316 SER A C 1
ATOM 2501 O O . SER A 1 316 ? 1.975 -7.689 -12.597 1.00 96.12 316 SER A O 1
ATOM 2503 N N . LEU A 1 317 ? 1.424 -6.892 -14.610 1.00 95.62 317 LEU A N 1
ATOM 2504 C CA . LEU A 1 317 ? 2.634 -6.101 -14.792 1.00 95.62 317 LEU A CA 1
ATOM 2505 C C . LEU A 1 317 ? 2.230 -4.736 -15.323 1.00 95.62 317 LEU A C 1
ATOM 2507 O O . LEU A 1 317 ? 1.694 -4.605 -16.420 1.00 95.62 317 LEU A O 1
ATOM 2511 N N . THR A 1 318 ? 2.496 -3.715 -14.526 1.00 94.12 318 THR A N 1
ATOM 2512 C CA . THR A 1 318 ? 2.359 -2.324 -14.927 1.00 94.12 318 THR A CA 1
ATOM 2513 C C . THR A 1 318 ? 3.746 -1.714 -15.014 1.00 94.12 318 THR A C 1
ATOM 2515 O O . THR A 1 318 ? 4.500 -1.789 -14.048 1.00 94.12 318 THR A O 1
ATOM 2518 N N . PHE A 1 319 ? 4.098 -1.059 -16.112 1.00 89.62 319 PHE A N 1
ATOM 2519 C CA . PHE A 1 319 ? 5.246 -0.164 -16.103 1.00 89.62 319 PHE A CA 1
ATOM 2520 C C . PHE A 1 319 ? 4.954 1.145 -16.826 1.00 89.62 319 PHE A C 1
ATOM 2522 O O . PHE A 1 319 ? 4.894 1.241 -18.048 1.00 89.62 319 PHE A O 1
ATOM 2529 N N . THR A 1 320 ? 4.727 2.188 -16.034 1.00 83.44 320 THR A N 1
ATOM 2530 C CA . THR A 1 320 ? 4.398 3.517 -16.543 1.00 83.44 320 THR A CA 1
ATOM 2531 C C . THR A 1 320 ? 5.592 4.418 -16.333 1.00 83.44 320 THR A C 1
ATOM 2533 O O . THR A 1 320 ? 5.872 4.810 -15.200 1.00 83.44 320 THR A O 1
ATOM 2536 N N . SER A 1 321 ? 6.260 4.754 -17.424 1.00 81.38 321 SER A N 1
ATOM 2537 C CA . SER A 1 321 ? 7.376 5.687 -17.433 1.00 81.38 321 SER A CA 1
ATOM 2538 C C . SER A 1 321 ? 6.936 7.030 -18.024 1.00 81.38 321 SER A C 1
ATOM 2540 O O . SER A 1 321 ? 6.012 7.090 -18.846 1.00 81.38 321 SER A O 1
ATOM 2542 N N . ARG A 1 322 ? 7.532 8.123 -17.543 1.00 79.75 322 ARG A N 1
ATOM 2543 C CA . ARG A 1 322 ? 7.380 9.460 -18.127 1.00 79.75 322 ARG A CA 1
ATOM 2544 C C . ARG A 1 322 ? 8.303 9.577 -19.336 1.00 79.75 322 ARG A C 1
ATOM 2546 O O . ARG A 1 322 ? 9.363 8.970 -19.357 1.00 79.75 322 ARG A O 1
ATOM 2553 N N . ALA A 1 323 ? 7.950 10.432 -20.296 1.00 76.19 323 ALA A N 1
ATOM 2554 C CA . ALA A 1 323 ? 8.794 10.688 -21.468 1.00 76.19 323 ALA A CA 1
ATOM 2555 C C . ALA A 1 323 ? 10.244 11.067 -21.087 1.00 76.19 323 ALA A C 1
ATOM 2557 O O . ALA A 1 323 ? 11.183 10.625 -21.736 1.00 76.19 323 ALA A O 1
ATOM 2558 N N . ALA A 1 324 ? 10.421 11.821 -19.997 1.00 75.75 324 ALA A N 1
ATOM 2559 C CA . ALA A 1 324 ? 11.733 12.232 -19.500 1.00 75.75 324 ALA A CA 1
ATOM 2560 C C . ALA A 1 324 ? 12.601 11.072 -18.980 1.00 75.75 324 ALA A C 1
ATOM 2562 O O . ALA A 1 324 ? 13.820 11.149 -19.065 1.00 75.75 324 ALA A O 1
ATOM 2563 N N . ASP A 1 325 ? 12.006 9.990 -18.473 1.00 73.56 325 ASP A N 1
ATOM 2564 C CA . ASP A 1 325 ? 12.785 8.874 -17.919 1.00 73.56 325 ASP A CA 1
ATOM 2565 C C . ASP A 1 325 ? 13.527 8.105 -19.030 1.00 73.56 325 ASP A C 1
ATOM 2567 O O . ASP A 1 325 ? 14.564 7.497 -18.780 1.00 73.56 325 ASP A O 1
ATOM 2571 N N . PHE A 1 326 ? 13.016 8.156 -20.266 1.00 72.50 326 PHE A N 1
ATOM 2572 C CA . PHE A 1 326 ? 13.635 7.518 -21.428 1.00 72.50 326 PHE A CA 1
ATOM 2573 C C . PHE A 1 326 ? 14.884 8.238 -21.928 1.00 72.50 326 PHE A C 1
ATOM 2575 O O . PHE A 1 326 ? 15.677 7.627 -22.631 1.00 72.50 326 PHE A O 1
ATOM 2582 N N . GLN A 1 327 ? 15.095 9.499 -21.538 1.00 70.94 327 GLN A N 1
ATOM 2583 C CA . GLN A 1 327 ? 16.292 10.258 -21.918 1.00 70.94 327 GLN A CA 1
ATOM 2584 C C . GLN A 1 327 ? 17.578 9.687 -21.302 1.00 70.94 327 GLN A C 1
ATOM 2586 O O . GLN A 1 327 ? 18.670 10.079 -21.694 1.00 70.94 327 GLN A O 1
ATOM 2591 N N . LEU A 1 328 ? 17.457 8.784 -20.321 1.00 69.75 328 LEU A N 1
ATOM 2592 C CA . LEU A 1 328 ? 18.594 8.097 -19.706 1.00 69.75 328 LEU A CA 1
ATOM 2593 C C . LEU A 1 328 ? 19.107 6.914 -20.534 1.00 69.75 328 LEU A C 1
ATOM 2595 O O . LEU A 1 328 ? 20.192 6.415 -20.245 1.00 69.75 328 LEU A O 1
ATOM 2599 N N . LEU A 1 329 ? 18.330 6.442 -21.509 1.00 75.56 329 LEU A N 1
ATOM 2600 C CA . LEU A 1 329 ? 18.757 5.389 -22.422 1.00 75.56 329 LEU A CA 1
ATOM 2601 C C . LEU A 1 329 ? 19.423 6.038 -23.632 1.00 75.56 329 LEU A C 1
ATOM 2603 O O . LEU A 1 329 ? 18.891 7.000 -24.183 1.00 75.56 329 LEU A O 1
ATOM 2607 N N . GLU A 1 330 ? 20.587 5.515 -24.021 1.00 79.94 330 GLU A N 1
ATOM 2608 C CA . GLU A 1 330 ? 21.331 6.014 -25.183 1.00 79.94 330 GLU A CA 1
ATOM 2609 C C . GLU A 1 330 ? 20.517 5.830 -26.469 1.00 79.94 330 GLU A C 1
ATOM 2611 O O . GLU A 1 330 ? 20.508 6.719 -27.318 1.00 79.94 330 GLU A O 1
ATOM 2616 N N . GLU A 1 331 ? 19.761 4.728 -26.569 1.00 83.19 331 GLU A N 1
ATOM 2617 C CA . GLU A 1 331 ? 18.913 4.431 -27.719 1.00 83.19 331 GLU A CA 1
ATOM 2618 C C . GLU A 1 331 ? 17.474 4.046 -27.303 1.00 83.19 331 GLU A C 1
ATOM 2620 O O . GLU A 1 331 ? 17.269 3.201 -26.425 1.00 83.19 331 GLU A O 1
ATOM 2625 N N . PRO A 1 332 ? 16.424 4.585 -27.959 1.00 80.75 332 PRO A N 1
ATOM 2626 C CA . PRO A 1 332 ? 15.035 4.176 -27.714 1.00 80.75 332 PRO A CA 1
ATOM 2627 C C . PRO A 1 332 ? 14.777 2.680 -27.965 1.00 80.75 332 PRO A C 1
ATOM 2629 O O . PRO A 1 332 ? 13.854 2.090 -27.389 1.00 80.75 332 PRO A O 1
ATOM 2632 N N . LEU A 1 333 ? 15.587 2.059 -28.828 1.00 84.12 333 LEU A N 1
ATOM 2633 C CA . LEU A 1 333 ? 15.504 0.635 -29.128 1.00 84.12 333 LEU A CA 1
ATOM 2634 C C . LEU A 1 333 ? 15.796 -0.213 -27.881 1.00 84.12 333 LEU A C 1
ATOM 2636 O O . LEU A 1 333 ? 15.070 -1.177 -27.633 1.00 84.12 333 LEU A O 1
ATOM 2640 N N . ASP A 1 334 ? 16.741 0.206 -27.034 1.00 86.50 334 ASP A N 1
ATOM 2641 C CA . ASP A 1 334 ? 17.081 -0.485 -25.785 1.00 86.50 334 ASP A CA 1
ATOM 2642 C C . ASP A 1 334 ? 15.882 -0.584 -24.847 1.00 86.50 334 ASP A C 1
ATOM 2644 O O . ASP A 1 334 ? 15.608 -1.646 -24.286 1.00 86.50 334 ASP A O 1
ATOM 2648 N N . ALA A 1 335 ? 15.103 0.495 -24.718 1.00 86.69 335 ALA A N 1
ATOM 2649 C CA . ALA A 1 335 ? 13.887 0.477 -23.908 1.00 86.69 335 ALA A CA 1
ATOM 2650 C C . ALA A 1 335 ? 12.907 -0.579 -24.426 1.00 86.69 335 ALA A C 1
ATOM 2652 O O . ALA A 1 335 ? 12.345 -1.345 -23.642 1.00 86.69 335 ALA A O 1
ATOM 2653 N N . THR A 1 336 ? 12.727 -0.655 -25.745 1.00 89.56 336 THR A N 1
ATOM 2654 C CA . THR A 1 336 ? 11.839 -1.651 -26.349 1.00 89.56 336 THR A CA 1
ATOM 2655 C C . THR A 1 336 ? 12.360 -3.072 -26.138 1.00 89.56 336 THR A C 1
ATOM 2657 O O . THR A 1 336 ? 11.576 -3.961 -25.804 1.00 89.56 336 THR A O 1
ATOM 2660 N N . LEU A 1 337 ? 13.668 -3.300 -26.256 1.00 90.81 337 LEU A N 1
ATOM 2661 C CA . LEU A 1 337 ? 14.283 -4.606 -26.006 1.00 90.81 337 LEU A CA 1
ATOM 2662 C C . LEU A 1 337 ? 14.171 -5.029 -24.534 1.00 90.81 337 LEU A C 1
ATOM 2664 O O . LEU A 1 337 ? 13.897 -6.199 -24.252 1.00 90.81 337 LEU A O 1
ATOM 2668 N N . ILE A 1 338 ? 14.296 -4.090 -23.591 1.00 90.06 338 ILE A N 1
ATOM 2669 C CA . ILE A 1 338 ? 14.051 -4.337 -22.161 1.00 90.06 338 ILE A CA 1
ATOM 2670 C C . ILE A 1 338 ? 12.595 -4.756 -21.946 1.00 90.06 338 ILE A C 1
ATOM 2672 O O . ILE A 1 338 ? 12.341 -5.745 -21.261 1.00 90.06 338 ILE A O 1
ATOM 2676 N N . ILE A 1 339 ? 11.638 -4.056 -22.562 1.00 92.00 339 ILE A N 1
ATOM 2677 C CA . ILE A 1 339 ? 10.212 -4.407 -22.499 1.00 92.00 339 ILE A CA 1
ATOM 2678 C C . ILE A 1 339 ? 9.972 -5.815 -23.041 1.00 92.00 339 ILE A C 1
ATOM 2680 O O . ILE A 1 339 ? 9.334 -6.629 -22.375 1.00 92.00 339 ILE A O 1
ATOM 2684 N N . CYS A 1 340 ? 10.512 -6.118 -24.220 1.00 93.31 340 CYS A N 1
ATOM 2685 C CA . CYS A 1 340 ? 10.401 -7.435 -24.841 1.00 93.31 340 CYS A CA 1
ATOM 2686 C C . CYS A 1 340 ? 10.956 -8.523 -23.918 1.00 93.31 340 CYS A C 1
ATOM 2688 O O . CYS A 1 340 ? 10.298 -9.530 -23.662 1.00 93.31 340 CYS A O 1
ATOM 2690 N N . SER A 1 341 ? 12.127 -8.271 -23.337 1.00 92.88 341 SER A N 1
ATOM 2691 C CA . SER A 1 341 ? 12.764 -9.171 -22.380 1.00 92.88 341 SER A CA 1
ATOM 2692 C C . SER A 1 341 ? 11.916 -9.349 -21.112 1.00 92.88 341 SER A C 1
ATOM 2694 O O . SER A 1 341 ? 11.792 -10.465 -20.610 1.00 92.88 341 SER A O 1
ATOM 2696 N N . LEU A 1 342 ? 11.281 -8.290 -20.596 1.00 92.94 342 LEU A N 1
ATOM 2697 C CA . LEU A 1 342 ? 10.403 -8.367 -19.422 1.00 92.94 342 LEU A CA 1
ATOM 2698 C C . LEU A 1 342 ? 9.175 -9.228 -19.715 1.00 92.94 342 LEU A C 1
ATOM 2700 O O . LEU A 1 342 ? 8.864 -10.131 -18.938 1.00 92.94 342 LEU A O 1
ATOM 2704 N N . LEU A 1 343 ? 8.516 -8.990 -20.849 1.00 95.44 343 LEU A N 1
ATOM 2705 C CA . LEU A 1 343 ? 7.356 -9.767 -21.280 1.00 95.44 343 LEU A CA 1
ATOM 2706 C C . LEU A 1 343 ? 7.719 -11.240 -21.489 1.00 95.44 343 LEU A C 1
ATOM 2708 O O . LEU A 1 343 ? 7.020 -12.113 -20.982 1.00 95.44 343 LEU A O 1
ATOM 2712 N N . HIS A 1 344 ? 8.852 -11.523 -22.138 1.00 95.00 344 HIS A N 1
ATOM 2713 C CA . HIS A 1 344 ? 9.342 -12.886 -22.351 1.00 95.00 344 HIS A CA 1
ATOM 2714 C C . HIS A 1 344 ? 9.530 -13.663 -21.035 1.00 95.00 344 HIS A C 1
ATOM 2716 O O . HIS A 1 344 ? 9.264 -14.861 -20.965 1.00 95.00 344 HIS A O 1
ATOM 2722 N N . ASN A 1 345 ? 9.923 -12.979 -19.957 1.00 93.50 345 ASN A N 1
ATOM 2723 C CA . ASN A 1 345 ? 10.097 -13.590 -18.638 1.00 93.50 345 ASN A CA 1
ATOM 2724 C C . ASN A 1 345 ? 8.786 -13.751 -17.835 1.00 93.50 345 ASN A C 1
ATOM 2726 O O . ASN A 1 345 ? 8.822 -14.314 -16.738 1.00 93.50 345 ASN A O 1
ATOM 2730 N N . CYS A 1 346 ? 7.636 -13.303 -18.357 1.00 95.50 346 CYS A N 1
ATOM 2731 C CA . CYS A 1 346 ? 6.337 -13.303 -17.667 1.00 95.50 346 CYS A CA 1
ATOM 2732 C C . CYS A 1 346 ? 5.256 -14.155 -18.379 1.00 95.50 346 CYS A C 1
ATOM 2734 O O . CYS A 1 346 ? 4.184 -13.638 -18.695 1.00 95.50 346 CYS A O 1
ATOM 2736 N N . PRO A 1 347 ? 5.446 -15.471 -18.602 1.00 95.94 347 PRO A N 1
ATOM 2737 C CA . PRO A 1 347 ? 4.495 -16.302 -19.358 1.00 95.94 347 PRO A CA 1
ATOM 2738 C C . PRO A 1 347 ? 3.093 -16.432 -18.731 1.00 95.94 347 PRO A C 1
ATOM 2740 O O . PRO A 1 347 ? 2.139 -16.789 -19.420 1.00 95.94 347 PRO A O 1
ATOM 2743 N N . ASN A 1 348 ? 2.943 -16.169 -17.427 1.00 95.62 348 ASN A N 1
ATOM 2744 C CA . ASN A 1 348 ? 1.665 -16.273 -16.709 1.00 95.62 348 ASN A CA 1
ATOM 2745 C C . ASN A 1 348 ? 0.891 -14.952 -16.609 1.00 95.62 348 ASN A C 1
ATOM 2747 O O . ASN A 1 348 ? -0.093 -14.872 -15.869 1.00 95.62 348 ASN A O 1
ATOM 2751 N N . LEU A 1 349 ? 1.326 -13.927 -17.339 1.00 97.19 349 LEU A N 1
ATOM 2752 C CA . LEU A 1 349 ? 0.731 -12.606 -17.268 1.0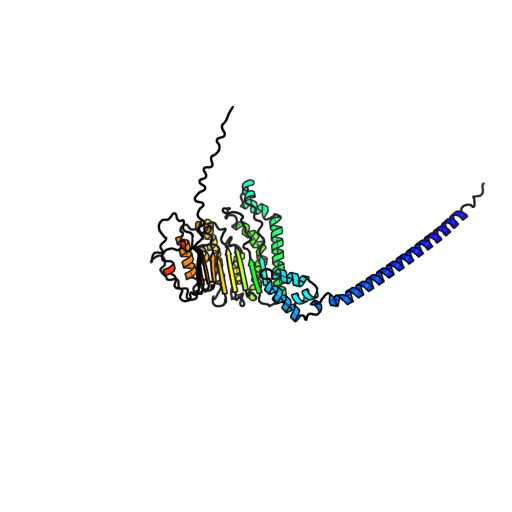0 97.19 349 LEU A CA 1
ATOM 2753 C C . LEU A 1 349 ? -0.721 -12.633 -17.755 1.00 97.19 349 LEU A C 1
ATOM 2755 O O . LEU A 1 349 ? -1.003 -13.112 -18.848 1.00 97.19 349 LEU A O 1
ATOM 2759 N N . GLU A 1 350 ? -1.641 -12.102 -16.952 1.00 97.38 350 GLU A N 1
ATOM 2760 C CA . GLU A 1 350 ? -3.055 -11.927 -17.306 1.00 97.38 350 GLU A CA 1
ATOM 2761 C C . GLU A 1 350 ? -3.372 -10.467 -17.651 1.00 97.38 350 GLU A C 1
ATOM 2763 O O . GLU A 1 350 ? -4.203 -10.200 -18.523 1.00 97.38 350 GLU A O 1
ATOM 2768 N N . HIS A 1 351 ? -2.675 -9.529 -17.003 1.00 97.81 351 HIS A N 1
ATOM 2769 C CA . HIS A 1 351 ? -2.843 -8.091 -17.177 1.00 97.81 351 HIS A CA 1
ATOM 2770 C C . HIS A 1 351 ? -1.502 -7.402 -17.439 1.00 97.81 351 HIS A C 1
ATOM 2772 O O . HIS A 1 351 ? -0.550 -7.569 -16.677 1.00 97.81 351 HIS A O 1
ATOM 2778 N N . CYS A 1 352 ? -1.430 -6.589 -18.490 1.00 97.44 352 CYS A N 1
ATOM 2779 C CA . CYS A 1 352 ? -0.242 -5.811 -18.814 1.00 97.44 352 CYS A CA 1
ATOM 2780 C C . CYS A 1 352 ? -0.611 -4.367 -19.172 1.00 97.44 352 CYS A C 1
ATOM 2782 O O . CYS A 1 352 ? -1.471 -4.153 -20.024 1.00 97.44 352 CYS A O 1
ATOM 2784 N N . ASP A 1 353 ? 0.026 -3.382 -18.535 1.00 96.69 353 ASP A N 1
ATOM 2785 C CA . ASP A 1 353 ? -0.118 -1.952 -18.854 1.00 96.69 353 ASP A CA 1
ATOM 2786 C C . ASP A 1 353 ? 1.258 -1.301 -18.918 1.00 96.69 353 ASP A C 1
ATOM 2788 O O . ASP A 1 353 ? 1.960 -1.246 -17.909 1.00 96.69 353 ASP A O 1
ATOM 2792 N N . PHE A 1 354 ? 1.647 -0.785 -20.081 1.00 95.06 354 PHE A N 1
ATOM 2793 C CA . PHE A 1 354 ? 2.939 -0.141 -20.211 1.00 95.06 354 PHE A CA 1
ATOM 2794 C C . PHE A 1 354 ? 3.031 1.049 -21.141 1.00 95.06 354 PHE A C 1
ATOM 2796 O O . PHE A 1 354 ? 2.244 1.182 -22.069 1.00 95.06 354 PHE A O 1
ATOM 2803 N N . SER A 1 355 ? 4.040 1.891 -20.908 1.00 92.25 355 SER A N 1
ATOM 2804 C CA . SER A 1 355 ? 4.447 2.965 -21.816 1.00 92.25 355 SER A CA 1
ATOM 2805 C C . SER A 1 355 ? 5.658 2.561 -22.654 1.00 92.25 355 SER A C 1
ATOM 2807 O O . SER A 1 355 ? 6.646 2.072 -22.111 1.00 92.25 355 SER A O 1
ATOM 2809 N N . LEU A 1 356 ? 5.595 2.820 -23.959 1.00 91.44 356 LEU A N 1
ATOM 2810 C CA . LEU A 1 356 ? 6.750 2.767 -24.858 1.00 91.44 356 LEU A CA 1
ATOM 2811 C C . LEU A 1 356 ? 7.585 4.058 -24.759 1.00 91.44 356 LEU A C 1
ATOM 2813 O O . LEU A 1 356 ? 7.025 5.089 -24.388 1.00 91.44 356 LEU A O 1
ATOM 2817 N N . PRO A 1 357 ? 8.893 4.022 -25.078 1.00 86.88 357 PRO A N 1
ATOM 2818 C CA . PRO A 1 357 ? 9.739 5.218 -25.147 1.00 86.88 357 PRO A CA 1
ATOM 2819 C C . PRO A 1 357 ? 9.166 6.244 -26.113 1.00 86.88 357 PRO A C 1
ATOM 2821 O O . PRO A 1 357 ? 8.665 5.873 -27.163 1.00 86.88 357 PRO A O 1
ATOM 2824 N N . THR A 1 358 ? 9.238 7.538 -25.800 1.00 84.69 358 THR A N 1
ATOM 2825 C CA . THR A 1 358 ? 8.930 8.575 -26.798 1.00 84.69 358 THR A CA 1
ATOM 2826 C C . THR A 1 358 ? 10.173 8.805 -27.654 1.00 84.69 358 THR A C 1
ATOM 2828 O O . THR A 1 358 ? 11.188 9.241 -27.122 1.00 84.69 358 THR A O 1
ATOM 2831 N N . VAL A 1 359 ? 10.099 8.514 -28.954 1.00 77.62 359 VAL A N 1
ATOM 2832 C CA . VAL A 1 359 ? 11.174 8.844 -29.904 1.00 77.62 359 VAL A CA 1
ATOM 2833 C C . VAL A 1 359 ? 11.059 10.328 -30.252 1.00 77.62 359 VAL A C 1
ATOM 2835 O O . VAL A 1 359 ? 9.951 10.824 -30.482 1.00 77.62 359 VAL A O 1
ATOM 2838 N N . SER A 1 360 ? 12.173 11.061 -30.247 1.00 76.50 360 SER A N 1
ATOM 2839 C CA . SER A 1 360 ? 12.198 12.436 -30.750 1.00 76.50 360 SER A CA 1
ATOM 2840 C C . SER A 1 360 ? 11.872 12.441 -32.242 1.00 76.50 360 SER A C 1
ATOM 2842 O O . SER A 1 360 ? 12.485 11.716 -33.011 1.00 76.50 360 SER A O 1
ATOM 2844 N N . TYR A 1 361 ? 10.931 13.288 -32.664 1.00 66.88 361 TYR A N 1
ATOM 2845 C CA . TYR A 1 361 ? 10.509 13.425 -34.069 1.00 66.88 361 TYR A CA 1
ATOM 2846 C C . TYR A 1 361 ? 11.598 13.946 -35.022 1.00 66.88 361 TYR A C 1
ATOM 2848 O O . TYR A 1 361 ? 11.315 14.145 -36.201 1.00 66.88 361 TYR A O 1
ATOM 2856 N N . ASP A 1 362 ? 12.799 14.217 -34.516 1.00 76.31 362 ASP A N 1
ATOM 2857 C CA . ASP A 1 362 ? 13.919 14.675 -35.334 1.00 76.31 362 ASP A CA 1
ATOM 2858 C C . ASP A 1 362 ? 14.525 13.528 -36.168 1.00 76.31 362 ASP A C 1
ATOM 2860 O O . ASP A 1 362 ? 15.201 13.795 -37.159 1.00 76.31 362 ASP A O 1
ATOM 2864 N N . ASP A 1 363 ? 14.220 12.269 -35.833 1.00 72.06 363 ASP A N 1
ATOM 2865 C CA . ASP A 1 363 ? 14.614 11.107 -36.629 1.00 72.06 363 ASP A CA 1
ATOM 2866 C C . ASP A 1 363 ? 13.566 10.831 -37.723 1.00 72.06 363 ASP A C 1
ATOM 2868 O O . ASP A 1 363 ? 12.422 10.465 -37.440 1.00 72.06 363 ASP A O 1
ATOM 2872 N N . GLU A 1 364 ? 13.943 11.019 -38.994 1.00 74.94 364 GLU A N 1
ATOM 2873 C CA . GLU A 1 364 ? 13.025 10.846 -40.135 1.00 74.94 364 GLU A CA 1
ATOM 2874 C C . GLU A 1 364 ? 12.660 9.378 -40.421 1.00 74.94 364 GLU A C 1
ATOM 2876 O O . GLU A 1 364 ? 11.664 9.114 -41.101 1.00 74.94 364 GLU A O 1
ATOM 2881 N N . GLU A 1 365 ? 13.425 8.412 -39.903 1.00 85.31 365 GLU A N 1
ATOM 2882 C CA . GLU A 1 365 ? 13.179 6.990 -40.141 1.00 85.31 365 GLU A CA 1
ATOM 2883 C C . GLU A 1 365 ? 12.476 6.320 -38.947 1.00 85.31 365 GLU A C 1
ATOM 2885 O O . GLU A 1 365 ? 12.965 6.374 -37.817 1.00 85.31 365 GLU A O 1
ATOM 2890 N N . PRO A 1 366 ? 11.326 5.649 -39.163 1.00 82.62 366 PRO A N 1
ATOM 2891 C CA . PRO A 1 366 ? 10.671 4.892 -38.107 1.00 82.62 366 PRO A CA 1
ATOM 2892 C C . PRO A 1 366 ? 11.574 3.741 -37.656 1.00 82.62 366 PRO A C 1
ATOM 2894 O O . PRO A 1 366 ? 12.023 2.945 -38.480 1.00 82.62 366 PRO A O 1
ATOM 2897 N N . LEU A 1 367 ? 11.778 3.610 -36.342 1.00 85.00 367 LEU A N 1
ATOM 2898 C CA . LEU A 1 367 ? 12.510 2.483 -35.762 1.00 85.00 367 LEU A CA 1
ATOM 2899 C C . LEU A 1 367 ? 11.914 1.163 -36.265 1.00 85.00 367 LEU A C 1
ATOM 2901 O O . LEU A 1 367 ? 10.713 0.926 -36.121 1.00 85.00 367 LEU A O 1
ATOM 2905 N N . SER A 1 368 ? 12.739 0.292 -36.840 1.00 87.25 368 SER A N 1
ATOM 2906 C CA . SER A 1 368 ? 12.337 -1.059 -37.233 1.00 87.25 368 SER A CA 1
ATOM 2907 C C . SER A 1 368 ? 13.016 -2.087 -36.343 1.00 87.25 368 SER A C 1
ATOM 2909 O O . SER A 1 368 ? 14.239 -2.079 -36.229 1.00 87.25 368 SER A O 1
ATOM 2911 N N . LEU A 1 369 ? 12.235 -2.997 -35.762 1.00 87.38 369 LEU A N 1
ATOM 2912 C CA . LEU A 1 369 ? 12.773 -4.255 -35.257 1.00 87.38 369 LEU A CA 1
ATOM 2913 C C . LEU A 1 369 ? 13.045 -5.124 -36.485 1.00 87.38 369 LEU A C 1
ATOM 2915 O O . LEU A 1 369 ? 12.105 -5.522 -37.179 1.00 87.38 369 LEU A O 1
ATOM 2919 N N . ASP A 1 370 ? 14.317 -5.327 -36.812 1.00 84.94 370 ASP A N 1
ATOM 2920 C CA . ASP A 1 370 ? 14.693 -6.258 -37.869 1.00 84.94 370 ASP A CA 1
ATOM 2921 C C . ASP A 1 370 ? 14.348 -7.698 -37.448 1.00 84.94 370 ASP A C 1
ATOM 2923 O O . ASP A 1 370 ? 14.237 -8.021 -36.265 1.00 84.94 370 ASP A O 1
ATOM 2927 N N . ASP A 1 371 ? 14.178 -8.596 -38.418 1.00 76.81 371 ASP A N 1
ATOM 2928 C CA . ASP A 1 371 ? 13.842 -9.997 -38.121 1.00 76.81 371 ASP A CA 1
ATOM 2929 C C . ASP A 1 371 ? 14.961 -10.720 -37.326 1.00 76.81 371 ASP A C 1
ATOM 2931 O O . ASP A 1 371 ? 14.745 -11.828 -36.843 1.00 76.81 371 ASP A O 1
ATOM 2935 N N . ASN A 1 372 ? 16.138 -10.097 -37.165 1.00 80.19 372 ASN A N 1
ATOM 2936 C CA . ASN A 1 372 ? 17.291 -10.645 -36.446 1.00 80.19 372 ASN A CA 1
ATOM 2937 C C . ASN A 1 372 ? 17.425 -10.140 -34.994 1.00 80.19 372 ASN A C 1
ATOM 2939 O O . ASN A 1 372 ? 18.178 -10.736 -34.228 1.00 80.19 372 ASN A O 1
ATOM 2943 N N . THR A 1 373 ? 16.759 -9.049 -34.588 1.00 78.81 373 THR A N 1
ATOM 2944 C CA . THR A 1 373 ? 16.930 -8.483 -33.228 1.00 78.81 373 THR A CA 1
ATOM 2945 C C . THR A 1 373 ? 16.242 -9.317 -32.160 1.00 78.81 373 THR A C 1
ATOM 2947 O O . THR A 1 373 ? 16.657 -9.301 -31.001 1.00 78.81 373 THR A O 1
ATOM 2950 N N . LEU A 1 374 ? 15.189 -10.049 -32.523 1.00 78.62 374 LEU A N 1
ATOM 2951 C CA . LEU A 1 374 ? 14.439 -10.894 -31.605 1.00 78.62 374 LEU A CA 1
ATOM 2952 C C . LEU A 1 374 ? 14.248 -12.280 -32.215 1.00 78.62 374 LEU A C 1
ATOM 2954 O O . LEU A 1 374 ? 13.272 -12.543 -32.909 1.00 78.62 374 LEU A O 1
ATOM 2958 N N . ASP A 1 375 ? 15.152 -13.194 -31.861 1.00 81.38 375 ASP A N 1
ATOM 2959 C CA . ASP A 1 375 ? 15.133 -14.596 -32.302 1.00 81.38 375 ASP A CA 1
ATOM 2960 C C . ASP A 1 375 ? 13.882 -15.383 -31.848 1.00 81.38 375 ASP A C 1
ATOM 2962 O O . ASP A 1 375 ? 13.701 -16.543 -32.224 1.00 81.38 375 ASP A O 1
ATOM 2966 N N . SER A 1 376 ? 13.013 -14.803 -31.007 1.00 90.44 376 SER A N 1
ATOM 2967 C CA . SER A 1 376 ? 11.873 -15.517 -30.429 1.00 90.44 376 SER A CA 1
ATOM 2968 C C . SER A 1 376 ? 10.594 -14.689 -30.355 1.00 90.44 376 SER A C 1
ATOM 2970 O O . SER A 1 376 ? 10.583 -13.539 -29.914 1.00 90.44 376 SER A O 1
ATOM 2972 N N . VAL A 1 377 ? 9.489 -15.333 -30.734 1.00 95.44 377 VAL A N 1
ATOM 2973 C CA . VAL A 1 377 ? 8.131 -14.846 -30.488 1.00 95.44 377 VAL A CA 1
ATOM 2974 C C . VAL A 1 377 ? 7.863 -14.875 -28.981 1.00 95.44 377 VAL A C 1
ATOM 2976 O O . VAL A 1 377 ? 8.054 -15.891 -28.310 1.00 95.44 377 VAL A O 1
ATOM 2979 N N . ILE A 1 378 ? 7.403 -13.752 -28.443 1.00 96.56 378 ILE A N 1
ATOM 2980 C CA . ILE A 1 378 ? 6.988 -13.582 -27.056 1.00 96.56 378 ILE A CA 1
ATOM 2981 C C . ILE A 1 378 ? 5.565 -14.126 -26.925 1.00 96.56 378 ILE A C 1
ATOM 2983 O O . ILE A 1 378 ? 4.588 -13.444 -27.240 1.00 96.56 378 ILE A O 1
ATOM 2987 N N . SER A 1 379 ? 5.451 -15.368 -26.458 1.00 97.38 379 SER A N 1
ATOM 2988 C CA . SER A 1 379 ? 4.156 -16.001 -26.202 1.00 97.38 379 SER A CA 1
ATOM 2989 C C . SER A 1 379 ? 3.657 -15.667 -24.797 1.00 97.38 379 SER A C 1
ATOM 2991 O O . SER A 1 379 ? 4.307 -15.978 -23.797 1.00 97.38 379 SER A O 1
ATOM 2993 N N . LEU A 1 380 ? 2.484 -15.037 -24.720 1.00 97.88 380 LEU A N 1
ATOM 2994 C CA . LEU A 1 380 ? 1.785 -14.711 -23.476 1.00 97.88 380 LEU A CA 1
ATOM 2995 C C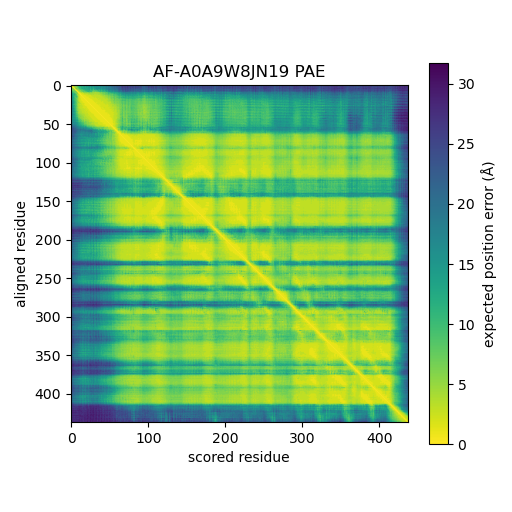 . LEU A 1 380 ? 0.403 -15.381 -23.493 1.00 97.88 380 LEU A C 1
ATOM 2997 O O . LEU A 1 380 ? -0.622 -14.713 -23.662 1.00 97.88 380 LEU A O 1
ATOM 3001 N N . PRO A 1 381 ? 0.344 -16.712 -23.306 1.00 97.88 381 PRO A N 1
ATOM 3002 C CA . PRO A 1 381 ? -0.857 -17.505 -23.561 1.00 97.88 381 PRO A CA 1
ATOM 3003 C C . PRO A 1 381 ? -2.019 -17.202 -22.613 1.00 97.88 381 PRO A C 1
ATOM 3005 O O . PRO A 1 381 ? -3.134 -17.636 -22.866 1.00 97.88 381 PRO A O 1
ATOM 3008 N N . ARG A 1 382 ? -1.774 -16.496 -21.504 1.00 97.50 382 ARG A N 1
ATOM 3009 C CA . ARG A 1 382 ? -2.785 -16.165 -20.488 1.00 97.50 382 ARG A CA 1
ATOM 3010 C C . ARG A 1 382 ? -3.179 -14.691 -20.477 1.00 97.50 382 ARG A C 1
ATOM 3012 O O . ARG A 1 382 ? -4.033 -14.317 -19.668 1.00 97.50 382 ARG A O 1
ATOM 3019 N N . LEU A 1 383 ? -2.584 -13.867 -21.343 1.00 98.25 383 LEU A N 1
ATOM 3020 C CA . LEU A 1 383 ? -2.785 -12.424 -21.317 1.00 98.25 383 LEU A CA 1
ATOM 3021 C C . LEU A 1 383 ? -4.191 -12.078 -21.797 1.00 98.25 383 LEU A C 1
ATOM 3023 O O . LEU A 1 383 ? -4.521 -12.278 -22.958 1.00 98.25 383 LEU A O 1
ATOM 3027 N N . LYS A 1 384 ? -5.009 -11.530 -20.897 1.00 98.12 384 LYS A N 1
ATOM 3028 C CA . LYS A 1 384 ? -6.403 -11.151 -21.166 1.00 98.12 384 LYS A CA 1
ATOM 3029 C C . LYS A 1 384 ? -6.527 -9.674 -21.501 1.00 98.12 384 LYS A C 1
ATOM 3031 O O . LYS A 1 384 ? -7.333 -9.320 -22.358 1.00 98.12 384 LYS A O 1
ATOM 3036 N N . THR A 1 385 ? -5.756 -8.820 -20.830 1.00 98.19 385 THR A N 1
ATOM 3037 C CA . THR A 1 385 ? -5.805 -7.366 -21.033 1.00 98.19 385 THR A CA 1
ATOM 3038 C C . THR A 1 385 ? -4.412 -6.820 -21.320 1.00 98.19 385 THR A C 1
ATOM 3040 O O . THR A 1 385 ? -3.505 -6.991 -20.501 1.00 98.19 385 THR A O 1
ATOM 3043 N N . LEU A 1 386 ? -4.263 -6.113 -22.436 1.00 97.94 386 LEU A N 1
ATOM 3044 C CA . LEU A 1 386 ? -3.034 -5.435 -22.831 1.00 97.94 386 LEU A CA 1
ATOM 3045 C C . LEU A 1 386 ? -3.315 -3.953 -23.052 1.00 97.94 386 LEU A C 1
ATOM 3047 O O . LEU A 1 386 ? -4.164 -3.580 -23.862 1.00 97.94 386 LEU A O 1
ATOM 3051 N N . LYS A 1 387 ? -2.575 -3.098 -22.356 1.00 96.94 387 LYS A N 1
ATOM 3052 C CA . LYS A 1 387 ? -2.622 -1.655 -22.527 1.00 96.94 387 LYS A CA 1
ATOM 3053 C C . LYS A 1 387 ? -1.247 -1.127 -22.904 1.00 96.94 387 LYS A C 1
ATOM 3055 O O . LYS A 1 387 ? -0.294 -1.289 -22.151 1.00 96.94 387 LYS A O 1
ATOM 3060 N N . ILE A 1 388 ? -1.170 -0.474 -24.058 1.00 95.81 388 ILE A N 1
ATOM 3061 C CA . ILE A 1 388 ? 0.054 0.133 -24.578 1.00 95.81 388 ILE A CA 1
ATOM 3062 C C . ILE A 1 388 ? -0.153 1.639 -24.669 1.00 95.81 388 ILE A C 1
ATOM 3064 O O . ILE A 1 388 ? -1.032 2.139 -25.377 1.00 95.81 388 ILE A O 1
ATOM 3068 N N . ARG A 1 389 ? 0.678 2.371 -23.940 1.00 94.06 389 ARG A N 1
ATOM 3069 C CA . ARG A 1 389 ? 0.741 3.824 -23.931 1.00 94.06 389 ARG A CA 1
ATOM 3070 C C . ARG A 1 389 ? 1.889 4.287 -24.811 1.00 94.06 389 ARG A C 1
ATOM 3072 O O . ARG A 1 389 ? 2.918 3.628 -24.892 1.00 94.06 389 ARG A O 1
ATOM 3079 N N . GLN A 1 390 ? 1.706 5.442 -25.442 1.00 90.62 390 GLN A N 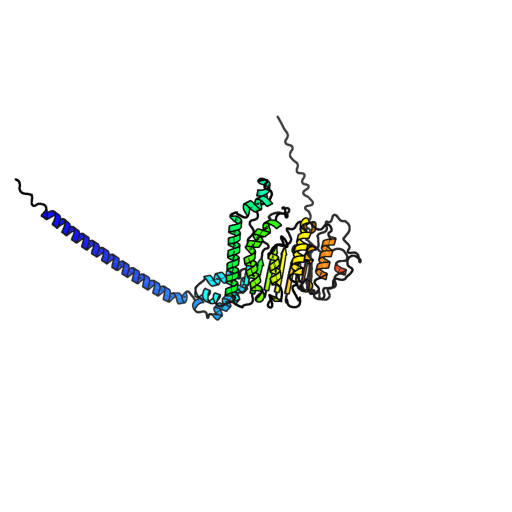1
ATOM 3080 C CA . GLN A 1 390 ? 2.671 6.035 -26.371 1.00 90.62 390 GLN A CA 1
ATOM 3081 C C . GLN A 1 390 ? 2.925 5.154 -27.605 1.00 90.62 390 GLN A C 1
ATOM 3083 O O . GLN A 1 390 ? 4.041 5.049 -28.094 1.00 90.62 390 GLN A O 1
ATOM 3088 N N . ILE A 1 391 ? 1.861 4.540 -28.141 1.00 90.88 391 ILE A N 1
ATOM 3089 C CA . ILE A 1 391 ? 1.955 3.618 -29.288 1.00 90.88 391 ILE A CA 1
ATOM 3090 C C . ILE A 1 391 ? 2.545 4.258 -30.556 1.00 90.88 391 ILE A C 1
ATOM 3092 O O . ILE A 1 391 ? 3.080 3.550 -31.400 1.00 90.88 391 ILE A O 1
ATOM 3096 N N . SER A 1 392 ? 2.488 5.588 -30.681 1.00 86.62 392 SER A N 1
ATOM 3097 C CA . SER A 1 392 ? 3.097 6.343 -31.787 1.00 86.62 392 SER A CA 1
ATOM 3098 C C . SER A 1 392 ? 4.601 6.108 -31.931 1.00 86.62 392 SER A C 1
ATOM 3100 O O . SER A 1 392 ? 5.148 6.364 -32.994 1.00 86.62 392 SER A O 1
ATOM 3102 N N . SER A 1 393 ? 5.245 5.629 -30.872 1.00 85.50 393 SER A N 1
ATOM 3103 C CA . SER A 1 393 ? 6.681 5.385 -30.809 1.00 85.50 393 SER A CA 1
ATOM 3104 C C . SER A 1 393 ? 7.051 3.903 -30.904 1.00 85.50 393 SER A C 1
ATOM 3106 O O . SER A 1 393 ? 8.204 3.539 -30.692 1.00 85.50 393 SER A O 1
ATOM 3108 N N . ALA A 1 394 ? 6.073 3.023 -31.141 1.00 88.81 394 ALA A N 1
ATOM 3109 C CA . ALA A 1 394 ? 6.335 1.597 -31.266 1.00 88.81 394 ALA A CA 1
ATOM 3110 C C . ALA A 1 394 ? 7.161 1.320 -32.526 1.00 88.81 394 ALA A C 1
ATOM 3112 O O . ALA A 1 394 ? 6.757 1.761 -33.607 1.00 88.81 394 ALA A O 1
ATOM 3113 N N . PRO A 1 395 ? 8.262 0.557 -32.432 1.00 90.19 395 PRO A N 1
ATOM 3114 C CA . PRO A 1 395 ? 9.001 0.190 -33.622 1.00 90.19 395 PRO A CA 1
ATOM 3115 C C . PRO A 1 395 ? 8.170 -0.717 -34.535 1.00 90.19 395 PRO A C 1
ATOM 3117 O O . PRO A 1 395 ? 7.362 -1.545 -34.089 1.00 90.19 395 PRO A O 1
ATOM 3120 N N . LEU A 1 396 ? 8.388 -0.574 -35.841 1.00 90.81 396 LEU A N 1
ATOM 3121 C CA . LEU A 1 396 ? 7.813 -1.445 -36.855 1.00 90.81 396 LEU A CA 1
ATOM 3122 C C . LEU A 1 396 ? 8.203 -2.893 -36.548 1.00 90.81 396 LEU A C 1
ATOM 3124 O O . LEU A 1 396 ? 9.363 -3.191 -36.290 1.00 90.81 396 LEU A O 1
ATOM 3128 N N . GLY A 1 397 ? 7.217 -3.792 -36.560 1.00 90.38 397 GLY A N 1
ATOM 3129 C CA . GLY A 1 397 ? 7.417 -5.202 -36.213 1.00 90.38 397 GLY A CA 1
ATOM 3130 C C . GLY A 1 397 ? 7.103 -5.562 -34.758 1.00 90.38 397 GLY A C 1
ATOM 3131 O O . GLY A 1 397 ? 6.870 -6.738 -34.494 1.00 90.38 397 GLY A O 1
ATOM 3132 N N . PHE A 1 398 ? 6.944 -4.596 -33.841 1.00 92.56 398 PHE A N 1
ATOM 3133 C CA . PHE A 1 398 ? 6.642 -4.880 -32.424 1.00 92.56 398 PHE A CA 1
ATOM 3134 C C . PHE A 1 398 ? 5.380 -5.734 -32.216 1.00 92.56 398 PHE A C 1
ATOM 3136 O O . PHE A 1 398 ? 5.319 -6.572 -31.327 1.00 92.56 398 PHE A O 1
ATOM 3143 N N . ALA A 1 399 ? 4.355 -5.573 -33.053 1.00 93.69 399 ALA A N 1
ATOM 3144 C CA . ALA A 1 399 ? 3.161 -6.414 -32.963 1.00 93.69 399 ALA A CA 1
ATOM 3145 C C . ALA A 1 399 ? 3.394 -7.855 -33.461 1.00 93.69 399 ALA A C 1
ATOM 3147 O O . ALA A 1 399 ? 2.707 -8.764 -33.010 1.00 93.69 399 ALA A O 1
ATOM 3148 N N . LYS A 1 400 ? 4.345 -8.078 -34.384 1.00 93.75 400 LYS A N 1
ATOM 3149 C CA . LYS A 1 400 ? 4.612 -9.402 -34.980 1.00 93.75 400 LYS A CA 1
ATOM 3150 C C . LYS A 1 400 ? 5.285 -10.363 -34.002 1.00 93.75 400 LYS A C 1
ATOM 3152 O O . LYS A 1 400 ? 5.138 -11.570 -34.146 1.00 93.75 400 LYS A O 1
ATOM 3157 N N . ILE A 1 401 ? 6.020 -9.825 -33.033 1.00 95.19 401 ILE A N 1
ATOM 3158 C CA . ILE A 1 401 ? 6.736 -10.611 -32.023 1.00 95.19 401 ILE A CA 1
ATOM 3159 C C . ILE A 1 401 ? 5.833 -11.054 -30.865 1.00 95.19 401 ILE A C 1
ATOM 3161 O O . ILE A 1 401 ? 6.291 -11.818 -30.027 1.00 95.19 401 ILE A O 1
ATOM 3165 N N . LEU A 1 402 ? 4.584 -10.583 -30.776 1.00 96.62 402 LEU A N 1
ATOM 3166 C CA . LEU A 1 402 ? 3.672 -10.912 -29.678 1.00 96.62 402 LEU A CA 1
ATOM 3167 C C . LEU A 1 402 ? 2.677 -12.000 -30.105 1.00 96.62 402 LEU A C 1
ATOM 3169 O O . LEU A 1 402 ? 1.885 -11.795 -31.022 1.00 96.62 402 LEU A O 1
ATOM 3173 N N . ASP A 1 403 ? 2.665 -13.123 -29.390 1.00 97.62 403 ASP A N 1
ATOM 3174 C CA . ASP A 1 403 ? 1.663 -14.185 -29.525 1.00 97.62 403 ASP A CA 1
ATOM 3175 C C . ASP A 1 403 ? 0.711 -14.165 -28.319 1.00 97.62 403 ASP A C 1
ATOM 3177 O O . ASP A 1 403 ? 1.087 -14.507 -27.195 1.00 97.62 403 ASP A O 1
ATOM 3181 N N . LEU A 1 404 ? -0.519 -13.694 -28.553 1.00 98.06 404 LEU A N 1
ATOM 3182 C CA . LEU A 1 404 ? -1.498 -13.334 -27.519 1.00 98.06 404 LEU A CA 1
ATOM 3183 C C . LEU A 1 404 ? -2.850 -14.057 -27.737 1.00 98.06 404 LEU A C 1
ATOM 3185 O O . LEU A 1 404 ? -3.861 -13.399 -28.003 1.00 98.06 404 LEU A O 1
ATOM 3189 N N . PRO A 1 405 ? -2.912 -15.400 -27.650 1.00 98.19 405 PRO A N 1
ATOM 3190 C CA . PRO A 1 405 ? -4.085 -16.178 -28.069 1.00 98.19 405 PRO A CA 1
ATOM 3191 C C . PRO A 1 405 ? -5.345 -15.945 -27.216 1.00 98.19 405 PRO A C 1
ATOM 3193 O O . PRO A 1 405 ? -6.456 -16.118 -27.709 1.00 98.19 405 PRO A O 1
ATOM 3196 N N . GLU A 1 406 ? -5.193 -15.535 -25.952 1.00 98.25 406 GLU A N 1
ATOM 3197 C CA . GLU A 1 406 ? -6.298 -15.301 -25.005 1.00 98.25 406 GLU A CA 1
ATOM 3198 C C . GLU A 1 406 ? -6.646 -13.811 -24.819 1.00 98.25 406 GLU A C 1
ATOM 3200 O O . GLU A 1 406 ? -7.389 -13.459 -23.895 1.00 98.25 406 GLU A O 1
ATOM 3205 N N . LEU A 1 407 ? -6.127 -12.919 -25.674 1.00 98.44 407 LEU A N 1
ATOM 3206 C CA . LEU A 1 407 ? -6.334 -11.479 -25.526 1.00 98.44 407 LEU A CA 1
ATOM 3207 C C . LEU A 1 407 ? -7.802 -11.096 -25.742 1.00 98.44 407 LEU A C 1
ATOM 3209 O O . LEU A 1 407 ? -8.392 -11.364 -26.787 1.00 98.44 407 LEU A O 1
ATOM 3213 N N . ARG A 1 408 ? -8.390 -10.423 -24.751 1.00 98.25 408 ARG A N 1
ATOM 3214 C CA . ARG A 1 408 ? -9.799 -9.988 -24.756 1.00 98.25 408 ARG A CA 1
ATOM 3215 C C . ARG A 1 408 ? -9.943 -8.481 -24.854 1.00 98.25 408 ARG A C 1
ATOM 3217 O O . ARG A 1 408 ? -10.911 -7.995 -25.428 1.00 98.25 408 ARG A O 1
ATOM 3224 N N . GLU A 1 409 ? -8.997 -7.752 -24.277 1.00 98.25 409 GLU A N 1
ATOM 3225 C CA . GLU A 1 409 ? -9.014 -6.297 -24.226 1.00 98.25 409 GLU A CA 1
ATOM 3226 C C . GLU A 1 409 ? -7.661 -5.742 -24.666 1.00 98.25 409 GLU A C 1
ATOM 3228 O O . GLU A 1 409 ? -6.628 -6.047 -24.068 1.00 98.25 409 GLU A O 1
ATOM 3233 N N . LEU A 1 410 ? -7.685 -4.903 -25.702 1.00 97.81 410 LEU A N 1
ATOM 3234 C CA . LEU A 1 410 ? -6.527 -4.167 -26.190 1.00 97.81 410 LEU A CA 1
ATOM 3235 C C . LEU A 1 410 ? -6.812 -2.669 -26.097 1.00 97.81 410 LEU A C 1
ATOM 3237 O O . LEU A 1 410 ? -7.706 -2.157 -26.768 1.00 97.81 410 LEU A O 1
ATOM 3241 N N . THR A 1 411 ? -6.032 -1.963 -25.284 1.00 97.44 411 THR A N 1
ATOM 3242 C CA . THR A 1 411 ? -6.095 -0.505 -25.167 1.00 97.44 411 THR A CA 1
ATOM 3243 C C . THR A 1 411 ? -4.824 0.107 -25.733 1.00 97.44 411 THR A C 1
ATOM 3245 O O . THR A 1 411 ? -3.739 -0.095 -25.196 1.00 97.44 411 THR A O 1
ATOM 3248 N N . LEU A 1 412 ? -4.957 0.904 -26.790 1.00 96.00 412 LEU A N 1
ATOM 3249 C CA . LEU A 1 412 ? -3.854 1.660 -27.376 1.00 96.00 412 LEU A CA 1
ATOM 3250 C C . LEU A 1 412 ? -4.085 3.144 -27.110 1.00 96.00 412 LEU A C 1
ATOM 3252 O O . LEU A 1 412 ? -5.100 3.700 -27.525 1.00 96.00 412 LEU A O 1
ATOM 3256 N N . THR A 1 413 ? -3.155 3.793 -26.418 1.00 94.56 413 THR A N 1
ATOM 3257 C CA . THR A 1 413 ? -3.205 5.244 -26.205 1.00 94.56 413 THR A CA 1
ATOM 3258 C C . THR A 1 413 ? -1.982 5.886 -26.833 1.00 94.56 413 THR A C 1
ATOM 3260 O O . THR A 1 413 ? -0.857 5.579 -26.442 1.00 94.56 413 THR A O 1
ATOM 3263 N N . SER A 1 414 ? -2.181 6.793 -27.782 1.00 90.75 414 SER A N 1
ATOM 3264 C CA . SER A 1 414 ? -1.152 7.752 -28.184 1.00 90.75 414 SER A CA 1
ATOM 3265 C C . SER A 1 414 ? -1.096 8.878 -27.152 1.00 90.75 414 SER A C 1
ATOM 3267 O O . SER A 1 414 ? -2.123 9.207 -26.551 1.00 90.75 414 SER A O 1
ATOM 3269 N N . ASN A 1 415 ? 0.072 9.491 -26.940 1.00 80.75 415 ASN A N 1
ATOM 3270 C CA . ASN A 1 415 ? 0.086 10.756 -26.209 1.00 80.75 415 ASN A CA 1
ATOM 3271 C C . ASN A 1 415 ? -0.827 11.735 -26.967 1.00 80.75 415 ASN A C 1
ATOM 3273 O O . ASN A 1 415 ? -0.728 11.808 -28.199 1.00 80.75 415 ASN A O 1
ATOM 3277 N N . PRO A 1 416 ? -1.731 12.462 -26.285 1.00 68.69 416 PRO A N 1
ATOM 3278 C CA . PRO A 1 416 ? -2.312 13.639 -26.903 1.00 68.69 416 PRO A CA 1
ATOM 3279 C C . PRO A 1 416 ? -1.117 14.504 -27.283 1.00 68.69 416 PRO A C 1
ATOM 3281 O O . PRO A 1 416 ? -0.263 14.757 -26.435 1.00 68.69 416 PRO A O 1
ATOM 3284 N N . TRP A 1 417 ? -0.996 14.851 -28.564 1.00 63.19 417 TRP A N 1
ATOM 3285 C CA . TRP A 1 417 ? -0.025 15.842 -28.999 1.00 63.19 417 TRP A CA 1
ATOM 3286 C C . TRP A 1 417 ? -0.144 17.017 -28.026 1.00 63.19 417 TRP A C 1
ATOM 3288 O O . TRP A 1 417 ? -1.171 17.692 -28.020 1.00 63.19 417 TRP A O 1
ATOM 3298 N N . GLU A 1 418 ? 0.852 17.241 -27.170 1.00 56.06 418 GLU A N 1
ATOM 3299 C CA . GLU A 1 418 ? 1.118 18.600 -26.743 1.00 56.06 418 GLU A CA 1
ATOM 3300 C C . GLU A 1 418 ? 1.673 19.215 -28.019 1.00 56.06 418 GLU A C 1
ATOM 3302 O O . GLU A 1 418 ? 2.791 18.853 -28.399 1.00 56.06 418 GLU A O 1
ATOM 3307 N N . PRO A 1 419 ? 0.899 20.018 -28.783 1.00 57.28 419 PRO A N 1
ATOM 3308 C CA . PRO A 1 419 ? 1.521 20.800 -29.828 1.00 57.28 419 PRO A CA 1
ATOM 3309 C C . PRO A 1 419 ? 2.653 21.520 -29.116 1.00 57.28 419 PRO A C 1
ATOM 3311 O O . PRO A 1 419 ? 2.394 22.310 -28.202 1.00 57.28 419 PRO A O 1
ATOM 3314 N N . SER A 1 420 ? 3.902 21.185 -29.468 1.00 54.50 420 SER A N 1
ATOM 3315 C CA . SER A 1 420 ? 5.053 21.953 -29.009 1.00 54.50 420 SER A CA 1
ATOM 3316 C C . SER A 1 420 ? 4.639 23.409 -29.174 1.00 54.50 420 SER A C 1
ATOM 3318 O O . SER A 1 420 ? 4.016 23.690 -30.205 1.00 54.50 420 SER A O 1
ATOM 3320 N N . PRO A 1 421 ? 4.869 24.303 -28.201 1.00 55.03 421 PRO A N 1
ATOM 3321 C CA . PRO A 1 421 ? 4.503 25.709 -28.314 1.00 55.03 421 PRO A CA 1
ATOM 3322 C C . PRO A 1 421 ? 5.304 26.355 -29.461 1.00 55.03 421 PRO A C 1
ATOM 3324 O O . PRO A 1 421 ? 6.233 27.130 -29.270 1.00 55.03 421 PRO A O 1
ATOM 3327 N N . ARG A 1 422 ? 4.955 25.991 -30.697 1.00 55.00 422 ARG A N 1
ATOM 3328 C CA . ARG A 1 422 ? 5.429 26.497 -31.968 1.00 55.00 422 ARG A CA 1
ATOM 3329 C C . ARG A 1 422 ? 4.765 27.852 -32.069 1.00 55.00 422 ARG A C 1
ATOM 3331 O O . ARG A 1 422 ? 3.641 27.961 -32.547 1.00 55.00 422 ARG A O 1
ATOM 3338 N N . GLY A 1 423 ? 5.427 28.873 -31.538 1.00 50.06 423 GLY A N 1
ATOM 3339 C CA . GLY A 1 423 ? 4.988 30.239 -31.787 1.00 50.06 423 GLY A CA 1
ATOM 3340 C C . GLY A 1 423 ? 5.339 31.308 -30.769 1.00 50.06 423 GLY A C 1
ATOM 3341 O O . GLY A 1 423 ? 5.043 32.458 -31.064 1.00 50.06 423 GLY A O 1
ATOM 3342 N N . SER A 1 424 ? 6.006 31.039 -29.639 1.00 50.62 424 SER A N 1
ATOM 3343 C CA . SER A 1 424 ? 6.579 32.145 -28.849 1.00 50.62 424 SER A CA 1
ATOM 3344 C C . SER A 1 424 ? 7.950 32.583 -29.381 1.00 50.62 424 SER A C 1
ATOM 3346 O O . SER A 1 424 ? 8.849 32.890 -28.608 1.00 50.62 424 SER A O 1
ATOM 3348 N N . ASN A 1 425 ? 8.089 32.692 -30.705 1.00 52.34 425 ASN A N 1
ATOM 3349 C CA . ASN A 1 425 ? 8.934 33.729 -31.291 1.00 52.34 425 ASN A CA 1
ATOM 3350 C C . ASN A 1 425 ? 8.175 35.062 -31.166 1.00 52.34 425 ASN A C 1
ATOM 3352 O O . ASN A 1 425 ? 7.844 35.692 -32.166 1.00 52.34 425 ASN A O 1
ATOM 3356 N N . TYR A 1 426 ? 7.848 35.487 -29.943 1.00 52.25 426 TYR A N 1
ATOM 3357 C CA . TYR A 1 426 ? 7.689 36.916 -29.723 1.00 52.25 426 TYR A CA 1
ATOM 3358 C C . TYR A 1 426 ? 9.115 37.447 -29.645 1.00 52.25 426 TYR A C 1
ATOM 3360 O O . TYR A 1 426 ? 9.839 37.049 -28.729 1.00 52.25 426 TYR A O 1
ATOM 3368 N N . PRO A 1 427 ? 9.563 38.293 -30.588 1.00 58.47 427 PRO A N 1
ATOM 3369 C CA . PRO A 1 427 ? 10.783 39.034 -30.365 1.00 58.47 427 PRO A CA 1
ATOM 3370 C C . PRO A 1 427 ? 10.553 39.830 -29.081 1.00 58.47 427 PRO A C 1
ATOM 3372 O O . PRO A 1 427 ? 9.718 40.733 -29.036 1.00 58.47 427 PRO A O 1
ATOM 3375 N N . LEU A 1 428 ? 11.260 39.458 -28.014 1.00 57.78 428 LEU A N 1
ATOM 3376 C CA . LEU A 1 428 ? 11.503 40.344 -26.888 1.00 57.78 428 LEU A CA 1
ATOM 3377 C C . LEU A 1 428 ? 12.303 41.513 -27.462 1.00 57.78 428 LEU A C 1
ATOM 3379 O O . LEU A 1 428 ? 13.531 41.524 -27.427 1.00 57.78 428 LEU A O 1
ATOM 3383 N N . HIS A 1 429 ? 11.593 42.477 -28.048 1.00 55.19 429 HIS A N 1
ATOM 3384 C CA . HIS A 1 429 ? 12.091 43.824 -28.230 1.00 55.19 429 HIS A CA 1
ATOM 3385 C C . HIS A 1 429 ? 12.453 44.304 -26.825 1.00 55.19 429 HIS A C 1
ATOM 3387 O O . HIS A 1 429 ? 11.594 44.720 -26.049 1.00 55.19 429 HIS A O 1
ATOM 3393 N N . ARG A 1 430 ? 13.735 44.182 -26.472 1.00 52.47 430 ARG A N 1
ATOM 3394 C CA . ARG A 1 430 ? 14.337 45.060 -25.478 1.00 52.47 430 ARG A CA 1
ATOM 3395 C C . ARG A 1 430 ? 14.097 46.475 -26.006 1.00 52.47 430 ARG A C 1
ATOM 3397 O O . ARG A 1 430 ? 14.546 46.753 -27.118 1.00 52.47 430 ARG A O 1
ATOM 3404 N N . PRO A 1 431 ? 13.372 47.348 -25.293 1.00 60.56 431 PRO A N 1
ATOM 3405 C CA . PRO A 1 431 ? 13.492 48.761 -25.576 1.00 60.56 431 PRO A CA 1
ATOM 3406 C C . PRO A 1 431 ? 14.936 49.125 -25.239 1.00 60.56 431 PRO A C 1
ATOM 3408 O O . PRO A 1 431 ? 15.369 48.971 -24.094 1.00 60.56 431 PRO A O 1
ATOM 3411 N N . ASP A 1 432 ? 15.689 49.519 -26.261 1.00 58.41 432 ASP A N 1
ATOM 3412 C CA . ASP A 1 432 ? 16.972 50.170 -26.075 1.00 58.41 432 ASP A CA 1
ATOM 3413 C C . ASP A 1 432 ? 16.742 51.368 -25.155 1.00 58.41 432 ASP A C 1
ATOM 3415 O O . ASP A 1 432 ? 15.962 52.277 -25.439 1.00 58.41 432 ASP A O 1
ATOM 3419 N N . SER A 1 433 ? 17.382 51.324 -23.994 1.00 58.53 433 SER A N 1
ATOM 3420 C CA . SER A 1 433 ? 17.539 52.474 -23.125 1.00 58.53 433 SER A CA 1
ATOM 3421 C C . SER A 1 433 ? 18.424 53.482 -23.853 1.00 58.53 433 SER A C 1
ATOM 3423 O O . SER A 1 433 ? 19.651 53.418 -23.757 1.00 58.53 433 SER A O 1
ATOM 3425 N N . GLU A 1 434 ? 17.794 54.381 -24.606 1.00 53.94 434 GLU A N 1
ATOM 3426 C CA . GLU A 1 434 ? 18.422 55.600 -25.095 1.00 53.94 434 GLU A CA 1
ATOM 3427 C C . GLU A 1 434 ? 18.912 56.427 -23.904 1.00 53.94 434 GLU A C 1
ATOM 3429 O O . GLU A 1 434 ? 18.158 56.874 -23.038 1.00 53.94 434 GLU A O 1
ATOM 3434 N N . SER A 1 435 ? 20.225 56.611 -23.878 1.00 63.69 435 SER A N 1
ATOM 3435 C CA . SER A 1 435 ? 20.919 57.645 -23.133 1.00 63.69 435 SER A CA 1
ATOM 3436 C C . SER A 1 435 ? 20.650 59.022 -23.752 1.00 63.69 435 SER A C 1
ATOM 3438 O O . SER A 1 435 ? 20.942 59.236 -24.927 1.00 63.69 435 SER A O 1
ATOM 3440 N N . SER A 1 436 ? 20.182 59.975 -22.954 1.00 59.25 436 SER A N 1
ATOM 3441 C CA . SER A 1 436 ? 20.334 61.432 -23.136 1.00 59.25 436 SER A CA 1
ATOM 3442 C C . SER A 1 436 ? 20.303 62.019 -21.713 1.00 59.25 436 SER A C 1
ATOM 3444 O O . SER A 1 436 ? 19.428 61.637 -20.938 1.00 59.25 436 SER A O 1
ATOM 3446 N N . ALA A 1 437 ? 21.331 62.691 -21.178 1.00 54.34 437 ALA A N 1
ATOM 3447 C CA . ALA A 1 437 ? 21.978 63.936 -21.619 1.00 54.34 437 ALA A CA 1
ATOM 3448 C C . ALA A 1 437 ? 20.982 65.092 -21.750 1.00 54.34 437 ALA A C 1
ATOM 3450 O O . ALA A 1 437 ? 20.139 65.026 -22.671 1.00 54.34 437 ALA A O 1
#

Nearest PDB structures (foldseek):
  8t12-assembly1_A  TM=2.137E-01  e=6.551E+00  Homo sapiens